Protein AF-A0A415CEN4-F1 (afdb_monomer_lite)

Foldseek 3Di:
DDWAWDDFDDDPNHTQWTWTDDLFWIWIAGDNRQKIKIFGHDLQGTQKIFIDGPNWTAKMWGADQFWIFIAGTPDHTPDIDGLLAVVQVVVCVQCVVQAADADPQAQEEEEPDDFLQLLLQCLFFPVVVVCVVSPNDALSNYAYEYQDPLSVLSCCFQPVSHHYDHHNDPSLLRNRAFDDHPRYTYGYRQGSSLLLVQLVCLVDPNDAPSVSVCVVVVHDGHHTGDTDPVSLVVLQVVLLVVDDPQQNQLLDPPDQAHEEEEAQDEPFFDHDDPVVVVVVVVLNVVRHDYDYDDPSHRLSNVLSSQLRGAEYEHEDYSSCSNNLVSVHAYEYEFAWGDQPDSSNGIGGSVSCCSHHQQCPPPGPNSVPHHYYYDDPPPDDDDDDDD

Sequence (386 aa):
MNFALSKTKTILGIPLYRKYRAEKGLKRVFLGGIYREIVTFEDYGEASRQSSLLGIPVWGRRLNQQAISWHIGSSLIVKKISIAKELSFQLDSIFSKMPVRPVNGRKHIFIFWANSGEIALLLMFFWKQLLKRYEIRAPEEVVVLCTKQYHQDMLRLYFPEIRSVVAKPKILRYVLDDIEADGRQVHMCFPGKYFARFEASINGVAINYLEWMSKWFQLKIGAPVKQNEKEFNKAFKSAIDKLSLEQKNALNDKAEKGLAILALDSFSSSNLDDKFKQIISSDVSSKYVILENTTKFSYPEIFAIATKAKELIALRSGIVDFLSNSGIKMHLFYTDFPDRGFNTPPKSAKEVLSLFSIKSIPLLNARTSKEIVVKNMKNEDETIFI

Radius of gyration: 23.5 Å; chains: 1; bounding box: 59×50×62 Å

Secondary structure (DSSP, 8-state):
--PEEEEEEEETTEEEEEEEEETTEEEEEEGGGTEEEEEEEETTEEEEEEEEETTEEEEEEEE-SSEEEEEETTTEEEEEEEHHHHHHHHHHHHTTTS----BTTBEEEEEE-S-HHHHHHIIIIIHHHHHHHTT--SGGGEEEEESSHHHHHHHHHH-TTS-EEE---GGGGG--S-EEETTEEEEEES-HHHHHHHHHGGGSSPPPHHHHHHHHHT----PPPPPPHHHHHHHHHHHHHHS-HHHHHHTSTT-SS-EEEEE---SSSPPPPHHHHHHHHHHHHHHSEEEE--TTS-HHHHHHHHTT-SEEEEESSHHHHHHGGGT-EEEEEE-PBP---SSS--B-HHHHHHHH-GGGSSSHHHHT-EEEE-----SS------

pLDDT: mean 91.7, std 10.08, range [33.62, 98.56]

Structure (mmCIF, N/CA/C/O backbone):
data_AF-A0A415CEN4-F1
#
_entry.id   AF-A0A415CEN4-F1
#
loop_
_atom_site.group_PDB
_atom_site.id
_atom_site.type_symbol
_atom_site.label_atom_id
_atom_site.label_alt_id
_atom_site.label_comp_id
_atom_site.label_asym_id
_atom_site.label_entity_id
_atom_site.label_seq_id
_atom_site.pdbx_PDB_ins_code
_atom_site.Cartn_x
_atom_site.Cartn_y
_atom_site.Cartn_z
_atom_site.occupancy
_atom_site.B_iso_or_equiv
_atom_site.auth_seq_id
_atom_site.auth_comp_id
_atom_site.auth_asym_id
_atom_site.auth_atom_id
_atom_site.pdbx_PDB_model_num
ATOM 1 N N . MET A 1 1 ? 19.492 19.297 -20.604 1.00 71.25 1 MET A N 1
ATOM 2 C CA . MET A 1 1 ? 18.922 19.099 -19.250 1.00 71.25 1 MET A CA 1
ATOM 3 C C . MET A 1 1 ? 19.694 19.959 -18.273 1.00 71.25 1 MET A C 1
ATOM 5 O O . MET A 1 1 ? 20.907 19.793 -18.180 1.00 71.25 1 MET A O 1
ATOM 9 N N . ASN A 1 2 ? 19.006 20.845 -17.556 1.00 83.12 2 ASN A N 1
ATOM 10 C CA . ASN A 1 2 ? 19.624 21.690 -16.537 1.00 83.12 2 ASN A CA 1
ATOM 11 C C . ASN A 1 2 ? 19.671 20.917 -15.217 1.00 83.12 2 ASN A C 1
ATOM 13 O O . ASN A 1 2 ? 18.635 20.610 -14.633 1.00 83.12 2 ASN A O 1
ATOM 17 N N . PHE A 1 3 ? 20.874 20.530 -14.794 1.00 87.81 3 PHE A N 1
ATOM 18 C CA . PHE A 1 3 ? 21.102 19.720 -13.599 1.00 87.81 3 PHE A CA 1
ATOM 19 C C . PHE A 1 3 ? 21.505 20.606 -12.416 1.00 87.81 3 PHE A C 1
ATOM 21 O O . PHE A 1 3 ? 22.580 21.200 -12.436 1.00 87.81 3 PHE A O 1
ATOM 28 N N . ALA A 1 4 ? 20.691 20.628 -11.362 1.00 89.06 4 ALA A N 1
ATOM 29 C CA . ALA A 1 4 ? 20.982 21.306 -10.101 1.00 89.06 4 ALA A CA 1
ATOM 30 C C . ALA A 1 4 ? 21.605 20.337 -9.084 1.00 89.06 4 ALA A C 1
ATOM 32 O O . ALA A 1 4 ? 21.195 19.177 -8.982 1.00 89.06 4 ALA A O 1
ATOM 33 N N . LEU A 1 5 ? 22.607 20.790 -8.325 1.00 89.06 5 LEU A N 1
ATOM 34 C CA . LEU A 1 5 ? 23.229 19.981 -7.274 1.00 89.06 5 LEU A CA 1
ATOM 35 C C . LEU A 1 5 ? 22.229 19.757 -6.131 1.00 89.06 5 LEU A C 1
ATOM 37 O O . LEU A 1 5 ? 21.681 20.703 -5.586 1.00 89.06 5 LEU A O 1
ATOM 41 N N . SER A 1 6 ? 22.008 18.494 -5.766 1.00 85.50 6 SER A N 1
ATOM 42 C CA . SER A 1 6 ? 21.037 18.100 -4.732 1.00 85.50 6 SER A CA 1
ATOM 43 C C . SER A 1 6 ? 21.675 17.465 -3.498 1.00 85.50 6 SER A C 1
ATOM 45 O O . SER A 1 6 ? 21.104 17.517 -2.415 1.00 85.50 6 SER A O 1
ATOM 47 N N . LYS A 1 7 ? 22.836 16.812 -3.641 1.00 87.50 7 LYS A N 1
ATOM 48 C CA . LYS A 1 7 ? 23.538 16.170 -2.521 1.00 87.50 7 LYS A CA 1
ATOM 49 C C . LYS A 1 7 ? 25.017 16.015 -2.831 1.00 87.50 7 LYS A C 1
ATOM 51 O O . LYS A 1 7 ? 25.363 15.591 -3.933 1.00 87.50 7 LYS A O 1
ATOM 56 N N . THR A 1 8 ? 25.855 16.239 -1.827 1.00 91.44 8 THR A N 1
ATOM 57 C CA . THR A 1 8 ? 27.296 15.979 -1.876 1.00 91.44 8 THR A CA 1
ATOM 58 C C . THR A 1 8 ? 27.689 15.114 -0.684 1.00 91.44 8 THR A C 1
ATOM 60 O O . THR A 1 8 ? 27.136 15.272 0.401 1.00 91.44 8 THR A O 1
ATOM 63 N N . LYS A 1 9 ? 28.618 14.177 -0.887 1.00 91.62 9 LYS A N 1
ATOM 64 C CA . LYS A 1 9 ? 29.336 13.502 0.200 1.00 91.62 9 LYS A CA 1
ATOM 65 C C . LYS A 1 9 ? 30.832 13.681 -0.009 1.00 91.62 9 LYS A C 1
ATOM 67 O O . LYS A 1 9 ? 31.324 13.489 -1.125 1.00 91.62 9 LYS A O 1
ATOM 72 N N . THR A 1 10 ? 31.524 14.033 1.063 1.00 90.81 10 THR A N 1
ATOM 73 C CA . THR A 1 10 ? 32.961 14.295 1.080 1.00 90.81 10 THR A CA 1
ATOM 74 C C . THR A 1 10 ? 33.668 13.332 2.028 1.00 90.81 10 THR A C 1
ATOM 76 O O . THR A 1 10 ? 33.072 12.852 2.990 1.00 90.81 10 THR A O 1
ATOM 79 N N . ILE A 1 11 ? 34.937 13.047 1.744 1.00 87.94 11 ILE A N 1
ATOM 80 C CA . ILE A 1 11 ? 35.887 12.451 2.689 1.00 87.94 11 ILE A CA 1
ATOM 81 C C . ILE A 1 11 ? 37.103 13.369 2.694 1.00 87.94 11 ILE A C 1
ATOM 83 O O . ILE A 1 11 ? 37.627 13.673 1.626 1.00 87.94 11 ILE A O 1
ATOM 87 N N . LEU A 1 12 ? 37.505 13.854 3.874 1.00 86.31 12 LEU A N 1
ATOM 88 C CA . LEU A 1 12 ? 38.632 14.788 4.035 1.00 86.31 12 LEU A CA 1
ATOM 89 C C . LEU A 1 12 ? 38.536 16.011 3.097 1.00 86.31 12 LEU A C 1
ATOM 91 O O . LEU A 1 12 ? 39.497 16.397 2.443 1.00 86.31 12 LEU A O 1
ATOM 95 N N . GLY A 1 13 ? 37.332 16.579 2.955 1.00 82.81 13 GLY A N 1
ATOM 96 C CA . GLY A 1 13 ? 37.067 17.713 2.057 1.00 82.81 13 GLY A CA 1
ATOM 97 C C . GLY A 1 13 ? 36.959 17.358 0.565 1.00 82.81 13 GLY A C 1
ATOM 98 O O . GLY A 1 13 ? 36.430 18.152 -0.211 1.00 82.81 13 GLY A O 1
ATOM 99 N N . ILE A 1 14 ? 37.350 16.149 0.153 1.00 83.88 14 ILE A N 1
ATOM 100 C CA . ILE A 1 14 ? 37.305 15.710 -1.245 1.00 83.88 14 ILE A CA 1
ATOM 101 C C . ILE A 1 14 ? 35.916 15.139 -1.574 1.00 83.88 14 ILE A C 1
ATOM 103 O O . ILE A 1 14 ? 35.453 14.201 -0.916 1.00 83.88 14 ILE A O 1
ATOM 107 N N . PRO A 1 15 ? 35.214 15.660 -2.597 1.00 85.81 15 PRO A N 1
ATOM 108 C CA . PRO A 1 15 ? 33.892 15.181 -2.981 1.00 85.81 15 PRO A CA 1
ATOM 109 C C . PRO A 1 15 ? 33.980 13.838 -3.715 1.00 85.81 15 PRO A C 1
ATOM 111 O O . PRO A 1 15 ? 34.278 13.776 -4.908 1.00 85.81 15 PRO A O 1
ATOM 114 N N . LEU A 1 16 ? 33.639 12.756 -3.014 1.00 91.81 16 LEU A N 1
ATOM 115 C CA . LEU A 1 16 ? 33.578 11.410 -3.594 1.00 91.81 16 LEU A CA 1
ATOM 116 C C . LEU A 1 16 ? 32.246 11.115 -4.280 1.00 91.81 16 LEU A C 1
ATOM 118 O O . LEU A 1 16 ? 32.181 10.221 -5.119 1.00 91.81 16 LEU A O 1
ATOM 122 N N . TYR A 1 17 ? 31.185 11.847 -3.936 1.00 93.94 17 TYR A N 1
ATOM 123 C CA . TYR A 1 17 ? 29.871 11.675 -4.542 1.00 93.94 17 TYR A CA 1
ATOM 124 C C . TYR A 1 17 ? 29.139 13.003 -4.680 1.00 93.94 17 TYR A C 1
ATOM 126 O O . TYR A 1 17 ? 29.009 13.758 -3.715 1.00 93.94 17 TYR A O 1
ATOM 134 N N . ARG A 1 18 ? 28.587 13.246 -5.868 1.00 93.06 18 ARG A N 1
ATOM 135 C CA . ARG A 1 18 ? 27.663 14.348 -6.140 1.00 93.06 18 ARG A CA 1
ATOM 136 C C . ARG A 1 18 ? 26.425 13.828 -6.866 1.00 93.06 18 ARG A C 1
ATOM 138 O O . ARG A 1 18 ? 26.533 13.130 -7.874 1.00 93.06 18 ARG A O 1
ATOM 145 N N . LYS A 1 19 ? 25.245 14.190 -6.364 1.00 91.50 19 LYS A N 1
ATOM 146 C CA . LYS A 1 19 ? 23.932 13.908 -6.960 1.00 91.50 19 LYS A CA 1
ATOM 147 C C . LYS A 1 19 ? 23.371 15.203 -7.519 1.00 91.50 19 LYS A C 1
ATOM 149 O O . LYS A 1 19 ? 23.129 16.137 -6.756 1.00 91.50 19 LYS A O 1
ATOM 154 N N . TYR A 1 20 ? 23.074 15.228 -8.804 1.00 91.12 20 TYR A N 1
ATOM 155 C CA . TYR A 1 20 ? 22.381 16.324 -9.458 1.00 91.12 20 TYR A CA 1
ATOM 156 C C . TYR A 1 20 ? 21.000 15.869 -9.924 1.00 91.12 20 TYR A C 1
ATOM 158 O O . TYR A 1 20 ? 20.852 14.747 -10.416 1.00 91.12 20 TYR A O 1
ATOM 166 N N . ARG A 1 21 ? 20.000 16.738 -9.787 1.00 86.62 21 ARG A N 1
ATOM 167 C CA . ARG A 1 21 ? 18.630 16.523 -10.262 1.00 86.62 21 ARG A CA 1
ATOM 168 C C . ARG A 1 21 ? 18.304 17.521 -11.372 1.00 86.62 21 ARG A C 1
ATOM 170 O O . ARG A 1 21 ? 18.661 18.688 -11.282 1.00 86.62 21 ARG A O 1
ATOM 177 N N . ALA A 1 22 ? 17.638 17.034 -12.403 1.00 86.88 22 ALA A N 1
ATOM 178 C CA . ALA A 1 22 ? 16.931 17.798 -13.420 1.00 86.88 22 ALA A CA 1
ATOM 179 C C . ALA A 1 22 ? 15.470 17.319 -13.428 1.00 86.88 22 ALA A C 1
ATOM 181 O O . ALA A 1 22 ? 15.174 16.271 -12.857 1.00 86.88 22 ALA A O 1
ATOM 182 N N . GLU A 1 23 ? 14.581 18.033 -14.115 1.00 80.56 23 GLU A N 1
ATOM 183 C CA . GLU A 1 23 ? 13.144 17.709 -14.191 1.00 80.56 23 GLU A CA 1
ATOM 184 C C . GLU A 1 23 ? 12.863 16.251 -14.604 1.00 80.56 23 GLU A C 1
ATOM 186 O O . GLU A 1 23 ? 12.015 15.588 -14.020 1.00 80.56 23 GLU A O 1
ATOM 191 N N . LYS A 1 24 ? 13.630 15.725 -15.569 1.00 85.81 24 LYS A N 1
ATOM 192 C CA . LYS A 1 24 ? 13.501 14.353 -16.105 1.00 85.81 24 LYS A CA 1
ATOM 193 C C . LYS A 1 24 ? 14.802 13.553 -16.037 1.00 85.81 24 LYS A C 1
ATOM 195 O O . LYS A 1 24 ? 15.015 12.614 -16.804 1.00 85.81 24 LYS A O 1
ATOM 200 N N . GLY A 1 25 ? 15.721 13.945 -15.155 1.00 89.12 25 GLY A N 1
ATOM 201 C CA . GLY A 1 25 ? 17.052 13.354 -15.124 1.00 89.12 25 GLY A CA 1
ATOM 202 C C . GLY A 1 25 ? 17.703 13.346 -13.753 1.00 89.12 25 GLY A C 1
ATOM 203 O O . GLY A 1 25 ? 17.615 14.299 -12.983 1.00 89.12 25 GLY A O 1
ATOM 204 N N . LEU A 1 26 ? 18.460 12.292 -13.478 1.00 91.12 26 LEU A N 1
ATOM 205 C CA . LEU A 1 26 ? 19.360 12.206 -12.339 1.00 91.12 26 LEU A CA 1
ATOM 206 C C . LEU A 1 26 ? 20.782 11.973 -12.836 1.00 91.12 26 LEU A C 1
ATOM 208 O O . LEU A 1 26 ? 21.041 11.005 -13.544 1.00 91.12 26 LEU A O 1
ATOM 212 N N . LYS A 1 27 ? 21.717 12.824 -12.419 1.00 93.31 27 LYS A N 1
ATOM 213 C CA . LYS A 1 27 ? 23.145 12.637 -12.685 1.00 93.31 27 LYS A CA 1
ATOM 214 C C . LYS A 1 27 ? 23.861 12.339 -11.378 1.00 93.31 27 LYS A C 1
ATOM 216 O O . LYS A 1 27 ? 23.730 13.083 -10.409 1.00 93.31 27 LYS A O 1
ATOM 221 N N . ARG A 1 28 ? 24.631 11.258 -11.342 1.00 94.25 28 ARG A N 1
ATOM 222 C CA . ARG A 1 28 ? 25.489 10.900 -10.210 1.00 94.25 28 ARG A CA 1
ATOM 223 C C . ARG A 1 28 ? 26.930 10.902 -10.674 1.00 94.25 28 ARG A C 1
ATOM 225 O O . ARG A 1 28 ? 27.244 10.345 -11.720 1.00 94.25 28 ARG A O 1
ATOM 232 N N . VAL A 1 29 ? 27.785 11.560 -9.911 1.00 93.94 29 VAL A N 1
ATOM 233 C CA . VAL A 1 29 ? 29.213 11.688 -10.188 1.00 93.94 29 VAL A CA 1
ATOM 234 C C . VAL A 1 29 ? 29.951 11.107 -8.998 1.00 93.94 29 VAL A C 1
ATOM 236 O O . VAL A 1 29 ? 29.687 11.513 -7.867 1.00 93.94 29 VAL A O 1
ATOM 239 N N . PHE A 1 30 ? 30.845 10.163 -9.259 1.00 94.75 30 PHE A N 1
ATOM 240 C CA . PHE A 1 30 ? 31.622 9.455 -8.253 1.00 94.75 30 PHE A CA 1
ATOM 241 C C . PHE A 1 30 ? 33.113 9.695 -8.482 1.00 94.75 30 PHE A C 1
ATOM 243 O O . PHE A 1 30 ? 33.546 9.806 -9.631 1.00 94.75 30 PHE A O 1
ATOM 250 N N . LEU A 1 31 ? 33.882 9.766 -7.391 1.00 91.00 31 LEU A N 1
ATOM 251 C CA . LEU A 1 31 ? 35.347 9.872 -7.398 1.00 91.00 31 LEU A CA 1
ATOM 252 C C . LEU A 1 31 ? 35.851 10.963 -8.360 1.00 91.00 31 LEU A C 1
ATOM 254 O O . LEU A 1 31 ? 36.545 10.681 -9.331 1.00 91.00 31 LEU A O 1
ATOM 258 N N . GLY A 1 32 ? 35.397 12.206 -8.174 1.00 83.38 32 GLY A N 1
ATOM 259 C CA . GLY A 1 32 ? 35.809 13.323 -9.037 1.00 83.38 32 GLY A CA 1
ATOM 260 C C . GLY A 1 32 ? 35.334 13.250 -10.497 1.00 83.38 32 GLY A C 1
ATOM 261 O O . GLY A 1 32 ? 35.692 14.113 -11.288 1.00 83.38 32 GLY A O 1
ATOM 262 N N . GLY A 1 33 ? 34.494 12.276 -10.864 1.00 86.25 33 GLY A N 1
ATOM 263 C CA . GLY A 1 33 ? 33.989 12.096 -12.229 1.00 86.25 33 GLY A CA 1
ATOM 264 C C . GLY A 1 33 ? 34.594 10.930 -12.994 1.00 86.25 33 GLY A C 1
ATOM 265 O O . GLY A 1 33 ? 34.200 10.724 -14.142 1.00 86.25 33 GLY A O 1
ATOM 266 N N . ILE A 1 34 ? 35.451 10.130 -12.350 1.00 92.25 34 ILE A N 1
ATOM 267 C CA . ILE A 1 34 ? 35.937 8.861 -12.905 1.00 92.25 34 ILE A CA 1
ATOM 268 C C . ILE A 1 34 ? 34.757 7.978 -13.299 1.00 92.25 34 ILE A C 1
ATOM 270 O O . ILE A 1 34 ? 34.729 7.464 -14.410 1.00 92.25 34 ILE A O 1
ATOM 274 N N . TYR A 1 35 ? 33.751 7.854 -12.433 1.00 95.00 35 TYR A N 1
ATOM 275 C CA . TYR A 1 35 ? 32.515 7.153 -12.757 1.00 95.00 35 TYR A CA 1
ATOM 276 C C . TYR A 1 35 ? 31.329 8.114 -12.720 1.00 95.00 35 TYR A C 1
ATOM 278 O O . TYR A 1 35 ? 31.162 8.913 -11.792 1.00 95.00 35 TYR A O 1
ATOM 286 N N . ARG A 1 36 ? 30.481 8.039 -13.744 1.00 95.12 36 ARG A N 1
ATOM 287 C CA . ARG A 1 36 ? 29.286 8.872 -13.874 1.00 95.12 36 ARG A CA 1
ATOM 288 C C . ARG A 1 36 ? 28.096 8.027 -14.288 1.00 95.12 36 ARG A C 1
ATOM 290 O O . ARG A 1 36 ? 28.195 7.238 -15.216 1.00 95.12 36 ARG A O 1
ATOM 297 N N . GLU A 1 37 ? 26.947 8.280 -13.678 1.00 95.56 37 GLU A N 1
ATOM 298 C CA . GLU A 1 37 ? 25.660 7.743 -14.119 1.00 95.56 37 GLU A CA 1
ATOM 299 C C . GLU A 1 37 ? 24.737 8.884 -14.528 1.00 95.56 37 GLU A C 1
ATOM 301 O O . GLU A 1 37 ? 24.628 9.888 -13.820 1.00 95.56 37 GLU A O 1
ATOM 306 N N . ILE A 1 38 ? 24.041 8.713 -15.646 1.00 93.75 38 ILE A N 1
ATOM 307 C CA . ILE A 1 38 ? 22.916 9.550 -16.053 1.00 93.75 38 ILE A CA 1
ATOM 308 C C . ILE A 1 38 ? 21.704 8.639 -16.163 1.00 93.75 38 ILE A C 1
ATOM 310 O O . ILE A 1 38 ? 21.721 7.665 -16.907 1.00 93.75 38 ILE A O 1
ATOM 314 N N . VAL A 1 39 ? 20.662 8.946 -15.405 1.00 92.75 39 VAL A N 1
ATOM 315 C CA . VAL A 1 39 ? 19.381 8.247 -15.435 1.00 92.75 39 VAL A CA 1
ATOM 316 C C . VAL A 1 39 ? 18.352 9.216 -15.990 1.00 92.75 39 VAL A C 1
ATOM 318 O O . VAL A 1 39 ? 18.248 10.330 -15.479 1.00 92.75 39 VAL A O 1
ATOM 321 N N . THR A 1 40 ? 17.613 8.821 -17.021 1.00 91.12 40 THR A N 1
ATOM 322 C CA . THR A 1 40 ? 16.493 9.602 -17.551 1.00 91.12 40 THR A CA 1
ATOM 323 C C . THR A 1 40 ? 15.182 8.977 -17.118 1.00 91.12 40 THR A C 1
ATOM 325 O O . THR A 1 40 ? 15.049 7.751 -17.054 1.00 91.12 40 THR A O 1
ATOM 328 N N . PHE A 1 41 ? 14.218 9.833 -16.818 1.00 85.88 41 PHE A N 1
ATOM 329 C CA . PHE A 1 41 ? 12.911 9.431 -16.336 1.00 85.88 41 PHE A CA 1
ATOM 330 C C . PHE A 1 41 ? 11.831 9.924 -17.285 1.00 85.88 41 PHE A C 1
ATOM 332 O O . PHE A 1 41 ? 11.911 11.027 -17.825 1.00 85.88 41 PHE A O 1
ATOM 339 N N . GLU A 1 42 ? 10.822 9.088 -17.453 1.00 84.94 42 GLU A N 1
ATOM 340 C CA . GLU A 1 42 ? 9.568 9.424 -18.111 1.00 84.94 42 GLU A CA 1
ATOM 341 C C . GLU A 1 42 ? 8.432 9.364 -17.088 1.00 84.94 42 GLU A C 1
ATOM 343 O O . GLU A 1 42 ? 8.651 9.140 -15.892 1.00 84.94 42 GLU A O 1
ATOM 348 N N . ASP A 1 43 ? 7.202 9.575 -17.548 1.00 76.44 43 ASP A N 1
ATOM 349 C CA . ASP A 1 43 ? 6.020 9.621 -16.687 1.00 76.44 43 ASP A CA 1
ATOM 350 C C . ASP A 1 43 ? 5.740 8.295 -15.959 1.00 76.44 43 ASP A C 1
ATOM 352 O O . ASP A 1 43 ? 4.957 8.278 -15.017 1.00 76.44 43 ASP A O 1
ATOM 356 N N . TYR A 1 44 ? 6.406 7.205 -16.348 1.00 72.88 44 TYR A N 1
ATOM 357 C CA . TYR A 1 44 ? 6.287 5.873 -15.761 1.00 72.88 44 TYR A CA 1
ATOM 358 C C . TYR A 1 44 ? 7.468 5.427 -14.888 1.00 72.88 44 TYR A C 1
ATOM 360 O O . TYR A 1 44 ? 7.392 4.363 -14.271 1.00 72.88 44 TYR A O 1
ATOM 368 N N . GLY A 1 45 ? 8.563 6.192 -14.811 1.00 78.62 45 GLY A N 1
ATOM 369 C CA . GLY A 1 45 ? 9.769 5.768 -14.089 1.00 78.62 45 GLY A CA 1
ATOM 370 C C . GLY A 1 45 ? 11.056 5.929 -14.879 1.00 78.62 45 GLY A C 1
ATOM 371 O O . GLY A 1 45 ? 11.170 6.775 -15.758 1.00 78.62 45 GLY A O 1
ATOM 372 N N . GLU A 1 46 ? 12.059 5.130 -14.518 1.00 85.12 46 GLU A N 1
ATOM 373 C CA . GLU A 1 46 ? 13.361 5.117 -15.189 1.00 85.12 46 GLU A CA 1
ATOM 374 C C . GLU A 1 46 ? 13.213 4.593 -16.624 1.00 85.12 46 GLU A C 1
ATOM 376 O O . GLU A 1 46 ? 13.000 3.400 -16.832 1.00 85.12 46 GLU A O 1
ATOM 381 N N . ALA A 1 47 ? 13.371 5.481 -17.604 1.00 88.94 47 ALA A N 1
ATOM 382 C CA . ALA A 1 47 ? 13.321 5.154 -19.026 1.00 88.94 47 ALA A CA 1
ATOM 383 C C . ALA A 1 47 ? 14.701 4.772 -19.570 1.00 88.94 47 ALA A C 1
ATOM 385 O O . ALA A 1 47 ? 14.829 3.893 -20.420 1.00 88.94 47 ALA A O 1
ATOM 386 N N . SER A 1 48 ? 15.772 5.384 -19.062 1.00 92.50 48 SER A N 1
ATOM 387 C CA . SER A 1 48 ? 17.121 4.963 -19.426 1.00 92.50 48 SER A CA 1
ATOM 388 C C . SER A 1 48 ? 18.137 5.202 -18.324 1.00 92.50 48 SER A C 1
ATOM 390 O O . SER A 1 48 ? 17.954 6.034 -17.437 1.00 92.50 48 SER A O 1
ATOM 392 N N . ARG A 1 49 ? 19.238 4.462 -18.402 1.00 94.19 49 ARG A N 1
ATOM 393 C CA . ARG A 1 49 ? 20.427 4.664 -17.586 1.00 94.19 49 ARG A CA 1
ATOM 394 C C . ARG A 1 49 ? 21.658 4.508 -18.455 1.00 94.19 49 ARG A C 1
ATOM 396 O O . ARG A 1 49 ? 21.772 3.526 -19.180 1.00 94.19 49 ARG A O 1
ATOM 403 N N . GLN A 1 50 ? 22.588 5.440 -18.330 1.00 95.75 50 GLN A N 1
ATOM 404 C CA . GLN A 1 50 ? 23.896 5.396 -18.957 1.00 95.75 50 GLN A CA 1
ATOM 405 C C . GLN A 1 50 ? 24.972 5.563 -17.892 1.00 95.75 50 GLN A C 1
ATOM 407 O O . GLN A 1 50 ? 25.035 6.591 -17.218 1.00 95.75 50 GLN A O 1
ATOM 412 N N . SER A 1 51 ? 25.843 4.572 -17.793 1.00 95.94 51 SER A N 1
ATOM 413 C CA . SER A 1 51 ? 27.076 4.636 -17.026 1.00 95.94 51 SER A CA 1
ATOM 414 C C . SER A 1 51 ? 28.232 5.031 -17.945 1.00 95.94 51 SER A C 1
ATOM 416 O O . SER A 1 51 ? 28.323 4.578 -19.093 1.00 95.94 51 SER A O 1
ATOM 418 N N . SER A 1 52 ? 29.113 5.889 -17.444 1.00 95.62 52 SER A N 1
ATOM 419 C CA . SER A 1 52 ? 30.336 6.323 -18.109 1.00 95.62 52 SER A CA 1
ATOM 420 C C . SER A 1 52 ? 31.535 6.141 -17.183 1.00 95.62 52 SER A C 1
ATOM 422 O O . SER A 1 52 ? 31.435 6.448 -15.994 1.00 95.62 52 SER A O 1
ATOM 424 N N . LEU A 1 53 ? 32.663 5.709 -17.743 1.00 95.56 53 LEU A N 1
ATOM 425 C CA . LEU A 1 53 ? 33.968 5.666 -17.087 1.00 95.56 53 LEU A CA 1
ATOM 426 C C . LEU A 1 53 ? 34.892 6.659 -17.801 1.00 95.56 53 LEU A C 1
ATOM 428 O O . LEU A 1 53 ? 34.988 6.621 -19.023 1.00 95.56 53 LEU A O 1
ATOM 432 N N . LEU A 1 54 ? 35.510 7.585 -17.065 1.00 92.81 54 LEU A N 1
ATOM 433 C CA . LEU A 1 54 ? 36.359 8.658 -17.608 1.00 92.81 54 LEU A CA 1
ATOM 434 C C . LEU A 1 54 ? 35.677 9.435 -18.754 1.00 92.81 54 LEU A C 1
ATOM 436 O O . LEU A 1 54 ? 36.283 9.786 -19.757 1.00 92.81 54 LEU A O 1
ATOM 440 N N . GLY A 1 55 ? 34.366 9.665 -18.622 1.00 89.38 55 GLY A N 1
ATOM 441 C CA . GLY A 1 55 ? 33.546 10.336 -19.638 1.00 89.38 55 GLY A CA 1
ATOM 442 C C . GLY A 1 55 ? 33.062 9.444 -20.787 1.00 89.38 55 GLY A C 1
ATOM 443 O O . GLY A 1 55 ? 32.073 9.804 -21.428 1.00 89.38 55 GLY A O 1
ATOM 444 N N . ILE A 1 56 ? 33.654 8.264 -20.983 1.00 92.81 56 ILE A N 1
ATOM 445 C CA . ILE A 1 56 ? 33.313 7.317 -22.051 1.00 92.81 56 ILE A CA 1
ATOM 446 C C . ILE A 1 56 ? 32.100 6.473 -21.629 1.00 92.81 56 ILE A C 1
ATOM 448 O O . ILE A 1 56 ? 32.130 5.857 -20.562 1.00 92.81 56 ILE A O 1
ATOM 452 N N . PRO A 1 57 ? 31.008 6.425 -22.415 1.00 93.88 57 PRO A N 1
ATOM 453 C CA . PRO A 1 57 ? 29.893 5.508 -22.181 1.00 93.88 57 PRO A CA 1
ATOM 454 C C . PRO A 1 57 ? 30.380 4.055 -22.183 1.00 93.88 57 PRO A C 1
ATOM 456 O O . PRO A 1 57 ? 30.998 3.624 -23.148 1.00 93.88 57 PRO A O 1
ATOM 459 N N . VAL A 1 58 ? 30.096 3.297 -21.124 1.00 95.25 58 VAL A N 1
ATOM 460 C CA . VAL A 1 58 ? 30.533 1.890 -21.016 1.00 95.25 58 VAL A CA 1
ATOM 461 C C . VAL A 1 58 ? 29.359 0.928 -21.067 1.00 95.25 58 VAL A C 1
ATOM 463 O O . VAL A 1 58 ? 29.372 -0.034 -21.826 1.00 95.25 58 VAL A O 1
ATOM 466 N N . TRP A 1 59 ? 28.313 1.218 -20.300 1.00 95.50 59 TRP A N 1
ATOM 467 C CA . TRP A 1 59 ? 27.159 0.348 -20.149 1.00 95.50 59 TRP A CA 1
ATOM 468 C C . TRP A 1 59 ? 25.910 1.180 -19.951 1.00 95.50 59 TRP A C 1
ATOM 470 O O . TRP A 1 59 ? 25.927 2.184 -19.236 1.00 95.50 59 TRP A O 1
ATOM 480 N N . GLY A 1 60 ? 24.804 0.737 -20.521 1.00 94.38 60 GLY A N 1
ATOM 481 C CA . GLY A 1 60 ? 23.527 1.346 -20.249 1.00 94.38 60 GLY A CA 1
ATOM 482 C C . GLY A 1 60 ? 22.358 0.413 -20.474 1.00 94.38 60 GLY A C 1
ATOM 483 O O . GLY A 1 60 ? 22.484 -0.760 -20.826 1.00 94.38 60 GLY A O 1
ATOM 484 N N . ARG A 1 61 ? 21.189 0.964 -20.187 1.00 94.50 61 ARG A N 1
ATOM 485 C CA . ARG A 1 61 ? 19.909 0.293 -20.295 1.00 94.50 61 ARG A CA 1
ATOM 486 C C . ARG A 1 61 ? 18.873 1.273 -20.805 1.00 94.50 61 ARG A C 1
ATOM 488 O O . ARG A 1 61 ? 18.861 2.425 -20.375 1.00 94.50 61 ARG A O 1
ATOM 495 N N . ARG A 1 62 ? 17.983 0.804 -21.670 1.00 93.75 62 ARG A N 1
ATOM 496 C CA . ARG A 1 62 ? 16.793 1.532 -22.119 1.00 93.75 62 ARG A CA 1
ATOM 497 C C . ARG A 1 62 ? 15.561 0.677 -21.854 1.00 93.75 62 ARG A C 1
ATOM 499 O O . ARG A 1 62 ? 15.602 -0.540 -22.034 1.00 93.75 62 ARG A O 1
ATOM 506 N N . LEU A 1 63 ? 14.504 1.321 -21.389 1.00 91.62 63 LEU A N 1
ATOM 507 C CA . LEU A 1 63 ? 13.213 0.735 -21.077 1.00 91.62 63 LEU A CA 1
ATOM 508 C C . LEU A 1 63 ? 12.145 1.500 -21.849 1.00 91.62 63 LEU A C 1
ATOM 510 O O . LEU A 1 63 ? 12.014 2.713 -21.695 1.00 91.62 63 LEU A O 1
ATOM 514 N N . ASN A 1 64 ? 11.371 0.768 -22.639 1.00 87.56 64 ASN A N 1
ATOM 515 C CA . ASN A 1 64 ? 10.126 1.250 -23.221 1.00 87.56 64 ASN A CA 1
ATOM 516 C C . ASN A 1 64 ? 8.977 0.313 -22.810 1.00 87.56 64 ASN A C 1
ATOM 518 O O . ASN A 1 64 ? 9.184 -0.631 -22.048 1.00 87.56 64 ASN A O 1
ATOM 522 N N . GLN A 1 65 ? 7.771 0.558 -23.322 1.00 84.25 65 GLN A N 1
ATOM 523 C CA . GLN A 1 65 ? 6.578 -0.227 -22.976 1.00 84.25 65 GLN A CA 1
ATOM 524 C C . GLN A 1 65 ? 6.660 -1.716 -23.348 1.00 84.25 65 GLN A C 1
ATOM 526 O O . GLN A 1 65 ? 5.979 -2.533 -22.739 1.00 84.25 65 GLN A O 1
ATOM 531 N N . GLN A 1 66 ? 7.485 -2.089 -24.327 1.00 88.56 66 GLN A N 1
ATOM 532 C CA . GLN A 1 66 ? 7.513 -3.448 -24.878 1.00 88.56 66 GLN A CA 1
ATOM 533 C C . GLN A 1 66 ? 8.736 -4.251 -24.433 1.00 88.56 66 GLN A C 1
ATOM 535 O O . GLN A 1 66 ? 8.678 -5.478 -24.311 1.00 88.56 66 GLN A O 1
ATOM 540 N N . ALA A 1 67 ? 9.870 -3.581 -24.239 1.00 93.00 67 ALA A N 1
ATOM 541 C CA . ALA A 1 67 ? 11.149 -4.233 -24.066 1.00 93.00 67 ALA A CA 1
ATOM 542 C C . ALA A 1 67 ? 12.102 -3.451 -23.166 1.00 93.00 67 ALA A C 1
ATOM 544 O O . ALA A 1 67 ? 12.091 -2.221 -23.075 1.00 93.00 67 ALA A O 1
ATOM 545 N N . ILE A 1 68 ? 13.011 -4.216 -22.576 1.00 93.81 68 ILE A N 1
ATOM 546 C CA . ILE A 1 68 ? 14.195 -3.711 -21.905 1.00 93.81 68 ILE A CA 1
ATOM 547 C C . ILE A 1 68 ? 15.429 -4.147 -22.690 1.00 93.81 68 ILE A C 1
ATOM 549 O O . ILE A 1 68 ? 15.600 -5.328 -23.006 1.00 93.81 68 ILE A O 1
ATOM 553 N N . SER A 1 69 ? 16.277 -3.185 -23.037 1.00 94.75 69 SER A N 1
ATOM 554 C CA . SER A 1 69 ? 17.517 -3.422 -23.773 1.00 94.75 69 SER A CA 1
ATOM 555 C C . SER A 1 69 ? 18.716 -2.948 -22.972 1.00 94.75 69 SER A C 1
ATOM 557 O O . SER A 1 69 ? 18.679 -1.867 -22.385 1.00 94.75 69 SER A O 1
ATOM 559 N N . TRP A 1 70 ? 19.785 -3.732 -22.990 1.00 95.25 70 TRP A N 1
ATOM 560 C CA . TRP A 1 70 ? 21.089 -3.363 -22.455 1.00 95.25 70 TRP A CA 1
ATOM 561 C C . TRP A 1 70 ? 22.046 -3.107 -23.597 1.00 95.25 70 TRP A C 1
ATOM 563 O O . TRP A 1 70 ? 22.033 -3.833 -24.596 1.00 95.25 70 TRP A O 1
ATOM 573 N N . HIS A 1 71 ? 22.878 -2.089 -23.429 1.00 94.38 71 HIS A N 1
ATOM 574 C CA . HIS A 1 71 ? 23.823 -1.671 -24.444 1.00 94.38 71 HIS A CA 1
ATOM 575 C C . HIS A 1 71 ? 25.214 -1.431 -23.864 1.00 94.38 71 HIS A C 1
ATOM 577 O O . HIS A 1 71 ? 25.353 -0.946 -22.741 1.00 94.38 71 HIS A O 1
ATOM 583 N N . ILE A 1 72 ? 26.234 -1.771 -24.648 1.00 93.69 72 ILE A N 1
ATOM 584 C CA . ILE A 1 72 ? 27.624 -1.365 -24.428 1.00 93.69 72 ILE A CA 1
ATOM 585 C C . ILE A 1 72 ? 27.862 -0.072 -25.210 1.00 93.69 72 ILE A C 1
ATOM 587 O O . ILE A 1 72 ? 27.302 0.139 -26.290 1.00 93.69 72 ILE A O 1
ATOM 591 N N . GLY A 1 73 ? 28.669 0.828 -24.656 1.00 90.94 73 GLY A N 1
ATOM 592 C CA . GLY A 1 73 ? 28.875 2.134 -25.271 1.00 90.94 73 GLY A CA 1
ATOM 593 C C . GLY A 1 73 ? 27.612 2.992 -25.204 1.00 90.94 73 GLY A C 1
ATOM 594 O O . GLY A 1 73 ? 26.897 2.999 -24.198 1.00 90.94 73 GLY A O 1
ATOM 595 N N . SER A 1 74 ? 27.344 3.740 -26.274 1.00 83.81 74 SER A N 1
ATOM 596 C CA . SER A 1 74 ? 26.156 4.592 -26.411 1.00 83.81 74 SER A CA 1
ATOM 597 C C . SER A 1 74 ? 24.984 3.905 -27.128 1.00 83.81 74 SER A C 1
ATOM 599 O O . SER A 1 74 ? 23.845 4.373 -27.002 1.00 83.81 74 SER A O 1
ATOM 601 N N . SER A 1 75 ? 25.229 2.816 -27.870 1.00 88.19 75 SER A N 1
ATOM 602 C CA . SER A 1 75 ? 24.244 2.271 -28.818 1.00 88.19 75 SER A CA 1
ATOM 603 C C . SER A 1 75 ? 24.286 0.759 -29.080 1.00 88.19 75 SER A C 1
ATOM 605 O O . SER A 1 75 ? 23.271 0.235 -29.535 1.00 88.19 75 SER A O 1
ATOM 607 N N . LEU A 1 76 ? 25.381 0.036 -28.804 1.00 93.81 76 LEU A N 1
ATOM 608 C CA . LEU A 1 76 ? 25.492 -1.383 -29.171 1.00 93.81 76 LEU A CA 1
ATOM 609 C C . LEU A 1 76 ? 24.630 -2.253 -28.252 1.00 93.81 76 LEU A C 1
ATOM 611 O O . LEU A 1 76 ? 25.018 -2.529 -27.119 1.00 93.81 76 LEU A O 1
ATOM 615 N N . ILE A 1 77 ? 23.465 -2.696 -28.728 1.00 93.94 77 ILE A N 1
ATOM 616 C CA . ILE A 1 77 ? 22.553 -3.552 -27.961 1.00 93.94 77 ILE A CA 1
ATOM 617 C C . ILE A 1 77 ? 23.146 -4.958 -27.845 1.00 93.94 77 ILE A C 1
ATOM 619 O O . ILE A 1 77 ? 23.308 -5.651 -28.842 1.00 93.94 77 ILE A O 1
ATOM 623 N N . VAL A 1 78 ? 23.402 -5.398 -26.615 1.00 95.81 78 VAL A N 1
ATOM 624 C CA . VAL A 1 78 ? 23.947 -6.736 -26.315 1.00 95.81 78 VAL A CA 1
ATOM 625 C C . VAL A 1 78 ? 22.899 -7.700 -25.775 1.00 95.81 78 VAL A C 1
ATOM 627 O O . VAL A 1 78 ? 23.086 -8.912 -25.785 1.00 95.81 78 VAL A O 1
ATOM 630 N N . LYS A 1 79 ? 21.779 -7.172 -25.275 1.00 94.19 79 LYS A N 1
ATOM 631 C CA . LYS A 1 79 ? 20.671 -7.976 -24.763 1.00 94.19 79 LYS A CA 1
ATOM 632 C C . LYS A 1 79 ? 19.368 -7.214 -24.904 1.00 94.19 79 LYS A C 1
ATOM 634 O O . LYS A 1 79 ? 19.306 -6.033 -24.570 1.00 94.19 79 LYS A O 1
ATOM 639 N N . LYS A 1 80 ? 18.313 -7.905 -25.327 1.00 94.75 80 LYS A N 1
ATOM 640 C CA . LYS A 1 80 ? 16.949 -7.374 -25.380 1.00 94.75 80 LYS A CA 1
ATOM 641 C C . LYS A 1 80 ? 15.984 -8.425 -24.847 1.00 94.75 80 LYS A C 1
ATOM 643 O O . LYS A 1 80 ? 16.028 -9.571 -25.277 1.00 94.75 80 LYS A O 1
ATOM 648 N N . ILE A 1 81 ? 15.133 -8.036 -23.905 1.00 94.62 81 ILE A N 1
ATOM 649 C CA . ILE A 1 81 ? 14.071 -8.885 -23.358 1.00 94.62 81 ILE A CA 1
ATOM 650 C C . ILE A 1 81 ? 12.728 -8.234 -23.680 1.00 94.62 81 ILE A C 1
ATOM 652 O O . ILE A 1 81 ? 12.543 -7.046 -23.415 1.00 94.62 81 ILE A O 1
ATOM 656 N N . SER A 1 82 ? 11.799 -9.019 -24.230 1.00 95.44 82 SER A N 1
ATOM 657 C CA . SER A 1 82 ? 10.386 -8.640 -24.321 1.00 95.44 82 SER A CA 1
ATOM 658 C C . SER A 1 82 ? 9.750 -8.759 -22.939 1.00 95.44 82 SER A C 1
ATOM 660 O O . SER A 1 82 ? 9.792 -9.828 -22.327 1.00 95.44 82 SER A O 1
ATOM 662 N N . ILE A 1 83 ? 9.162 -7.664 -22.459 1.00 94.50 83 ILE A N 1
ATOM 663 C CA . ILE A 1 83 ? 8.522 -7.607 -21.142 1.00 94.50 83 ILE A CA 1
ATOM 664 C C . ILE A 1 83 ? 7.332 -8.566 -21.105 1.00 94.50 83 ILE A C 1
ATOM 666 O O . ILE A 1 83 ? 7.228 -9.346 -20.166 1.00 94.50 83 ILE A O 1
ATOM 670 N N . ALA A 1 84 ? 6.495 -8.569 -22.147 1.00 95.44 84 ALA A N 1
ATOM 671 C CA . ALA A 1 84 ? 5.328 -9.446 -22.245 1.00 95.44 84 ALA A CA 1
ATOM 672 C C . ALA A 1 84 ? 5.709 -10.935 -22.227 1.00 95.44 84 ALA A C 1
ATOM 674 O O . ALA A 1 84 ? 5.124 -11.709 -21.473 1.00 95.44 84 ALA A O 1
ATOM 675 N N . LYS A 1 85 ? 6.727 -11.337 -23.004 1.00 95.25 85 LYS A N 1
ATOM 676 C CA . LYS A 1 85 ? 7.165 -12.741 -23.074 1.00 95.25 85 LYS A CA 1
ATOM 677 C C . LYS A 1 85 ? 7.726 -13.230 -21.739 1.00 95.25 85 LYS A C 1
ATOM 679 O O . LYS A 1 85 ? 7.355 -14.300 -21.266 1.00 95.25 85 LYS A O 1
ATOM 684 N N . GLU A 1 86 ? 8.601 -12.436 -21.125 1.00 95.81 86 GLU A N 1
ATOM 685 C CA . GLU A 1 86 ? 9.200 -12.768 -19.829 1.00 95.81 86 GLU A CA 1
ATOM 686 C C . GLU A 1 86 ? 8.153 -12.781 -18.708 1.00 95.81 86 GLU A C 1
ATOM 688 O O . GLU A 1 86 ? 8.166 -13.660 -17.848 1.00 95.81 86 GLU A O 1
ATOM 693 N N . LEU A 1 87 ? 7.220 -11.826 -18.729 1.00 95.94 87 LEU A N 1
ATOM 694 C CA . LEU A 1 87 ? 6.107 -11.782 -17.791 1.00 95.94 87 LEU A CA 1
ATOM 695 C C . LEU A 1 87 ? 5.227 -13.024 -17.930 1.00 95.94 87 LEU A C 1
ATOM 697 O O . LEU A 1 87 ? 4.946 -13.659 -16.920 1.00 95.94 87 LEU A O 1
ATOM 701 N N . SER A 1 88 ? 4.853 -13.404 -19.154 1.00 95.00 88 SER A N 1
ATOM 702 C CA . SER A 1 88 ? 4.067 -14.615 -19.402 1.00 95.00 88 SER A CA 1
ATOM 703 C C . SER A 1 88 ? 4.743 -15.857 -18.831 1.00 95.00 88 SER A C 1
ATOM 705 O O . SER A 1 88 ? 4.130 -16.585 -18.058 1.00 95.00 88 SER A O 1
ATOM 707 N N . PHE A 1 89 ? 6.028 -16.050 -19.138 1.00 95.19 89 PHE A N 1
ATOM 708 C CA . PHE A 1 89 ? 6.800 -17.192 -18.651 1.00 95.19 89 PHE A CA 1
ATOM 709 C C . PHE A 1 89 ? 6.812 -17.278 -17.116 1.00 95.19 89 PHE A C 1
ATOM 711 O O . PHE A 1 89 ? 6.596 -18.344 -16.537 1.00 95.19 89 PHE A O 1
ATOM 718 N N . GLN A 1 90 ? 7.017 -16.147 -16.433 1.00 95.62 90 GLN A N 1
ATOM 719 C CA . GLN A 1 90 ? 6.993 -16.116 -14.968 1.00 95.62 90 GLN A CA 1
ATOM 720 C C . GLN A 1 90 ? 5.584 -16.361 -14.412 1.00 95.62 90 GLN A C 1
ATOM 722 O O . GLN A 1 90 ? 5.441 -17.071 -13.417 1.00 95.62 90 GLN A O 1
ATOM 727 N N . LEU A 1 91 ? 4.543 -15.812 -15.044 1.00 95.50 91 LEU A N 1
ATOM 728 C CA . LEU A 1 91 ? 3.155 -16.029 -14.635 1.00 95.50 91 LEU A CA 1
ATOM 729 C C . LEU A 1 91 ? 2.725 -17.490 -14.813 1.00 95.50 91 LEU A C 1
ATOM 731 O O . LEU A 1 91 ? 2.023 -18.004 -13.948 1.00 95.50 91 LEU A O 1
ATOM 735 N N . ASP A 1 92 ? 3.189 -18.174 -15.857 1.00 93.19 92 ASP A N 1
ATOM 736 C CA . ASP A 1 92 ? 2.923 -19.600 -16.068 1.00 93.19 92 ASP A CA 1
ATOM 737 C C . ASP A 1 92 ? 3.519 -20.477 -14.983 1.00 93.19 92 ASP A C 1
ATOM 739 O O . ASP A 1 92 ? 2.851 -21.369 -14.464 1.00 93.19 92 ASP A O 1
ATOM 743 N N . SER A 1 93 ? 4.753 -20.185 -14.578 1.00 94.25 93 SER A N 1
ATOM 744 C CA . SER A 1 93 ? 5.365 -20.873 -13.446 1.00 94.25 93 SER A CA 1
ATOM 745 C C . SER A 1 93 ? 4.574 -20.626 -12.153 1.00 94.25 93 SER A C 1
ATOM 747 O O . SER A 1 93 ? 4.220 -21.580 -11.453 1.00 94.25 93 SER A O 1
ATOM 749 N N . ILE A 1 94 ? 4.235 -19.362 -11.870 1.00 96.19 94 ILE A N 1
ATOM 750 C CA . ILE A 1 94 ? 3.546 -18.946 -10.638 1.00 96.19 94 ILE A CA 1
ATOM 751 C C . ILE A 1 94 ? 2.132 -19.537 -10.543 1.00 96.19 94 ILE A C 1
ATOM 753 O O . ILE A 1 94 ? 1.741 -20.026 -9.485 1.00 96.19 94 ILE A O 1
ATOM 757 N N . PHE A 1 95 ? 1.369 -19.508 -11.636 1.00 95.38 95 PHE A N 1
ATOM 758 C CA . PHE A 1 95 ? -0.027 -19.951 -11.687 1.00 95.38 95 PHE A CA 1
ATOM 759 C C . PHE A 1 95 ? -0.201 -21.347 -12.300 1.00 95.38 95 PHE A C 1
ATOM 761 O O . PHE A 1 95 ? -1.320 -21.737 -12.625 1.00 95.38 95 PHE A O 1
ATOM 768 N N . SER A 1 96 ? 0.873 -22.135 -12.396 1.00 92.88 96 SER A N 1
ATOM 769 C CA . SER A 1 96 ? 0.868 -23.495 -12.967 1.00 92.88 96 SER A CA 1
ATOM 770 C C . SER A 1 96 ? -0.218 -24.413 -12.389 1.00 92.88 96 SER A C 1
ATOM 772 O O . SER A 1 96 ? -0.767 -25.250 -13.100 1.00 92.88 96 SER A O 1
ATOM 774 N N . LYS A 1 97 ? -0.572 -24.234 -11.110 1.00 92.62 97 LYS A N 1
ATOM 775 C CA . LYS A 1 97 ? -1.609 -25.007 -10.397 1.00 92.62 97 LYS A CA 1
ATOM 776 C C . LYS A 1 97 ? -2.948 -24.271 -10.250 1.00 92.62 97 LYS A C 1
ATOM 778 O O . LYS A 1 97 ? -3.815 -24.715 -9.505 1.00 92.62 97 LYS A O 1
ATOM 783 N N . MET A 1 98 ? -3.114 -23.126 -10.909 1.00 94.38 98 MET A N 1
ATOM 784 C CA . MET A 1 98 ? -4.294 -22.264 -10.806 1.00 94.38 98 MET A CA 1
ATOM 785 C C . MET A 1 98 ? -4.821 -21.925 -12.205 1.00 94.38 98 MET A C 1
ATOM 787 O O . MET A 1 98 ? -4.593 -20.819 -12.697 1.00 94.38 98 MET A O 1
ATOM 791 N N . PRO A 1 99 ? -5.539 -22.852 -12.864 1.00 91.50 99 PRO A N 1
ATOM 792 C CA . PRO A 1 99 ? -6.104 -22.580 -14.178 1.00 91.50 99 PRO A CA 1
ATOM 793 C C . PRO A 1 99 ? -7.064 -21.387 -14.108 1.00 91.50 99 PRO A C 1
ATOM 795 O O . PRO A 1 99 ? -7.848 -21.252 -13.165 1.00 91.50 99 PRO A O 1
ATOM 798 N N . VAL A 1 100 ? -6.983 -20.510 -15.105 1.00 94.62 100 VAL A N 1
ATOM 799 C CA . VAL A 1 100 ? -7.840 -19.325 -15.230 1.00 94.62 100 VAL A CA 1
ATOM 800 C C . VAL A 1 100 ? -8.756 -19.536 -16.421 1.00 94.62 100 VAL A C 1
ATOM 802 O O . VAL A 1 100 ? -8.267 -19.733 -17.539 1.00 94.62 100 VAL A O 1
ATOM 805 N N . ARG A 1 101 ? -10.069 -19.515 -16.182 1.00 95.69 101 ARG A N 1
ATOM 806 C CA . ARG A 1 101 ? -11.074 -19.571 -17.240 1.00 95.69 101 ARG A CA 1
ATOM 807 C C . ARG A 1 101 ? -11.031 -18.255 -18.026 1.00 95.69 101 ARG A C 1
ATOM 809 O O . ARG A 1 101 ? -11.127 -17.197 -17.410 1.00 95.69 101 ARG A O 1
ATOM 816 N N . PRO A 1 102 ? -10.863 -18.286 -19.356 1.00 95.19 102 PRO A N 1
ATOM 817 C CA . PRO A 1 102 ? -10.871 -17.062 -20.141 1.00 95.19 102 PRO A CA 1
ATOM 818 C C . PRO A 1 102 ? -12.243 -16.379 -20.133 1.00 95.19 102 PRO A C 1
ATOM 820 O O . PRO A 1 102 ? -13.269 -17.052 -20.208 1.00 95.19 102 PRO A O 1
ATOM 823 N N . VAL A 1 103 ? -12.241 -15.050 -20.126 1.00 94.25 103 VAL A N 1
ATOM 824 C CA . VAL A 1 103 ? -13.401 -14.190 -20.390 1.00 94.25 103 VAL A CA 1
ATOM 825 C C . VAL A 1 103 ? -13.083 -13.417 -21.664 1.00 94.25 103 VAL A C 1
ATOM 827 O O . VAL A 1 103 ? -11.985 -12.880 -21.803 1.00 94.25 103 VAL A O 1
ATOM 830 N N . ASN A 1 104 ? -13.984 -13.434 -22.648 1.00 90.00 104 ASN A N 1
ATOM 831 C CA . ASN A 1 104 ? -13.756 -12.815 -23.964 1.00 90.00 104 ASN A CA 1
ATOM 832 C C . ASN A 1 104 ? -12.425 -13.238 -24.619 1.00 90.00 104 ASN A C 1
ATOM 834 O O . ASN A 1 104 ? -11.693 -12.428 -25.185 1.00 90.00 104 ASN A O 1
ATOM 838 N N . GLY A 1 105 ? -12.080 -14.524 -24.489 1.00 90.69 105 GLY A N 1
ATOM 839 C CA . GLY A 1 105 ? -10.851 -15.100 -25.042 1.00 90.69 105 GLY A CA 1
ATOM 840 C C . GLY A 1 105 ? -9.566 -14.765 -24.276 1.00 90.69 105 GLY A C 1
ATOM 841 O O . GLY A 1 105 ? -8.498 -15.203 -24.695 1.00 90.69 105 GLY A O 1
ATOM 842 N N . ARG A 1 106 ? -9.634 -14.037 -23.150 1.00 93.12 106 ARG A N 1
ATOM 843 C CA . ARG A 1 106 ? -8.459 -13.615 -22.369 1.00 93.12 106 ARG A CA 1
ATOM 844 C C . ARG A 1 106 ? -8.493 -14.150 -20.942 1.00 93.12 106 ARG A C 1
ATOM 846 O O . ARG A 1 106 ? -9.532 -14.162 -20.292 1.00 93.12 106 ARG A O 1
ATOM 853 N N . LYS A 1 107 ? -7.340 -14.564 -20.414 1.00 95.69 107 LYS A N 1
ATOM 854 C CA . LYS A 1 107 ? -7.185 -14.898 -18.984 1.00 95.69 107 LYS A CA 1
ATOM 855 C C . LYS A 1 107 ? -6.874 -13.631 -18.191 1.00 95.69 107 LYS A C 1
ATOM 857 O O . LYS A 1 107 ? -5.902 -12.950 -18.513 1.00 95.69 107 LYS A O 1
ATOM 862 N N . HIS A 1 108 ? -7.651 -13.321 -17.156 1.00 97.50 108 HIS A N 1
ATOM 863 C CA . HIS A 1 108 ? -7.483 -12.082 -16.392 1.00 97.50 108 HIS A CA 1
ATOM 864 C C . HIS A 1 108 ? -6.595 -12.291 -15.163 1.00 97.50 108 HIS A C 1
ATOM 866 O O . HIS A 1 108 ? -6.875 -13.129 -14.304 1.00 97.50 108 HIS A O 1
ATOM 872 N N . ILE A 1 109 ? -5.525 -11.500 -15.068 1.00 97.75 109 ILE A N 1
ATOM 873 C CA . ILE A 1 109 ? -4.592 -11.521 -13.938 1.00 97.75 109 ILE A CA 1
ATOM 874 C C . ILE A 1 109 ? -4.458 -10.102 -13.405 1.00 97.75 109 ILE A C 1
ATOM 876 O O . ILE A 1 109 ? -4.026 -9.215 -14.133 1.00 97.75 109 ILE A O 1
ATOM 880 N N . PHE A 1 110 ? -4.783 -9.882 -12.135 1.00 98.12 110 PHE A N 1
ATOM 881 C CA . PHE A 1 110 ? -4.519 -8.602 -11.475 1.00 98.12 110 PHE A CA 1
ATOM 882 C C . PHE A 1 110 ? -3.236 -8.682 -10.665 1.00 98.12 110 PHE A C 1
ATOM 884 O O . PHE A 1 110 ? -2.995 -9.664 -9.967 1.00 98.12 110 PHE A O 1
ATOM 891 N N . ILE A 1 111 ? -2.419 -7.636 -10.717 1.00 97.94 111 ILE A N 1
ATOM 892 C CA . ILE A 1 111 ? -1.162 -7.568 -9.976 1.00 97.94 111 ILE A CA 1
ATOM 893 C C . ILE A 1 111 ? -1.246 -6.445 -8.952 1.00 97.94 111 ILE A C 1
ATOM 895 O O . ILE A 1 111 ? -1.273 -5.268 -9.298 1.00 97.94 111 ILE A O 1
ATOM 899 N N . PHE A 1 112 ? -1.238 -6.808 -7.669 1.00 97.31 112 PHE A N 1
ATOM 900 C CA . PHE A 1 112 ? -1.220 -5.851 -6.564 1.00 97.31 112 PHE A CA 1
ATOM 901 C C . PHE A 1 112 ? 0.213 -5.397 -6.300 1.00 97.31 112 PHE A C 1
ATOM 903 O O . PHE A 1 112 ? 0.959 -6.044 -5.549 1.00 97.31 112 PHE A O 1
ATOM 910 N N . TRP A 1 113 ? 0.595 -4.272 -6.911 1.00 91.69 113 TRP A N 1
ATOM 911 C CA . TRP A 1 113 ? 1.926 -3.672 -6.806 1.00 91.69 113 TRP A CA 1
ATOM 912 C C . TRP A 1 113 ? 1.896 -2.266 -6.187 1.00 91.69 113 TRP A C 1
ATOM 914 O O . TRP A 1 113 ? 2.404 -1.303 -6.746 1.00 91.69 113 TRP A O 1
ATOM 924 N N . ALA A 1 114 ? 1.363 -2.163 -4.970 1.00 91.44 114 ALA A N 1
ATOM 925 C CA . ALA A 1 114 ? 1.307 -0.902 -4.230 1.00 91.44 114 ALA A CA 1
ATOM 926 C C . ALA A 1 114 ? 1.694 -1.066 -2.756 1.00 91.44 114 ALA A C 1
ATOM 928 O O . ALA A 1 114 ? 2.218 -2.111 -2.350 1.00 91.44 114 ALA A O 1
ATOM 929 N N . ASN A 1 115 ? 1.499 -0.012 -1.964 1.00 90.19 115 ASN A N 1
ATOM 930 C CA . ASN A 1 115 ? 1.531 -0.086 -0.508 1.00 90.19 115 ASN A CA 1
ATOM 931 C C . ASN A 1 115 ? 0.155 -0.496 0.031 1.00 90.19 115 ASN A C 1
ATOM 933 O O . ASN A 1 115 ? -0.805 -0.651 -0.722 1.00 90.19 115 ASN A O 1
ATOM 937 N N . SER A 1 116 ? 0.073 -0.741 1.340 1.00 92.69 116 SER A N 1
ATOM 938 C CA . SER A 1 116 ? -1.158 -1.249 1.949 1.00 92.69 116 SER A CA 1
ATOM 939 C C . SER A 1 116 ? -2.347 -0.306 1.783 1.00 92.69 116 SER A C 1
ATOM 941 O O . SER A 1 116 ? -3.454 -0.801 1.614 1.00 92.69 116 SER A O 1
ATOM 943 N N . GLY A 1 117 ? -2.122 1.011 1.755 1.00 94.75 117 GLY A N 1
ATOM 944 C CA . GLY A 1 117 ? -3.192 2.000 1.636 1.00 94.75 117 GLY A CA 1
ATOM 945 C C . GLY A 1 117 ? -3.943 1.917 0.310 1.00 94.75 117 GLY A C 1
ATOM 946 O O . GLY A 1 117 ? -5.162 1.764 0.300 1.00 94.75 117 GLY A O 1
ATOM 947 N N . GLU A 1 118 ? -3.227 1.924 -0.817 1.00 95.88 118 GLU A N 1
ATOM 948 C CA . GLU A 1 118 ? -3.853 1.830 -2.140 1.00 95.88 118 GLU A CA 1
ATOM 949 C C . GLU A 1 118 ? -4.560 0.485 -2.341 1.00 95.88 118 GLU A C 1
ATOM 951 O O . GLU A 1 118 ? -5.652 0.446 -2.904 1.00 95.88 118 GLU A O 1
ATOM 956 N N . ILE A 1 119 ? -3.978 -0.622 -1.860 1.00 97.62 119 ILE A N 1
ATOM 957 C CA . ILE A 1 119 ? -4.634 -1.935 -1.952 1.00 97.62 119 ILE A CA 1
ATOM 958 C C . ILE A 1 119 ? -5.878 -1.996 -1.060 1.00 97.62 119 ILE A C 1
ATOM 960 O O . ILE A 1 119 ? -6.899 -2.526 -1.493 1.00 97.62 119 ILE A O 1
ATOM 964 N N . ALA A 1 120 ? -5.837 -1.428 0.146 1.00 97.31 120 ALA A N 1
ATOM 965 C CA . ALA A 1 120 ? -7.002 -1.374 1.022 1.00 97.31 120 ALA A CA 1
ATOM 966 C C . ALA A 1 120 ? -8.158 -0.615 0.360 1.00 97.31 120 ALA A C 1
ATOM 968 O O . ALA A 1 120 ? -9.256 -1.154 0.238 1.00 97.31 120 ALA A O 1
ATOM 969 N N . LEU A 1 121 ? -7.899 0.588 -0.158 1.00 97.75 121 LEU A N 1
ATOM 970 C CA . LEU A 1 121 ? -8.919 1.390 -0.833 1.00 97.75 121 LEU A CA 1
ATOM 971 C C . LEU A 1 121 ? -9.409 0.765 -2.142 1.00 97.75 121 LEU A C 1
ATOM 973 O O . LEU A 1 121 ? -10.600 0.843 -2.448 1.00 97.75 121 LEU A O 1
ATOM 977 N N . LEU A 1 122 ? -8.519 0.114 -2.901 1.00 98.06 122 LEU A N 1
ATOM 978 C CA . LEU A 1 122 ? -8.883 -0.666 -4.086 1.00 98.06 122 LEU A CA 1
ATOM 979 C C . LEU A 1 122 ? -9.933 -1.716 -3.725 1.00 98.06 122 LEU A C 1
ATOM 981 O O . LEU A 1 122 ? -10.997 -1.752 -4.342 1.00 98.06 122 LEU A O 1
ATOM 985 N N . LEU A 1 123 ? -9.647 -2.535 -2.711 1.00 98.00 123 LEU A N 1
ATOM 986 C CA . LEU A 1 123 ? -10.535 -3.602 -2.252 1.00 98.00 123 LEU A CA 1
ATOM 987 C C . LEU A 1 123 ? -11.842 -3.054 -1.668 1.00 98.00 123 LEU A C 1
ATOM 989 O O . LEU A 1 123 ? -12.908 -3.593 -1.961 1.00 98.00 123 LEU A O 1
ATOM 993 N N . MET A 1 124 ? -11.770 -1.962 -0.903 1.00 96.81 124 MET A N 1
ATOM 994 C CA . MET A 1 124 ? -12.931 -1.346 -0.262 1.00 96.81 124 MET A CA 1
ATOM 995 C C . MET A 1 124 ? -13.901 -0.708 -1.257 1.00 96.81 124 MET A C 1
ATOM 997 O O . MET A 1 124 ? -15.105 -0.860 -1.081 1.00 96.81 124 MET A O 1
ATOM 1001 N N . PHE A 1 125 ? -13.415 0.004 -2.281 1.00 97.75 125 PHE A N 1
ATOM 1002 C CA . PHE A 1 125 ? -14.267 0.899 -3.081 1.00 97.75 125 PHE A CA 1
ATOM 1003 C C . PHE A 1 125 ? -14.345 0.569 -4.577 1.00 97.75 125 PHE A C 1
ATOM 1005 O O . PHE A 1 125 ? -15.341 0.906 -5.225 1.00 97.75 125 PHE A O 1
ATOM 1012 N N . PHE A 1 126 ? -13.329 -0.086 -5.147 1.00 98.12 126 PHE A N 1
ATOM 1013 C CA . PHE A 1 126 ? -13.184 -0.196 -6.606 1.00 98.12 126 PHE A CA 1
ATOM 1014 C C . PHE A 1 126 ? -13.169 -1.636 -7.129 1.00 98.12 126 PHE A C 1
ATOM 1016 O O . PHE A 1 126 ? -13.562 -1.865 -8.271 1.00 98.12 126 PHE A O 1
ATOM 1023 N N . TRP A 1 127 ? -12.781 -2.619 -6.316 1.00 97.62 127 TRP A N 1
ATOM 1024 C CA . TRP A 1 127 ? -12.525 -3.990 -6.766 1.00 97.62 127 TRP A CA 1
ATOM 1025 C C . TRP A 1 127 ? -13.723 -4.643 -7.459 1.00 97.62 127 TRP A C 1
ATOM 1027 O O . TRP A 1 127 ? -13.605 -5.090 -8.597 1.00 97.62 127 TRP A O 1
ATOM 1037 N N . LYS A 1 128 ? -14.913 -4.604 -6.843 1.00 96.62 128 LYS A N 1
ATOM 1038 C CA . LYS A 1 128 ? -16.142 -5.150 -7.454 1.00 96.62 128 LYS A CA 1
ATOM 1039 C C . LYS A 1 128 ? -16.470 -4.500 -8.802 1.00 96.62 128 LYS A C 1
ATOM 1041 O O . LYS A 1 128 ? -16.912 -5.176 -9.727 1.00 96.62 128 LYS A O 1
ATOM 1046 N N . GLN A 1 129 ? -16.252 -3.191 -8.919 1.00 97.25 129 GLN A N 1
ATOM 1047 C CA . GLN A 1 129 ? -16.503 -2.452 -10.157 1.00 97.25 129 GLN A CA 1
ATOM 1048 C C . GLN A 1 129 ? -15.481 -2.810 -11.244 1.00 97.25 129 GLN A C 1
ATOM 1050 O O . GLN A 1 129 ? -15.857 -2.929 -12.407 1.00 97.25 129 GLN A O 1
ATOM 1055 N N . LEU A 1 130 ? -14.215 -3.030 -10.871 1.00 96.69 130 LEU A N 1
ATOM 1056 C CA . LEU A 1 130 ? -13.178 -3.498 -11.792 1.00 96.69 130 LEU A CA 1
ATOM 1057 C C . LEU A 1 130 ? -13.474 -4.904 -12.315 1.00 96.69 130 LEU A C 1
ATOM 1059 O O . LEU A 1 130 ? -13.402 -5.114 -13.521 1.00 96.69 130 LEU A O 1
ATOM 1063 N N . LEU A 1 131 ? -13.871 -5.839 -11.446 1.00 96.88 131 LEU A N 1
ATOM 1064 C CA . LEU A 1 131 ? -14.282 -7.177 -11.885 1.00 96.88 131 LEU A CA 1
ATOM 1065 C C . LEU A 1 131 ? -15.451 -7.094 -12.877 1.00 96.88 131 LEU A C 1
ATOM 1067 O O . LEU A 1 131 ? -15.383 -7.673 -13.959 1.00 96.88 131 LEU A O 1
ATOM 1071 N N . LYS A 1 132 ? -16.471 -6.279 -12.567 1.00 96.75 132 LYS A N 1
ATOM 1072 C CA . LYS A 1 132 ? -17.622 -6.057 -13.454 1.00 96.75 132 LYS A CA 1
ATOM 1073 C C . LYS A 1 132 ? -17.229 -5.446 -14.803 1.00 96.75 132 LYS A C 1
ATOM 1075 O O . LYS A 1 132 ? -17.770 -5.868 -15.819 1.00 96.75 132 LYS A O 1
ATOM 1080 N N . ARG A 1 133 ? -16.309 -4.471 -14.828 1.00 95.44 133 ARG A N 1
ATOM 1081 C CA . ARG A 1 133 ? -15.822 -3.834 -16.068 1.00 95.44 133 ARG A CA 1
ATOM 1082 C C . ARG A 1 133 ? -15.249 -4.853 -17.048 1.00 95.44 133 ARG A C 1
ATOM 1084 O O . ARG A 1 133 ? -15.440 -4.701 -18.246 1.00 95.44 133 ARG A O 1
ATOM 1091 N N . TYR A 1 134 ? -14.543 -5.852 -16.534 1.00 95.00 134 TYR A N 1
ATOM 1092 C CA . TYR A 1 134 ? -13.932 -6.903 -17.342 1.00 95.00 134 TYR A CA 1
ATOM 1093 C C . TYR A 1 134 ? -14.803 -8.157 -17.447 1.00 95.00 134 TYR A C 1
ATOM 1095 O O . TYR A 1 134 ? -14.302 -9.210 -17.820 1.00 95.00 134 TYR A O 1
ATOM 1103 N N . GLU A 1 135 ? -16.091 -8.044 -17.108 1.00 96.31 135 GLU A N 1
ATOM 1104 C CA . GLU A 1 135 ? -17.083 -9.119 -17.203 1.00 96.31 135 GLU A CA 1
ATOM 1105 C C . GLU A 1 135 ? -16.729 -10.382 -16.405 1.00 96.31 135 GLU A C 1
ATOM 1107 O O . GLU A 1 135 ? -17.262 -11.457 -16.667 1.00 96.31 135 GLU A O 1
ATOM 1112 N N . ILE A 1 136 ? -15.884 -10.238 -15.382 1.00 96.81 136 ILE A N 1
ATOM 1113 C CA . ILE A 1 136 ? -15.512 -11.313 -14.466 1.00 96.81 136 ILE A CA 1
ATOM 1114 C C . ILE A 1 136 ? -16.672 -11.522 -13.493 1.00 96.81 136 ILE A C 1
ATOM 1116 O O . ILE A 1 136 ? -17.025 -10.627 -12.718 1.00 96.81 136 ILE A O 1
ATOM 1120 N N . ARG A 1 137 ? -17.274 -12.710 -13.542 1.00 95.19 137 ARG A N 1
ATOM 1121 C CA . ARG A 1 137 ? -18.459 -13.098 -12.761 1.00 95.19 137 ARG A CA 1
ATOM 1122 C C . ARG A 1 137 ? -18.186 -14.269 -11.827 1.00 95.19 137 ARG A C 1
ATOM 1124 O O . ARG A 1 137 ? -18.942 -14.451 -10.877 1.00 95.19 137 ARG A O 1
ATOM 1131 N N . ALA A 1 138 ? -17.130 -15.040 -12.081 1.00 95.19 138 ALA A N 1
ATOM 1132 C CA . ALA A 1 138 ? -16.774 -16.212 -11.294 1.00 95.19 138 ALA A CA 1
ATOM 1133 C C . ALA A 1 138 ? -15.310 -16.168 -10.804 1.00 95.19 138 ALA A C 1
ATOM 1135 O O . ALA A 1 138 ? -14.439 -15.640 -11.501 1.00 95.19 138 ALA A O 1
ATOM 1136 N N . PRO A 1 139 ? -14.990 -16.747 -9.633 1.00 93.75 139 PRO A N 1
ATOM 1137 C CA . PRO A 1 139 ? -13.622 -16.752 -9.105 1.00 93.75 139 PRO A CA 1
ATOM 1138 C C . PRO A 1 139 ? -12.612 -17.536 -9.959 1.00 93.75 139 PRO A C 1
ATOM 1140 O O . PRO A 1 139 ? -11.400 -17.326 -9.871 1.00 93.75 139 PRO A O 1
ATOM 1143 N N . GLU A 1 140 ? -13.083 -18.450 -10.807 1.00 95.69 140 GLU A N 1
ATOM 1144 C CA . GLU A 1 140 ? -12.245 -19.223 -11.725 1.00 95.69 140 GLU A CA 1
ATOM 1145 C C . GLU A 1 140 ? -11.744 -18.378 -12.906 1.00 95.69 140 GLU A C 1
ATOM 1147 O O . GLU A 1 140 ? -10.763 -18.747 -13.552 1.00 95.69 140 GLU A O 1
ATOM 1152 N N . GLU A 1 141 ? -12.379 -17.236 -13.172 1.00 96.88 141 GLU A N 1
ATOM 1153 C CA . GLU A 1 141 ? -12.086 -16.343 -14.302 1.00 96.88 141 GLU A CA 1
ATOM 1154 C C . GLU A 1 141 ? -10.965 -15.339 -14.017 1.00 96.88 141 GLU A C 1
ATOM 1156 O O . GLU A 1 141 ? -10.494 -14.640 -14.915 1.00 96.88 141 GLU A O 1
ATOM 1161 N N . VAL A 1 142 ? -10.516 -15.271 -12.762 1.00 97.62 142 VAL A N 1
ATOM 1162 C CA . VAL A 1 142 ? -9.506 -14.316 -12.320 1.00 97.62 142 VAL A CA 1
ATOM 1163 C C . VAL A 1 142 ? -8.554 -14.938 -11.310 1.00 97.62 142 VAL A C 1
ATOM 1165 O O . VAL A 1 142 ? -8.921 -15.798 -10.508 1.00 97.62 142 VAL A O 1
ATOM 1168 N N . VAL A 1 143 ? -7.308 -14.480 -11.341 1.00 97.94 143 VAL A N 1
ATOM 1169 C CA . VAL A 1 143 ? -6.331 -14.701 -10.271 1.00 97.94 143 VAL A CA 1
ATOM 1170 C C . VAL A 1 143 ? -5.627 -13.396 -9.935 1.00 97.94 143 VAL A C 1
ATOM 1172 O O . VAL A 1 143 ? -5.500 -12.499 -10.775 1.00 97.94 143 VAL A O 1
ATOM 1175 N N . VAL A 1 144 ? -5.155 -13.289 -8.696 1.00 98.44 144 VAL A N 1
ATOM 1176 C CA . VAL A 1 144 ? -4.435 -12.106 -8.219 1.00 98.44 144 VAL A CA 1
ATOM 1177 C C . VAL A 1 144 ? -3.008 -12.466 -7.819 1.00 98.44 144 VAL A C 1
ATOM 1179 O O . VAL A 1 144 ? -2.771 -13.346 -6.994 1.00 98.44 144 VAL A O 1
ATOM 1182 N N . LEU A 1 145 ? -2.038 -11.748 -8.378 1.00 98.31 145 LEU A N 1
ATOM 1183 C CA . LEU A 1 145 ? -0.651 -11.783 -7.942 1.00 98.31 145 LEU A CA 1
ATOM 1184 C C . LEU A 1 145 ? -0.418 -10.708 -6.877 1.00 98.31 145 LEU A C 1
ATOM 1186 O O . LEU A 1 145 ? -0.395 -9.508 -7.157 1.00 98.31 145 LEU A O 1
ATOM 1190 N N . CYS A 1 146 ? -0.197 -11.141 -5.645 1.00 98.12 146 CYS A N 1
ATOM 1191 C CA . CYS A 1 146 ? 0.080 -10.275 -4.513 1.00 98.12 146 CYS A CA 1
ATOM 1192 C C . CYS A 1 146 ? 1.594 -10.100 -4.334 1.00 98.12 146 CYS A C 1
ATOM 1194 O O . CYS A 1 146 ? 2.310 -11.043 -4.019 1.00 98.12 146 CYS A O 1
ATOM 1196 N N . THR A 1 147 ? 2.117 -8.877 -4.466 1.00 96.31 147 THR A N 1
ATOM 1197 C CA . THR A 1 147 ? 3.574 -8.653 -4.302 1.00 96.31 147 THR A CA 1
ATOM 1198 C C . THR A 1 147 ? 4.075 -8.721 -2.852 1.00 96.31 147 THR A C 1
ATOM 1200 O O . THR A 1 147 ? 5.288 -8.670 -2.623 1.00 96.31 147 THR A O 1
ATOM 1203 N N . LYS A 1 148 ? 3.163 -8.785 -1.872 1.00 95.69 148 LYS A N 1
ATOM 1204 C CA . LYS A 1 148 ? 3.426 -8.791 -0.425 1.00 95.69 148 LYS A CA 1
ATOM 1205 C C . LYS A 1 148 ? 2.355 -9.625 0.287 1.00 95.69 148 LYS A C 1
ATOM 1207 O O . LYS A 1 148 ? 1.212 -9.630 -0.166 1.00 95.69 148 LYS A O 1
ATOM 1212 N N . GLN A 1 149 ? 2.702 -10.264 1.409 1.00 96.50 149 GLN A N 1
ATOM 1213 C CA . GLN A 1 149 ? 1.779 -11.145 2.143 1.00 96.50 149 GLN A CA 1
ATOM 1214 C C . GLN A 1 149 ? 0.499 -10.421 2.575 1.00 96.50 149 GLN A C 1
ATOM 1216 O O . GLN A 1 149 ? -0.600 -10.884 2.293 1.00 96.50 149 GLN A O 1
ATOM 1221 N N . TYR A 1 150 ? 0.628 -9.212 3.123 1.00 95.25 150 TYR A N 1
ATOM 1222 C CA . TYR A 1 150 ? -0.531 -8.443 3.574 1.00 95.25 150 TYR A CA 1
ATOM 1223 C C . TYR A 1 150 ? -1.524 -8.088 2.455 1.00 95.25 150 TYR A C 1
ATOM 1225 O O . TYR A 1 150 ? -2.697 -7.868 2.734 1.00 95.25 150 TYR A O 1
ATOM 1233 N N . HIS A 1 151 ? -1.101 -8.042 1.184 1.00 97.81 151 HIS A N 1
ATOM 1234 C CA . HIS A 1 151 ? -2.033 -7.861 0.066 1.00 97.81 151 HIS A CA 1
ATOM 1235 C C . HIS A 1 151 ? -2.971 -9.063 -0.070 1.00 97.81 151 HIS A C 1
ATOM 1237 O O . HIS A 1 151 ? -4.168 -8.881 -0.279 1.00 97.81 151 HIS A O 1
ATOM 1243 N N . GLN A 1 152 ? -2.424 -10.276 0.059 1.00 97.94 152 GLN A N 1
ATOM 1244 C CA . GLN A 1 152 ? -3.208 -11.505 0.036 1.00 97.94 152 GLN A CA 1
ATOM 1245 C C . GLN A 1 152 ? -4.107 -11.591 1.269 1.00 97.94 152 GLN A C 1
ATOM 1247 O O . GLN A 1 152 ? -5.271 -11.954 1.137 1.00 97.94 152 GLN A O 1
ATOM 1252 N N . ASP A 1 153 ? -3.603 -11.209 2.443 1.00 97.50 153 ASP A N 1
ATOM 1253 C CA . ASP A 1 153 ? -4.395 -11.243 3.673 1.00 97.50 153 ASP A CA 1
ATOM 1254 C C . ASP A 1 153 ? -5.611 -10.299 3.588 1.00 97.50 153 ASP A C 1
ATOM 1256 O O . ASP A 1 153 ? -6.726 -10.692 3.930 1.00 97.50 153 ASP A O 1
ATOM 1260 N N . MET A 1 154 ? -5.424 -9.076 3.068 1.00 98.06 154 MET A N 1
ATOM 1261 C CA . MET A 1 154 ? -6.524 -8.132 2.825 1.00 98.06 154 MET A CA 1
ATOM 1262 C C . MET A 1 154 ? -7.505 -8.649 1.768 1.00 98.06 154 MET A C 1
ATOM 1264 O O . MET A 1 154 ? -8.715 -8.561 1.967 1.00 98.06 154 MET A O 1
ATOM 1268 N N . LEU A 1 155 ? -7.004 -9.205 0.658 1.00 98.31 155 LEU A N 1
ATOM 1269 C CA . LEU A 1 155 ? -7.855 -9.785 -0.383 1.00 98.31 155 LEU A CA 1
ATOM 1270 C C . LEU A 1 155 ? -8.711 -10.916 0.186 1.00 98.31 155 LEU A C 1
ATOM 1272 O O . LEU A 1 155 ? -9.916 -10.916 -0.015 1.00 98.31 155 LEU A O 1
ATOM 1276 N N . ARG A 1 156 ? -8.106 -11.832 0.946 1.00 97.88 156 ARG A N 1
ATOM 1277 C CA . ARG A 1 156 ? -8.795 -12.961 1.572 1.00 97.88 156 ARG A CA 1
ATOM 1278 C C . ARG A 1 156 ? -9.859 -12.512 2.573 1.00 97.88 156 ARG A C 1
ATOM 1280 O O . ARG A 1 156 ? -10.910 -13.137 2.647 1.00 97.88 156 ARG A O 1
ATOM 1287 N N . LEU A 1 157 ? -9.608 -11.441 3.328 1.00 98.06 157 LEU A N 1
ATOM 1288 C CA . LEU A 1 157 ? -10.580 -10.907 4.283 1.00 98.06 157 LEU A CA 1
ATOM 1289 C C . LEU A 1 157 ? -11.857 -10.401 3.594 1.00 98.06 157 LEU A C 1
ATOM 1291 O O . LEU A 1 157 ? -12.947 -10.595 4.126 1.00 98.06 157 LEU A O 1
ATOM 1295 N N . TYR A 1 158 ? -11.740 -9.746 2.437 1.00 97.75 158 TYR A N 1
ATOM 1296 C CA . TYR A 1 158 ? -12.892 -9.164 1.734 1.00 97.75 158 TYR A CA 1
ATOM 1297 C C . TYR A 1 158 ? -13.495 -10.081 0.659 1.00 97.75 158 TYR A C 1
ATOM 1299 O O . TYR A 1 158 ? -14.705 -10.052 0.451 1.00 97.75 158 TYR A O 1
ATOM 1307 N N . PHE A 1 159 ? -12.664 -10.881 -0.008 1.00 97.75 159 PHE A N 1
ATOM 1308 C CA . PHE A 1 159 ? -12.994 -11.696 -1.181 1.00 97.75 159 PHE A CA 1
ATOM 1309 C C . PHE A 1 159 ? -12.285 -13.065 -1.109 1.00 97.75 159 PHE A C 1
ATOM 1311 O O . PHE A 1 159 ? -11.395 -13.348 -1.920 1.00 97.75 159 PHE A O 1
ATOM 1318 N N . PRO A 1 160 ? -12.607 -13.916 -0.115 1.00 97.50 160 PRO A N 1
ATOM 1319 C CA . PRO A 1 160 ? -11.934 -15.203 0.093 1.00 97.50 160 PRO A CA 1
ATOM 1320 C C . PRO A 1 160 ? -12.053 -16.177 -1.083 1.00 97.50 160 PRO A C 1
ATOM 1322 O O . PRO A 1 160 ? -11.237 -17.088 -1.206 1.00 97.50 160 PRO A O 1
ATOM 1325 N N . GLU A 1 161 ? -13.057 -16.000 -1.935 1.00 96.62 161 GLU A N 1
ATOM 1326 C CA . GLU A 1 161 ? -13.258 -16.771 -3.155 1.00 96.62 161 GLU A CA 1
ATOM 1327 C C . GLU A 1 161 ? -12.191 -16.481 -4.221 1.00 96.62 161 GLU A C 1
ATOM 1329 O O . GLU A 1 161 ? -11.870 -17.352 -5.030 1.00 96.62 161 GLU A O 1
ATOM 1334 N N . ILE A 1 162 ? -11.601 -15.279 -4.216 1.00 97.56 162 ILE A N 1
ATOM 1335 C CA . ILE A 1 162 ? -10.626 -14.869 -5.225 1.00 97.56 162 ILE A CA 1
ATOM 1336 C C . ILE A 1 162 ? -9.274 -15.519 -4.942 1.00 97.56 162 ILE A C 1
ATOM 1338 O O . ILE A 1 162 ? -8.583 -15.237 -3.958 1.00 97.56 162 ILE A O 1
ATOM 1342 N N . ARG A 1 163 ? -8.856 -16.371 -5.875 1.00 97.25 163 ARG A N 1
ATOM 1343 C CA . ARG A 1 163 ? -7.589 -17.097 -5.801 1.00 97.25 163 ARG A CA 1
ATOM 1344 C C . ARG A 1 163 ? -6.415 -16.144 -5.995 1.00 97.25 163 ARG A C 1
ATOM 1346 O O . ARG A 1 163 ? -6.415 -15.291 -6.886 1.00 97.25 163 ARG A O 1
ATOM 1353 N N . SER A 1 164 ? -5.386 -16.310 -5.171 1.00 97.69 164 SER A N 1
ATOM 1354 C CA . SER A 1 164 ? -4.205 -15.453 -5.209 1.00 97.69 164 SER A CA 1
ATOM 1355 C C . SER A 1 164 ? -2.923 -16.183 -4.837 1.00 97.69 164 SER A C 1
ATOM 1357 O O . SER A 1 164 ? -2.944 -17.182 -4.118 1.00 97.69 164 SER A O 1
ATOM 1359 N N . VAL A 1 165 ? -1.797 -15.651 -5.310 1.00 97.69 165 VAL A N 1
ATOM 1360 C CA . VAL A 1 165 ? -0.447 -16.122 -4.973 1.00 97.69 165 VAL A CA 1
ATOM 1361 C C . VAL A 1 165 ? 0.405 -14.940 -4.543 1.00 97.69 165 VAL A C 1
ATOM 1363 O O . VAL A 1 165 ? 0.331 -13.864 -5.138 1.00 97.69 165 VAL A O 1
ATOM 1366 N N . VAL A 1 166 ? 1.246 -15.144 -3.528 1.00 97.75 166 VAL A N 1
ATOM 1367 C CA . VAL A 1 166 ? 2.238 -14.152 -3.114 1.00 97.75 166 VAL A CA 1
ATOM 1368 C C . VAL A 1 166 ? 3.551 -14.408 -3.838 1.00 97.75 166 VAL A C 1
ATOM 1370 O O . VAL A 1 166 ? 4.239 -15.389 -3.571 1.00 97.75 166 VAL A O 1
ATOM 1373 N N . ALA A 1 167 ? 3.914 -13.513 -4.752 1.00 96.88 167 ALA A N 1
ATOM 1374 C CA . ALA A 1 167 ? 5.217 -13.524 -5.403 1.00 96.88 167 ALA A CA 1
ATOM 1375 C C . ALA A 1 167 ? 5.578 -12.127 -5.920 1.00 96.88 167 ALA A C 1
ATOM 1377 O O . ALA A 1 167 ? 4.719 -11.306 -6.245 1.00 96.88 167 ALA A O 1
ATOM 1378 N N . LYS A 1 168 ? 6.883 -11.849 -6.009 1.00 95.00 168 LYS A N 1
ATOM 1379 C CA . LYS A 1 168 ? 7.417 -10.560 -6.478 1.00 95.00 168 LYS A CA 1
ATOM 1380 C C . LYS A 1 168 ? 8.395 -10.752 -7.644 1.00 95.00 168 LYS A C 1
ATOM 1382 O O . LYS A 1 168 ? 9.597 -10.516 -7.479 1.00 95.00 168 LYS A O 1
ATOM 1387 N N . PRO A 1 169 ? 7.899 -11.200 -8.811 1.00 94.12 169 PRO A N 1
ATOM 1388 C CA . PRO A 1 169 ? 8.735 -11.421 -9.980 1.00 94.12 169 PRO A CA 1
ATOM 1389 C C . PRO A 1 169 ? 9.492 -10.145 -10.381 1.00 94.12 169 PRO A C 1
ATOM 1391 O O . PRO A 1 169 ? 8.943 -9.041 -10.378 1.00 94.12 169 PRO A O 1
ATOM 1394 N N . LYS A 1 170 ? 10.787 -10.272 -10.707 1.00 91.88 170 LYS A N 1
ATOM 1395 C CA . LYS A 1 170 ? 11.658 -9.107 -10.981 1.00 91.88 170 LYS A CA 1
ATOM 1396 C C . LYS A 1 170 ? 11.209 -8.322 -12.215 1.00 91.88 170 LYS A C 1
ATOM 1398 O O . LYS A 1 170 ? 11.440 -7.113 -12.257 1.00 91.88 170 LYS A O 1
ATOM 1403 N N . ILE A 1 171 ? 10.574 -8.995 -13.179 1.00 92.44 171 ILE A N 1
ATOM 1404 C CA . ILE A 1 171 ? 10.083 -8.393 -14.424 1.00 92.44 171 ILE A CA 1
ATOM 1405 C C . ILE A 1 171 ? 9.012 -7.328 -14.175 1.00 92.44 171 ILE A C 1
ATOM 1407 O O . ILE A 1 171 ? 8.956 -6.366 -14.933 1.00 92.44 171 ILE A O 1
ATOM 1411 N N . LEU A 1 172 ? 8.256 -7.414 -13.067 1.00 91.50 172 LEU A N 1
ATOM 1412 C CA . LEU A 1 172 ? 7.226 -6.422 -12.730 1.00 91.50 172 LEU A CA 1
ATOM 1413 C C . LEU A 1 172 ? 7.785 -5.008 -12.676 1.00 91.50 172 LEU A C 1
ATOM 1415 O O . LEU A 1 172 ? 7.115 -4.093 -13.121 1.00 91.50 172 LEU A O 1
ATOM 1419 N N . ARG A 1 173 ? 9.046 -4.834 -12.250 1.00 87.25 173 ARG A N 1
ATOM 1420 C CA . ARG A 1 173 ? 9.731 -3.526 -12.212 1.00 87.25 173 ARG A CA 1
ATOM 1421 C C . ARG A 1 173 ? 9.752 -2.791 -13.555 1.00 87.25 173 ARG A C 1
ATOM 1423 O O . ARG A 1 173 ? 10.051 -1.602 -13.570 1.00 87.25 173 ARG A O 1
ATOM 1430 N N . TYR A 1 174 ? 9.511 -3.506 -14.647 1.00 87.94 174 TYR A N 1
ATOM 1431 C CA . TYR A 1 174 ? 9.542 -3.002 -16.012 1.00 87.94 174 TYR A CA 1
ATOM 1432 C C . TYR A 1 174 ? 8.157 -2.930 -16.651 1.00 87.94 174 TYR A C 1
ATOM 1434 O O . TYR A 1 174 ? 8.042 -2.394 -17.744 1.00 87.94 174 TYR A O 1
ATOM 1442 N N . VAL A 1 175 ? 7.114 -3.444 -15.997 1.00 89.94 175 VAL A N 1
ATOM 1443 C CA . VAL A 1 175 ? 5.743 -3.363 -16.504 1.00 89.94 175 VAL A CA 1
ATOM 1444 C C . VAL A 1 175 ? 5.191 -1.980 -16.163 1.00 89.94 175 VAL A C 1
ATOM 1446 O O . VAL A 1 175 ? 5.085 -1.614 -14.993 1.00 89.94 175 VAL A O 1
ATOM 1449 N N . LEU A 1 176 ? 4.909 -1.186 -17.193 1.00 86.25 176 LEU A N 1
ATOM 1450 C CA . LEU A 1 176 ? 4.627 0.248 -17.050 1.00 86.25 176 LEU A CA 1
ATOM 1451 C C . LEU A 1 176 ? 3.135 0.575 -16.950 1.00 86.25 176 LEU A C 1
ATOM 1453 O O . LEU A 1 176 ? 2.777 1.638 -16.444 1.00 86.25 176 LEU A O 1
ATOM 1457 N N . ASP A 1 177 ? 2.292 -0.319 -17.454 1.00 89.25 177 ASP A N 1
ATOM 1458 C CA . ASP A 1 177 ? 0.841 -0.184 -17.549 1.00 89.25 177 ASP A CA 1
ATOM 1459 C C . ASP A 1 177 ? 0.223 -1.587 -17.696 1.00 89.25 177 ASP A C 1
ATOM 1461 O O . ASP A 1 177 ? 0.947 -2.590 -17.647 1.00 89.25 177 ASP A O 1
ATOM 1465 N N . ASP A 1 178 ? -1.090 -1.660 -17.890 1.00 92.06 178 ASP A N 1
ATOM 1466 C CA . ASP A 1 178 ? -1.754 -2.903 -18.290 1.00 92.06 178 ASP A CA 1
ATOM 1467 C C . ASP A 1 178 ? -1.121 -3.466 -19.574 1.00 92.06 178 ASP A C 1
ATOM 1469 O O . ASP A 1 178 ? -0.766 -2.727 -20.498 1.00 92.06 178 ASP A O 1
ATOM 1473 N N . ILE A 1 179 ? -0.951 -4.788 -19.635 1.00 93.81 179 ILE A N 1
ATOM 1474 C CA . ILE A 1 179 ? -0.228 -5.441 -20.730 1.00 93.81 179 ILE A CA 1
ATOM 1475 C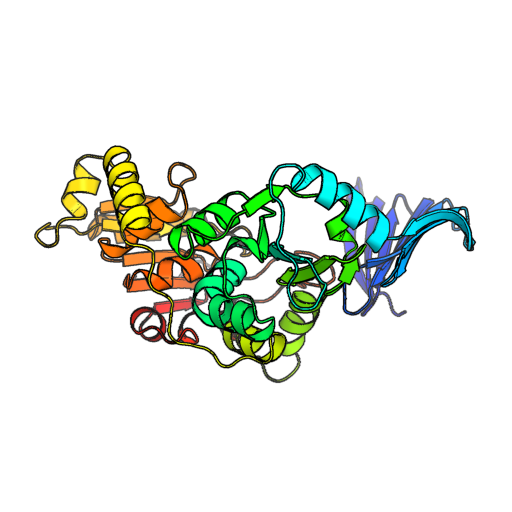 C . ILE A 1 179 ? -0.877 -6.762 -21.130 1.00 93.81 179 ILE A C 1
ATOM 1477 O O . ILE A 1 179 ? -1.317 -7.552 -20.292 1.00 93.81 179 ILE A O 1
ATOM 1481 N N . GLU A 1 180 ? -0.903 -7.017 -22.435 1.00 94.25 180 GLU A N 1
ATOM 1482 C CA . GLU A 1 180 ? -1.259 -8.319 -22.984 1.00 94.25 180 GLU A CA 1
ATOM 1483 C C . GLU A 1 180 ? -0.013 -9.211 -23.070 1.00 94.25 180 GLU A C 1
ATOM 1485 O O . GLU A 1 180 ? 1.015 -8.823 -23.632 1.00 94.25 180 GLU A O 1
ATOM 1490 N N . ALA A 1 181 ? -0.097 -10.408 -22.493 1.00 92.44 181 ALA A N 1
ATOM 1491 C CA . ALA A 1 181 ? 1.002 -11.361 -22.425 1.00 92.44 181 ALA A CA 1
ATOM 1492 C C . ALA A 1 181 ? 0.496 -12.775 -22.742 1.00 92.44 181 ALA A C 1
ATOM 1494 O O . ALA A 1 181 ? 0.012 -13.480 -21.857 1.00 92.44 181 ALA A O 1
ATOM 1495 N N . ASP A 1 182 ? 0.613 -13.176 -24.013 1.00 88.88 182 ASP A N 1
ATOM 1496 C CA . ASP A 1 182 ? 0.307 -14.538 -24.484 1.00 88.88 182 ASP A CA 1
ATOM 1497 C C . ASP A 1 182 ? -1.128 -14.985 -24.121 1.00 88.88 182 ASP A C 1
ATOM 1499 O O . ASP A 1 182 ? -1.358 -15.906 -23.341 1.00 88.88 182 ASP A O 1
ATOM 1503 N N . GLY A 1 183 ? -2.131 -14.238 -24.599 1.00 87.44 183 GLY A N 1
ATOM 1504 C CA . GLY A 1 183 ? -3.548 -14.507 -24.303 1.00 87.44 183 GLY A CA 1
ATOM 1505 C C . GLY A 1 183 ? -3.981 -14.187 -22.862 1.00 87.44 183 GLY A C 1
ATOM 1506 O O . GLY A 1 183 ? -5.127 -14.443 -22.477 1.00 87.44 183 GLY A O 1
ATOM 1507 N N . ARG A 1 184 ? -3.092 -13.613 -22.041 1.00 92.94 184 ARG A N 1
ATOM 1508 C CA . ARG A 1 184 ? -3.410 -13.086 -20.705 1.00 92.94 184 ARG A CA 1
ATOM 1509 C C . ARG A 1 184 ? -3.563 -11.574 -20.778 1.00 92.94 184 ARG A C 1
ATOM 1511 O O . ARG A 1 184 ? -2.692 -10.890 -21.311 1.00 92.94 184 ARG A O 1
ATOM 1518 N N . GLN A 1 185 ? -4.630 -11.058 -20.182 1.00 96.38 185 GLN A N 1
ATOM 1519 C CA . GLN A 1 185 ? -4.758 -9.642 -19.870 1.00 96.38 185 GLN A CA 1
ATOM 1520 C C . GLN A 1 185 ? -4.239 -9.417 -18.450 1.00 96.38 185 GLN A C 1
ATOM 1522 O O . GLN A 1 185 ? -4.867 -9.849 -17.477 1.00 96.38 185 GLN A O 1
ATOM 1527 N N . VAL A 1 186 ? -3.093 -8.750 -18.336 1.00 96.88 186 VAL A N 1
ATOM 1528 C CA . VAL A 1 186 ? -2.478 -8.425 -17.051 1.00 96.88 186 VAL A CA 1
ATOM 1529 C C . VAL A 1 186 ? -2.827 -6.992 -16.671 1.00 96.88 186 VAL A C 1
ATOM 1531 O O . VAL A 1 186 ? -2.429 -6.048 -17.350 1.00 96.88 186 VAL A O 1
ATOM 1534 N N . HIS A 1 187 ? -3.552 -6.852 -15.566 1.00 96.44 187 HIS A N 1
ATOM 1535 C CA . HIS A 1 187 ? -3.985 -5.579 -14.999 1.00 96.44 187 HIS A CA 1
ATOM 1536 C C . HIS A 1 187 ? -3.022 -5.166 -13.889 1.00 96.44 187 HIS A C 1
ATOM 1538 O O . HIS A 1 187 ? -2.969 -5.793 -12.825 1.00 96.44 187 HIS A O 1
ATOM 1544 N N . MET A 1 188 ? -2.244 -4.118 -14.125 1.00 94.44 188 MET A N 1
ATOM 1545 C CA . MET A 1 188 ? -1.289 -3.594 -13.159 1.00 94.44 188 MET A CA 1
ATOM 1546 C C . MET A 1 188 ? -1.995 -2.625 -12.217 1.00 94.44 188 MET A C 1
ATOM 1548 O O . MET A 1 188 ? -2.260 -1.473 -12.553 1.00 94.44 188 MET A O 1
ATOM 1552 N N . CYS A 1 189 ? -2.270 -3.056 -10.986 1.00 94.75 189 CYS A N 1
ATOM 1553 C CA . CYS A 1 189 ? -2.823 -2.153 -9.985 1.00 94.75 189 CYS A CA 1
ATOM 1554 C C . CYS A 1 189 ? -1.712 -1.239 -9.453 1.00 94.75 189 CYS A C 1
ATOM 1556 O O . CYS A 1 189 ? -0.842 -1.690 -8.703 1.00 94.75 189 CYS A O 1
ATOM 1558 N N . PHE A 1 190 ? -1.803 0.046 -9.816 1.00 91.56 190 PHE A N 1
ATOM 1559 C CA . PHE A 1 190 ? -0.920 1.140 -9.390 1.00 91.56 190 PHE A CA 1
ATOM 1560 C C . PHE A 1 190 ? 0.529 1.024 -9.908 1.00 91.56 190 PHE A C 1
ATOM 1562 O O . PHE A 1 190 ? 1.468 0.922 -9.117 1.00 91.56 190 PHE A O 1
ATOM 1569 N N . PRO A 1 191 ? 0.754 1.061 -11.236 1.00 88.62 191 PRO A N 1
ATOM 1570 C CA . PRO A 1 191 ? 2.108 1.093 -11.789 1.00 88.62 191 PRO A CA 1
ATOM 1571 C C . PRO A 1 191 ? 2.849 2.372 -11.364 1.00 88.62 191 PRO A C 1
ATOM 1573 O O . PRO A 1 191 ? 2.239 3.342 -10.918 1.00 88.62 191 PRO A O 1
ATOM 1576 N N . GLY A 1 192 ? 4.170 2.441 -11.561 1.00 83.12 192 GLY A N 1
ATOM 1577 C CA . GLY A 1 192 ? 4.968 3.625 -11.185 1.00 83.12 192 GLY A CA 1
ATOM 1578 C C . GLY A 1 192 ? 4.425 4.954 -11.738 1.00 83.12 192 GLY A C 1
ATOM 1579 O O . GLY A 1 192 ? 4.511 5.987 -11.073 1.00 83.12 192 GLY A O 1
ATOM 1580 N N . LYS A 1 193 ? 3.784 4.900 -12.911 1.00 86.00 193 LYS A N 1
ATOM 1581 C CA . LYS A 1 193 ? 3.082 6.014 -13.560 1.00 86.00 193 LYS A CA 1
ATOM 1582 C C . LYS A 1 193 ? 1.927 6.591 -12.740 1.00 86.00 193 LYS A C 1
ATOM 1584 O O . LYS A 1 193 ? 1.727 7.804 -12.749 1.00 86.00 193 LYS A O 1
ATOM 1589 N N . TYR A 1 194 ? 1.197 5.747 -12.009 1.00 90.62 194 TYR A N 1
ATOM 1590 C CA . TYR A 1 194 ? 0.122 6.170 -11.109 1.00 90.62 194 TYR A CA 1
ATOM 1591 C C . TYR A 1 194 ? 0.655 7.123 -10.035 1.00 90.62 194 TYR A C 1
ATOM 1593 O O . TYR A 1 194 ? 0.157 8.238 -9.901 1.00 90.62 194 TYR A O 1
ATOM 1601 N N . PHE A 1 195 ? 1.709 6.711 -9.323 1.00 87.62 195 PHE A N 1
ATOM 1602 C CA . PHE A 1 195 ? 2.294 7.492 -8.230 1.00 87.62 195 PHE A CA 1
ATOM 1603 C C . PHE A 1 195 ? 2.976 8.766 -8.727 1.00 87.62 195 PHE A C 1
ATOM 1605 O O . PHE A 1 195 ? 2.811 9.823 -8.125 1.00 87.62 195 PHE A O 1
ATOM 1612 N N . ALA A 1 196 ? 3.701 8.676 -9.847 1.00 82.38 196 ALA A N 1
ATOM 1613 C CA . ALA A 1 196 ? 4.390 9.820 -10.437 1.00 82.38 196 ALA A CA 1
ATOM 1614 C C . ALA A 1 196 ? 3.410 10.942 -10.808 1.00 82.38 196 ALA A C 1
ATOM 1616 O O . ALA A 1 196 ? 3.639 12.107 -10.490 1.00 82.38 196 ALA A O 1
ATOM 1617 N N . ARG A 1 197 ? 2.295 10.583 -11.456 1.00 87.00 197 ARG A N 1
ATOM 1618 C CA . ARG A 1 197 ? 1.256 11.539 -11.850 1.00 87.00 197 ARG A CA 1
ATOM 1619 C C . ARG A 1 197 ? 0.459 12.053 -10.651 1.00 87.00 197 ARG A C 1
ATOM 1621 O O . ARG A 1 197 ? 0.133 13.235 -10.626 1.00 87.00 197 A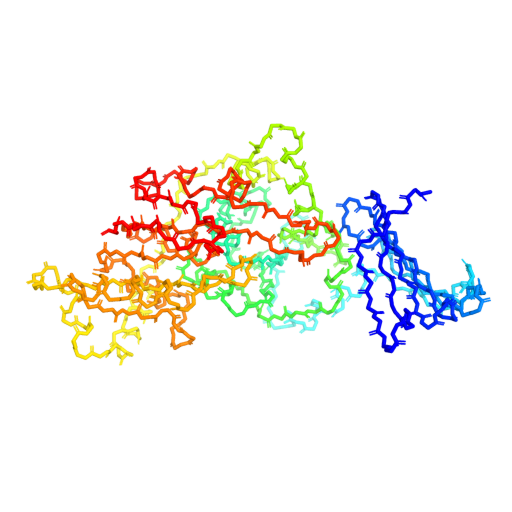RG A O 1
ATOM 1628 N N . PHE A 1 198 ? 0.198 11.198 -9.661 1.00 88.94 198 PHE A N 1
ATOM 1629 C CA . PHE A 1 198 ? -0.485 11.595 -8.434 1.00 88.94 198 PHE A CA 1
ATOM 1630 C C . PHE A 1 198 ? 0.298 12.653 -7.658 1.00 88.94 198 PHE A C 1
ATOM 1632 O O . PHE A 1 198 ? -0.193 13.748 -7.420 1.00 88.94 198 PHE A O 1
ATOM 1639 N N . GLU A 1 199 ? 1.549 12.366 -7.292 1.00 83.88 199 GLU A N 1
ATOM 1640 C CA . GLU A 1 199 ? 2.325 13.290 -6.462 1.00 83.88 199 GLU A CA 1
ATOM 1641 C C . GLU A 1 199 ? 2.681 14.592 -7.203 1.00 83.88 199 GLU A C 1
ATOM 1643 O O . GLU A 1 199 ? 2.957 15.608 -6.557 1.00 83.88 199 GLU A O 1
ATOM 1648 N N . ALA A 1 200 ? 2.660 14.587 -8.542 1.00 79.69 200 ALA A N 1
ATOM 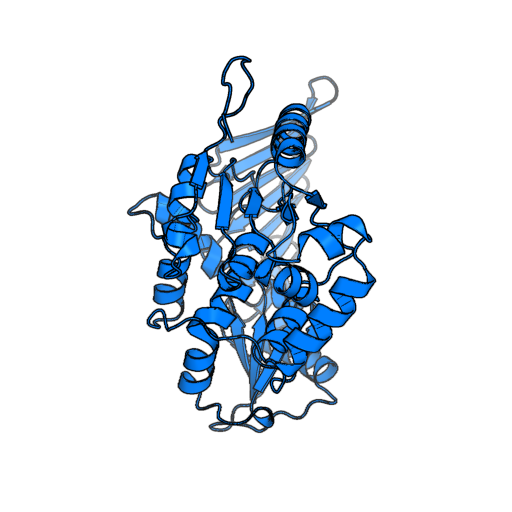1649 C CA . ALA A 1 200 ? 2.810 15.786 -9.364 1.00 79.69 200 ALA A CA 1
ATOM 1650 C C . ALA A 1 200 ? 1.566 16.694 -9.347 1.00 79.69 200 ALA A C 1
ATOM 1652 O O . ALA A 1 200 ? 1.701 17.890 -9.610 1.00 79.69 200 ALA A O 1
ATOM 1653 N N . SER A 1 201 ? 0.377 16.179 -8.997 1.00 80.06 201 SER A N 1
ATOM 1654 C CA . SER A 1 201 ? -0.855 16.981 -8.979 1.00 80.06 201 SER A CA 1
ATOM 1655 C C . SER A 1 201 ? -0.827 18.100 -7.935 1.00 80.06 201 SER A C 1
ATOM 1657 O O . SER A 1 201 ? -1.575 19.062 -8.070 1.00 80.06 201 SER A O 1
ATOM 1659 N N . ILE A 1 202 ? 0.044 18.013 -6.917 1.00 78.50 202 ILE A N 1
ATOM 1660 C CA . ILE A 1 202 ? 0.208 19.077 -5.911 1.00 78.50 202 ILE A CA 1
ATOM 1661 C C . ILE A 1 202 ? 0.592 20.424 -6.538 1.00 78.50 202 ILE A C 1
ATOM 1663 O O . ILE A 1 202 ? 0.267 21.466 -5.986 1.00 78.50 202 ILE A O 1
ATOM 1667 N N . ASN A 1 203 ? 1.289 20.407 -7.680 1.00 75.69 203 ASN A N 1
ATOM 1668 C CA . ASN A 1 203 ? 1.769 21.625 -8.335 1.00 75.69 203 ASN A CA 1
ATOM 1669 C C . ASN A 1 203 ? 0.629 22.409 -9.009 1.00 75.69 203 ASN A C 1
ATOM 1671 O O . ASN A 1 203 ? 0.840 23.536 -9.449 1.00 75.69 203 ASN A O 1
ATOM 1675 N N . GLY A 1 204 ? -0.554 21.799 -9.130 1.00 78.81 204 GLY A N 1
ATOM 1676 C CA . GLY A 1 204 ? -1.788 22.439 -9.570 1.00 78.81 204 GLY A CA 1
ATOM 1677 C C . GLY A 1 204 ? -2.833 22.397 -8.457 1.00 78.81 204 GLY A C 1
ATOM 1678 O O . GLY A 1 204 ? -2.567 22.772 -7.318 1.00 78.81 204 GLY A O 1
ATOM 1679 N N . VAL A 1 205 ? -4.036 21.917 -8.775 1.00 80.19 205 VAL A N 1
ATOM 1680 C CA . VAL A 1 205 ? -5.060 21.645 -7.758 1.00 80.19 205 VAL A CA 1
ATOM 1681 C C . VAL A 1 205 ? -4.753 20.296 -7.115 1.00 80.19 205 VAL A C 1
ATOM 1683 O O . VAL A 1 205 ? -4.832 19.261 -7.778 1.00 80.19 205 VAL A O 1
ATOM 1686 N N . ALA A 1 206 ? -4.404 20.309 -5.828 1.00 84.38 206 ALA A N 1
ATOM 1687 C CA . ALA A 1 206 ? -4.173 19.095 -5.059 1.00 84.38 206 ALA A CA 1
ATOM 1688 C C . ALA A 1 206 ? -5.432 18.215 -5.076 1.00 84.38 206 ALA A C 1
ATOM 1690 O O . ALA A 1 206 ? -6.491 18.613 -4.595 1.00 84.38 206 ALA A O 1
ATOM 1691 N N . ILE A 1 207 ? -5.305 17.017 -5.642 1.00 91.06 207 ILE A N 1
ATOM 1692 C CA . ILE A 1 207 ? -6.355 16.002 -5.648 1.00 91.06 207 ILE A CA 1
ATOM 1693 C C . ILE A 1 207 ? -6.029 15.038 -4.518 1.00 91.06 207 ILE A C 1
ATOM 1695 O O . ILE A 1 207 ? -4.885 14.611 -4.376 1.00 91.06 207 ILE A O 1
ATOM 1699 N N . ASN A 1 208 ? -7.022 14.686 -3.713 1.00 94.44 208 ASN A N 1
ATOM 1700 C CA . ASN A 1 208 ? -6.832 13.683 -2.681 1.00 94.44 208 ASN A CA 1
ATOM 1701 C C . ASN A 1 208 ? -6.655 12.282 -3.302 1.00 94.44 208 ASN A C 1
ATOM 1703 O O . ASN A 1 208 ? -7.294 11.955 -4.300 1.00 94.44 208 ASN A O 1
ATOM 1707 N N . TYR A 1 209 ? -5.825 11.432 -2.700 1.00 94.25 209 TYR A N 1
ATOM 1708 C CA . TYR A 1 209 ? -5.525 10.076 -3.172 1.00 94.25 209 TYR A CA 1
ATOM 1709 C C . TYR A 1 209 ? -6.756 9.212 -3.500 1.00 94.25 209 TYR A C 1
ATOM 1711 O O . TYR A 1 209 ? -6.733 8.522 -4.517 1.00 94.25 209 TYR A O 1
ATOM 1719 N N . LEU A 1 210 ? -7.853 9.264 -2.734 1.00 96.50 210 LEU A N 1
ATOM 1720 C CA . LEU A 1 210 ? -9.052 8.477 -3.058 1.00 96.50 210 LEU A CA 1
ATOM 1721 C C . LEU A 1 210 ? -9.764 8.998 -4.320 1.00 96.50 210 LEU A C 1
ATOM 1723 O O . LEU A 1 210 ? -10.196 8.217 -5.172 1.00 96.50 210 LEU A O 1
ATOM 1727 N N . GLU A 1 211 ? -9.855 10.319 -4.473 1.00 95.81 211 GLU A N 1
ATOM 1728 C CA . GLU A 1 211 ? -10.383 10.948 -5.688 1.00 95.81 211 GLU A CA 1
ATOM 1729 C C . GLU A 1 211 ? -9.463 10.674 -6.887 1.00 95.81 211 GLU A C 1
ATOM 1731 O O . GLU A 1 211 ? -9.923 10.390 -7.995 1.00 95.81 211 GLU A O 1
ATOM 1736 N N . TRP A 1 212 ? -8.151 10.679 -6.661 1.00 96.00 212 TRP A N 1
ATOM 1737 C CA . TRP A 1 212 ? -7.174 10.310 -7.672 1.00 96.00 212 TRP A CA 1
ATOM 1738 C C . TRP A 1 212 ? -7.342 8.855 -8.123 1.00 96.00 212 TRP A C 1
ATOM 1740 O O . TRP A 1 212 ? -7.319 8.596 -9.324 1.00 96.00 212 TRP A O 1
ATOM 1750 N N . MET A 1 213 ? -7.594 7.912 -7.208 1.00 96.81 213 MET A N 1
ATOM 1751 C CA . MET A 1 213 ? -7.928 6.525 -7.560 1.00 96.81 213 MET A CA 1
ATOM 1752 C C . MET A 1 213 ? -9.188 6.449 -8.426 1.00 96.81 213 MET A C 1
ATOM 1754 O O . MET A 1 213 ? -9.203 5.732 -9.426 1.00 96.81 213 MET A O 1
ATOM 1758 N N . SER A 1 214 ? -10.224 7.219 -8.083 1.00 96.88 214 SER A N 1
ATOM 1759 C CA . SER A 1 214 ? -11.456 7.315 -8.873 1.00 96.88 214 SER A CA 1
ATOM 1760 C C . SER A 1 214 ? -11.183 7.807 -10.298 1.00 96.88 214 SER A C 1
ATOM 1762 O O . SER A 1 214 ? -11.628 7.171 -11.257 1.00 96.88 214 SER A O 1
ATOM 1764 N N . LYS A 1 215 ? -10.383 8.870 -10.453 1.00 95.75 215 LYS A N 1
ATOM 1765 C CA . LYS A 1 215 ? -9.949 9.397 -11.758 1.00 95.75 215 LYS A CA 1
ATOM 1766 C C . LYS A 1 215 ? -9.084 8.398 -12.527 1.00 95.75 215 LYS A C 1
ATOM 1768 O O . LYS A 1 215 ? -9.324 8.180 -13.711 1.00 95.75 215 LYS A O 1
ATOM 1773 N N . TRP A 1 216 ? -8.122 7.764 -11.858 1.00 94.88 216 TRP A N 1
ATOM 1774 C CA . TRP A 1 216 ? -7.207 6.795 -12.462 1.00 94.88 216 TRP A CA 1
ATOM 1775 C C . TRP A 1 216 ? -7.949 5.591 -13.028 1.00 94.88 216 TRP A C 1
ATOM 1777 O O . TRP A 1 216 ? -7.770 5.236 -14.189 1.00 94.88 216 TRP A O 1
ATOM 1787 N N . PHE A 1 217 ? -8.821 4.985 -12.222 1.00 94.88 217 PHE A N 1
ATOM 1788 C CA . PHE A 1 217 ? -9.619 3.859 -12.679 1.00 94.88 217 PHE A CA 1
ATOM 1789 C C . PHE A 1 217 ? -10.802 4.288 -13.541 1.00 94.88 217 PHE A C 1
ATOM 1791 O O . PHE A 1 217 ? -11.431 3.413 -14.124 1.00 94.88 217 PHE A O 1
ATOM 1798 N N . GLN A 1 218 ? -11.136 5.577 -13.635 1.00 96.50 218 GLN A N 1
ATOM 1799 C CA . GLN A 1 218 ? -12.366 6.066 -14.270 1.00 96.50 218 GLN A CA 1
ATOM 1800 C C . GLN A 1 218 ? -13.610 5.369 -13.690 1.00 96.50 218 GLN A C 1
ATOM 1802 O O . GLN A 1 218 ? -14.457 4.836 -14.408 1.00 96.50 218 GLN A O 1
ATOM 1807 N N . LEU A 1 219 ? -13.670 5.286 -12.361 1.00 96.75 219 LEU A N 1
ATOM 1808 C CA . LEU A 1 219 ? -14.741 4.637 -11.606 1.00 96.75 219 LEU A CA 1
ATOM 1809 C C . LEU A 1 219 ? -15.260 5.582 -10.538 1.00 96.75 219 LEU A C 1
ATOM 1811 O O . LEU A 1 219 ? -14.491 6.334 -9.947 1.00 96.75 219 LEU A O 1
ATOM 1815 N N . LYS A 1 220 ? -16.554 5.504 -10.231 1.00 96.56 220 LYS A N 1
ATOM 1816 C CA . LYS A 1 220 ? -17.118 6.229 -9.089 1.00 96.56 220 LYS A CA 1
ATOM 1817 C C . LYS A 1 220 ? -16.657 5.573 -7.786 1.00 96.56 220 LYS A C 1
ATOM 1819 O O . LYS A 1 220 ? -16.485 4.355 -7.730 1.00 96.56 220 LYS A O 1
ATOM 1824 N N . ILE A 1 221 ? -16.482 6.370 -6.735 1.00 96.88 221 ILE A N 1
ATOM 1825 C CA . ILE A 1 221 ? -16.224 5.845 -5.390 1.00 96.88 221 ILE A CA 1
ATOM 1826 C C . ILE A 1 221 ? -17.494 5.113 -4.937 1.00 96.88 221 ILE A C 1
ATOM 1828 O O . ILE A 1 221 ? -18.553 5.726 -4.811 1.00 96.88 221 ILE A O 1
ATOM 1832 N N . GLY A 1 222 ? -17.403 3.790 -4.784 1.00 92.06 222 GLY A N 1
ATOM 1833 C CA . GLY A 1 222 ? -18.528 2.956 -4.365 1.00 92.06 222 GLY A CA 1
ATOM 1834 C C . GLY A 1 222 ? -18.809 3.044 -2.864 1.00 92.06 222 GLY A C 1
ATOM 1835 O O . GLY A 1 222 ? -18.122 3.741 -2.120 1.00 92.06 222 GLY A O 1
ATOM 1836 N N . ALA A 1 223 ? -19.802 2.285 -2.402 1.00 93.69 223 ALA A N 1
ATOM 1837 C CA . ALA A 1 223 ? -19.945 2.005 -0.976 1.00 93.69 223 ALA A CA 1
ATOM 1838 C C . ALA A 1 223 ? -18.795 1.092 -0.503 1.00 93.69 223 ALA A C 1
ATOM 1840 O O . ALA A 1 223 ? -18.370 0.222 -1.272 1.00 93.69 223 ALA A O 1
ATOM 1841 N N . PRO A 1 224 ? -18.307 1.255 0.740 1.00 94.94 224 PRO A N 1
ATOM 1842 C CA . PRO A 1 224 ? -17.262 0.398 1.283 1.00 94.94 224 PRO A CA 1
ATOM 1843 C C . PRO A 1 224 ? -17.747 -1.054 1.345 1.00 94.94 224 PRO A C 1
ATOM 1845 O O . PRO A 1 224 ? -18.838 -1.354 1.840 1.00 94.94 224 PRO A O 1
ATOM 1848 N N . VAL A 1 225 ? -16.931 -1.973 0.843 1.00 95.25 225 VAL A N 1
ATOM 1849 C CA . VAL A 1 225 ? -17.193 -3.407 0.954 1.00 95.25 225 VAL A CA 1
ATOM 1850 C C . VAL A 1 225 ? -17.017 -3.846 2.410 1.00 95.25 225 VAL A C 1
ATOM 1852 O O . VAL A 1 225 ? -16.032 -3.505 3.065 1.00 95.25 225 VAL A O 1
ATOM 1855 N N . LYS A 1 226 ? -17.983 -4.620 2.913 1.00 94.38 226 LYS A N 1
ATOM 1856 C CA . LYS A 1 226 ? -17.879 -5.298 4.209 1.00 94.38 226 LYS A CA 1
ATOM 1857 C C . LYS A 1 226 ? -16.986 -6.528 4.086 1.00 94.38 226 LYS A C 1
ATOM 1859 O O . LYS A 1 226 ? -17.019 -7.223 3.072 1.00 94.38 226 LYS A O 1
ATOM 1864 N N . GLN A 1 227 ? -16.213 -6.792 5.127 1.00 95.62 227 GLN A N 1
ATOM 1865 C CA . GLN A 1 227 ? -15.409 -7.999 5.255 1.00 95.62 227 GLN A CA 1
ATOM 1866 C C . GLN A 1 227 ? -16.273 -9.266 5.250 1.00 95.62 227 GLN A C 1
ATOM 1868 O O . GLN A 1 227 ? -17.435 -9.247 5.662 1.00 95.62 227 GLN A O 1
ATOM 1873 N N . ASN A 1 228 ? -15.686 -10.382 4.825 1.00 97.81 228 ASN A N 1
ATOM 1874 C CA . ASN A 1 228 ? -16.302 -11.692 4.944 1.00 97.81 228 ASN A CA 1
ATOM 1875 C C . ASN A 1 228 ? -16.364 -12.117 6.419 1.00 97.81 228 ASN A C 1
ATOM 1877 O O . ASN A 1 228 ? -15.347 -12.142 7.111 1.00 97.81 228 ASN A O 1
ATOM 1881 N N . GLU A 1 229 ? -17.550 -12.495 6.891 1.00 97.56 229 GLU A N 1
ATOM 1882 C CA . GLU A 1 229 ? -17.797 -12.814 8.300 1.00 97.56 229 GLU A CA 1
ATOM 1883 C C . GLU A 1 229 ? -16.996 -14.025 8.800 1.00 97.56 229 GLU A C 1
ATOM 1885 O O . GLU A 1 229 ? -16.454 -14.006 9.905 1.00 97.56 229 GLU A O 1
ATOM 1890 N N . LYS A 1 230 ? -16.850 -15.071 7.978 1.00 98.00 230 LYS A N 1
ATOM 1891 C CA . LYS A 1 230 ? -16.113 -16.285 8.356 1.00 98.00 230 LYS A CA 1
ATOM 1892 C C . LYS A 1 230 ? -14.623 -15.999 8.532 1.00 98.00 230 LYS A C 1
ATOM 1894 O O . LYS A 1 230 ? -14.028 -16.418 9.526 1.00 98.00 230 LYS A O 1
ATOM 1899 N N . GLU A 1 231 ? -14.020 -15.291 7.580 1.00 98.06 231 GLU A N 1
ATOM 1900 C CA . GLU A 1 231 ? -12.604 -14.914 7.661 1.00 98.06 231 GLU A CA 1
ATOM 1901 C C . GLU A 1 231 ? -12.358 -13.893 8.777 1.00 98.06 231 GLU A C 1
ATOM 1903 O O . GLU A 1 231 ? -11.366 -14.005 9.497 1.00 98.06 231 GLU A O 1
ATOM 1908 N N . PHE A 1 232 ? -13.297 -12.969 8.999 1.00 98.25 232 PHE A N 1
ATOM 1909 C CA . PHE A 1 232 ? -13.268 -12.049 10.132 1.00 98.25 232 PHE A CA 1
ATOM 1910 C C . PHE A 1 232 ? -13.291 -12.786 11.477 1.00 98.25 232 PHE A C 1
ATOM 1912 O O . PHE A 1 232 ? -12.414 -12.559 12.304 1.00 98.25 232 PHE A O 1
ATOM 1919 N N . ASN A 1 233 ? -14.232 -13.710 11.689 1.00 98.12 233 ASN A N 1
ATOM 1920 C CA . ASN A 1 233 ? -14.347 -14.463 12.943 1.00 98.12 233 ASN A CA 1
ATOM 1921 C C . ASN A 1 233 ? -13.106 -15.325 13.208 1.00 98.12 233 ASN A C 1
ATOM 1923 O O . ASN A 1 233 ? -12.630 -15.414 14.342 1.00 98.12 233 ASN A O 1
ATOM 1927 N N . LYS A 1 234 ? -12.535 -15.920 12.153 1.00 98.12 234 LYS A N 1
ATOM 1928 C CA . LYS A 1 234 ? -11.263 -16.647 12.235 1.00 98.12 234 LYS A CA 1
ATOM 1929 C C . LYS A 1 234 ? -10.117 -15.727 12.663 1.00 98.12 234 LYS A C 1
ATOM 1931 O O . LYS A 1 234 ? -9.353 -16.089 13.559 1.00 98.12 234 LYS A O 1
ATOM 1936 N N . ALA A 1 235 ? -10.000 -14.556 12.038 1.00 97.94 235 ALA A N 1
ATOM 1937 C CA . ALA A 1 235 ? -8.985 -13.570 12.383 1.00 97.94 235 ALA A CA 1
ATOM 1938 C C . ALA A 1 235 ? -9.172 -13.047 13.813 1.00 97.94 235 ALA A C 1
ATOM 1940 O O . ALA A 1 235 ? -8.200 -12.968 14.555 1.00 97.94 235 ALA A O 1
ATOM 1941 N N . PHE A 1 236 ? -10.408 -12.773 14.233 1.00 97.94 236 PHE A N 1
ATOM 1942 C CA . PHE A 1 236 ? -10.710 -12.317 15.585 1.00 97.94 236 PHE A CA 1
ATOM 1943 C C . PHE A 1 236 ? -10.297 -13.351 16.634 1.00 97.94 236 PHE A C 1
ATOM 1945 O O . PHE A 1 236 ? -9.569 -13.011 17.561 1.00 97.94 236 PHE A O 1
ATOM 1952 N N . LYS A 1 237 ? -10.670 -14.626 16.459 1.00 97.88 237 LYS A N 1
ATOM 1953 C CA . LYS A 1 237 ? -10.263 -15.705 17.374 1.00 97.88 237 LYS A CA 1
ATOM 1954 C C . LYS A 1 237 ? -8.739 -15.798 17.505 1.00 97.88 237 LYS A C 1
ATOM 1956 O O . LYS A 1 237 ? -8.219 -15.773 18.614 1.00 97.88 237 LYS A O 1
ATOM 1961 N N . SER A 1 238 ? -8.033 -15.815 16.373 1.00 97.62 238 SER A N 1
ATOM 1962 C CA . SER A 1 238 ? -6.563 -15.831 16.342 1.00 97.62 238 SER A CA 1
ATOM 1963 C C . SER A 1 238 ? -5.950 -14.599 17.022 1.00 97.62 238 SER A C 1
ATOM 1965 O O . SER A 1 238 ? -4.960 -14.699 17.745 1.00 97.62 238 SER A O 1
ATOM 1967 N N . ALA A 1 239 ? -6.557 -13.426 16.830 1.00 97.31 239 ALA A N 1
ATOM 1968 C CA . ALA A 1 239 ? -6.114 -12.181 17.438 1.00 97.31 239 ALA A CA 1
ATOM 1969 C C . ALA A 1 239 ? -6.291 -12.195 18.962 1.00 97.31 239 ALA A C 1
ATOM 1971 O O . ALA A 1 239 ? -5.370 -11.816 19.682 1.00 97.31 239 ALA A O 1
ATOM 1972 N N . ILE A 1 240 ? -7.436 -12.675 19.459 1.00 96.94 240 ILE A N 1
ATOM 1973 C CA . ILE A 1 240 ? -7.716 -12.784 20.894 1.00 96.94 240 ILE A CA 1
ATOM 1974 C C . ILE A 1 240 ? -6.693 -13.685 21.585 1.00 96.94 240 ILE A C 1
ATOM 1976 O O . ILE A 1 240 ? -6.220 -13.336 22.662 1.00 96.94 240 ILE A O 1
ATOM 1980 N N . ASP A 1 241 ? -6.292 -14.802 20.979 1.00 96.31 241 ASP A N 1
ATOM 1981 C CA . ASP A 1 241 ? -5.297 -15.710 21.570 1.00 96.31 241 ASP A CA 1
ATOM 1982 C C . ASP A 1 241 ? -3.919 -15.048 21.738 1.00 96.31 241 ASP A C 1
ATOM 1984 O O . ASP A 1 241 ? -3.158 -15.396 22.640 1.00 96.31 241 ASP A O 1
ATOM 1988 N N . LYS A 1 242 ? -3.626 -14.031 20.921 1.00 97.06 242 LYS A N 1
ATOM 1989 C CA . LYS A 1 242 ? -2.379 -13.261 20.948 1.00 97.06 242 LYS A CA 1
ATOM 1990 C C . LYS A 1 242 ? -2.379 -12.111 21.959 1.00 97.06 242 LYS A C 1
ATOM 1992 O O . LYS A 1 242 ? -1.297 -11.616 22.275 1.00 97.06 242 LYS A O 1
ATOM 1997 N N . LEU A 1 243 ? -3.532 -11.652 22.438 1.00 97.25 243 LEU A N 1
ATOM 1998 C CA . LEU A 1 243 ? -3.627 -10.518 23.367 1.00 97.25 243 LEU A CA 1
ATOM 1999 C C . LEU A 1 243 ? -3.288 -10.916 24.811 1.00 97.25 243 LEU A C 1
ATOM 2001 O O . LEU A 1 243 ? -3.508 -12.059 25.218 1.00 97.25 243 LEU A O 1
ATOM 2005 N N . SER A 1 244 ? -2.790 -9.962 25.604 1.00 96.62 244 SER A N 1
ATOM 2006 C CA . SER A 1 244 ? -2.689 -10.131 27.062 1.00 96.62 244 SER A CA 1
ATOM 2007 C C . SER A 1 244 ? -4.082 -10.168 27.704 1.00 96.62 244 SER A C 1
ATOM 2009 O O . SER A 1 244 ? -5.062 -9.729 27.102 1.00 96.62 244 SER A O 1
ATOM 2011 N N . LEU A 1 245 ? -4.195 -10.673 28.937 1.00 96.25 245 LEU A N 1
ATOM 2012 C CA . LEU A 1 245 ? -5.477 -10.692 29.654 1.00 96.25 245 LEU A CA 1
ATOM 2013 C C . LEU A 1 245 ? -6.066 -9.280 29.811 1.00 96.25 245 LEU A C 1
ATOM 2015 O O . LEU A 1 245 ? -7.250 -9.075 29.564 1.00 96.25 245 LEU A O 1
ATOM 2019 N N . GLU A 1 246 ? -5.222 -8.304 30.144 1.00 96.56 246 GLU A N 1
ATOM 2020 C CA . GLU A 1 246 ? -5.607 -6.895 30.255 1.00 96.56 246 GLU A CA 1
ATOM 2021 C C . GLU A 1 246 ? -6.162 -6.349 28.930 1.00 96.56 246 GLU A C 1
ATOM 2023 O O . GLU A 1 246 ? -7.244 -5.765 28.901 1.00 96.56 246 GLU A O 1
ATOM 2028 N N . GLN A 1 247 ? -5.484 -6.620 27.809 1.00 97.19 247 GLN A N 1
ATOM 2029 C CA . GLN A 1 247 ? -5.937 -6.201 26.480 1.00 97.19 247 GLN A CA 1
ATOM 2030 C C . GLN A 1 247 ? -7.253 -6.874 26.075 1.00 97.19 247 GLN A C 1
ATOM 2032 O O . GLN A 1 247 ? -8.112 -6.222 25.487 1.00 97.19 247 GLN A O 1
ATOM 2037 N N . LYS A 1 248 ? -7.440 -8.163 26.398 1.00 96.50 248 LYS A N 1
ATOM 2038 C CA . LYS A 1 248 ? -8.710 -8.871 26.154 1.00 96.50 248 LYS A CA 1
ATOM 2039 C C . LYS A 1 248 ? -9.850 -8.237 26.947 1.00 96.50 248 LYS A C 1
ATOM 2041 O O . LYS A 1 248 ? -10.920 -8.013 26.387 1.00 96.50 248 LYS A O 1
ATOM 2046 N N . ASN A 1 249 ? -9.615 -7.916 28.219 1.00 95.94 249 ASN A N 1
ATOM 2047 C CA . ASN A 1 249 ? -10.612 -7.276 29.073 1.00 95.94 249 ASN A CA 1
ATOM 2048 C C . ASN A 1 249 ? -10.984 -5.880 28.552 1.00 95.94 249 ASN A C 1
ATOM 2050 O O . ASN A 1 249 ? -12.165 -5.550 28.507 1.00 95.94 249 ASN A O 1
ATOM 2054 N N . ALA A 1 250 ? -10.007 -5.108 28.068 1.00 97.12 250 ALA A N 1
ATOM 2055 C CA . ALA A 1 250 ? -10.205 -3.768 27.508 1.00 97.12 250 ALA A CA 1
ATOM 2056 C C . ALA A 1 250 ? -10.985 -3.728 26.177 1.00 97.12 250 ALA A C 1
ATOM 2058 O O . ALA A 1 250 ? -11.415 -2.659 25.741 1.00 97.12 250 ALA A O 1
ATOM 2059 N N . LEU A 1 251 ? -11.182 -4.877 25.517 1.00 95.94 251 LEU A N 1
ATOM 2060 C CA . LEU A 1 251 ? -12.068 -5.002 24.353 1.00 95.94 251 LEU A CA 1
ATOM 2061 C C . LEU A 1 251 ? -13.551 -5.138 24.730 1.00 95.94 251 LEU A C 1
ATOM 2063 O O . LEU A 1 251 ? -14.407 -5.094 23.846 1.00 95.94 251 LEU A O 1
ATOM 2067 N N . ASN A 1 252 ? -13.871 -5.332 26.012 1.00 92.06 252 ASN A N 1
ATOM 2068 C CA . ASN A 1 252 ? -15.249 -5.371 26.483 1.00 92.06 252 ASN A CA 1
ATOM 2069 C C . ASN A 1 252 ? -15.818 -3.947 26.554 1.00 92.06 252 ASN A C 1
ATOM 2071 O O . ASN A 1 252 ? -15.202 -3.051 27.125 1.00 92.06 252 ASN A O 1
ATOM 2075 N N . ASP A 1 253 ? -17.029 -3.739 26.035 1.00 83.94 253 ASP A N 1
ATOM 2076 C CA . ASP A 1 253 ? -17.681 -2.426 26.048 1.00 83.94 253 ASP A CA 1
ATOM 2077 C C . ASP A 1 253 ? -17.958 -1.884 27.458 1.00 83.94 253 ASP A C 1
ATOM 2079 O O . ASP A 1 253 ? -18.134 -0.678 27.610 1.00 83.94 253 ASP A O 1
ATOM 2083 N N . LYS A 1 254 ? -17.967 -2.756 28.477 1.00 88.31 254 LYS A N 1
ATOM 2084 C CA . LYS A 1 254 ? -18.134 -2.398 29.895 1.00 88.31 254 LYS A CA 1
ATOM 2085 C C . LYS A 1 254 ? -16.812 -2.198 30.651 1.00 88.31 254 LYS A C 1
ATOM 2087 O O . LYS A 1 254 ? -16.844 -2.034 31.867 1.00 88.31 254 LYS A O 1
ATOM 2092 N N . ALA A 1 255 ? -15.666 -2.284 29.978 1.00 88.88 255 ALA A N 1
ATOM 2093 C CA . ALA A 1 255 ? -14.375 -2.074 30.623 1.00 88.88 255 ALA A CA 1
ATOM 2094 C C . ALA A 1 255 ? -14.215 -0.613 31.069 1.00 88.88 255 ALA A C 1
ATOM 2096 O O . ALA A 1 255 ? -14.610 0.303 30.351 1.00 88.88 255 ALA A O 1
ATOM 2097 N N . GLU A 1 256 ? -13.594 -0.405 32.232 1.00 88.81 256 GLU A N 1
ATOM 2098 C CA . GLU A 1 256 ? -13.273 0.932 32.748 1.00 88.81 256 GLU A CA 1
ATOM 2099 C C . GLU A 1 256 ? -12.332 1.685 31.795 1.00 88.81 256 GLU A C 1
ATOM 2101 O O . GLU A 1 256 ? -12.586 2.833 31.433 1.00 88.81 256 GLU A O 1
ATOM 2106 N N . LYS A 1 257 ? -11.281 1.000 31.325 1.00 93.31 257 LYS A N 1
ATOM 2107 C CA . LYS A 1 257 ? -10.395 1.466 30.256 1.00 93.31 257 LYS A CA 1
ATOM 2108 C C . LYS A 1 257 ? -10.634 0.650 28.992 1.00 93.31 257 LYS A C 1
ATOM 2110 O O . LYS A 1 257 ? -10.483 -0.571 28.993 1.00 93.31 257 LYS A O 1
ATOM 2115 N N . GLY A 1 258 ? -10.968 1.332 27.901 1.00 96.62 258 GLY A N 1
ATOM 2116 C CA . GLY A 1 258 ? -11.020 0.713 26.577 1.00 96.62 258 GLY A CA 1
ATOM 2117 C C . GLY A 1 258 ? -9.626 0.425 26.011 1.00 96.62 258 GLY A C 1
ATOM 2118 O O . GLY A 1 258 ? -8.621 0.928 26.516 1.00 96.62 258 GLY A O 1
ATOM 2119 N N . LEU A 1 259 ? -9.560 -0.354 24.930 1.00 98.25 259 LEU A N 1
ATOM 2120 C CA . LEU A 1 259 ? -8.314 -0.583 24.195 1.00 98.25 259 LEU A CA 1
ATOM 2121 C C . LEU A 1 259 ? -8.050 0.542 23.179 1.00 98.25 259 LEU A C 1
ATOM 2123 O O . LEU A 1 259 ? -8.933 0.869 22.380 1.00 98.25 259 LEU A O 1
ATOM 2127 N N . ALA A 1 260 ? -6.825 1.064 23.154 1.00 98.31 260 ALA A N 1
ATOM 2128 C CA . ALA A 1 260 ? -6.321 1.947 22.106 1.00 98.31 260 ALA A CA 1
ATOM 2129 C C . ALA A 1 260 ? -5.199 1.267 21.308 1.00 98.31 260 ALA A C 1
ATOM 2131 O O . ALA A 1 260 ? -4.306 0.637 21.877 1.00 98.31 260 ALA A O 1
ATOM 2132 N N . ILE A 1 261 ? -5.231 1.406 19.983 1.00 98.50 261 ILE A N 1
ATOM 2133 C CA . ILE A 1 261 ? -4.189 0.896 19.086 1.00 98.50 261 ILE A CA 1
ATOM 2134 C C . ILE A 1 261 ? -3.204 2.025 18.788 1.00 98.50 261 ILE A C 1
ATOM 2136 O O . ILE A 1 261 ? -3.610 3.081 18.300 1.00 98.50 261 ILE A O 1
ATOM 2140 N N . LEU A 1 262 ? -1.912 1.787 19.025 1.00 98.19 262 LEU A N 1
ATOM 2141 C CA . LEU A 1 262 ? -0.834 2.713 18.676 1.00 98.19 262 LEU A CA 1
ATOM 2142 C C . LEU A 1 262 ? -0.099 2.247 17.419 1.00 98.19 262 LEU A C 1
ATOM 2144 O O . LEU A 1 262 ? 0.501 1.177 17.407 1.00 98.19 262 LEU A O 1
ATOM 2148 N N . ALA A 1 263 ? -0.097 3.063 16.366 1.00 97.12 263 ALA A N 1
ATOM 2149 C CA . ALA A 1 263 ? 0.641 2.806 15.125 1.00 97.12 263 ALA A CA 1
ATOM 2150 C C . ALA A 1 263 ? 1.502 4.021 14.743 1.00 97.12 263 ALA A C 1
ATOM 2152 O O . ALA A 1 263 ? 1.242 4.705 13.755 1.00 97.12 263 ALA A O 1
ATOM 2153 N N . LEU A 1 264 ? 2.511 4.317 15.565 1.00 95.94 264 LEU A N 1
ATOM 2154 C CA . LEU A 1 264 ? 3.316 5.547 15.487 1.00 95.94 264 LEU A CA 1
ATOM 2155 C C . LEU A 1 264 ? 4.505 5.475 14.511 1.00 95.94 264 LEU A C 1
ATOM 2157 O O . LEU A 1 264 ? 5.262 6.438 14.395 1.00 95.94 264 LEU A O 1
ATOM 2161 N N . ASP A 1 265 ? 4.647 4.365 13.784 1.00 92.56 265 ASP A N 1
ATOM 2162 C CA . ASP A 1 265 ? 5.696 4.148 12.790 1.00 92.56 265 ASP A CA 1
ATOM 2163 C C . ASP A 1 265 ? 5.126 4.022 11.376 1.00 92.56 265 ASP A C 1
ATOM 2165 O O . ASP A 1 265 ? 4.074 3.423 11.141 1.00 92.56 265 ASP A O 1
ATOM 2169 N N . SER A 1 266 ? 5.852 4.572 10.401 1.00 89.88 266 SER A N 1
ATOM 2170 C CA . SER A 1 266 ? 5.470 4.548 8.991 1.00 89.88 266 SER A CA 1
ATOM 2171 C C . SER A 1 266 ? 6.700 4.386 8.113 1.00 89.88 266 SER A C 1
ATOM 2173 O O . SER A 1 266 ? 7.684 5.097 8.260 1.00 89.88 266 SER A O 1
ATOM 2175 N N . PHE A 1 267 ? 6.618 3.496 7.124 1.00 84.62 267 PHE A N 1
ATOM 2176 C CA . PHE A 1 267 ? 7.656 3.387 6.096 1.00 84.62 267 PHE A CA 1
ATOM 2177 C C . PHE A 1 267 ? 7.680 4.602 5.154 1.00 84.62 267 PHE A C 1
ATOM 2179 O O . PHE A 1 267 ? 8.702 4.906 4.544 1.00 84.62 267 PHE A O 1
ATOM 2186 N N . SER A 1 268 ? 6.529 5.255 4.966 1.00 84.94 268 SER A N 1
ATOM 2187 C CA . SER A 1 268 ? 6.387 6.321 3.966 1.00 84.94 268 SER A CA 1
ATOM 2188 C C . SER A 1 268 ? 6.647 7.706 4.544 1.00 84.94 268 SER A C 1
ATOM 2190 O O . SER A 1 268 ? 7.021 8.598 3.787 1.00 84.94 268 SER A O 1
ATOM 2192 N N . SER A 1 269 ? 6.458 7.880 5.848 1.00 90.62 269 SER A N 1
ATOM 2193 C CA . SER A 1 269 ? 6.523 9.169 6.534 1.00 90.62 269 SER A CA 1
ATOM 2194 C C . SER A 1 269 ? 7.818 9.286 7.327 1.00 90.62 269 SER A C 1
ATOM 2196 O O . SER A 1 269 ? 8.409 8.283 7.715 1.00 90.62 269 SER A O 1
ATOM 2198 N N . SER A 1 270 ? 8.267 10.511 7.572 1.00 92.06 270 SER A N 1
ATOM 2199 C CA . SER A 1 270 ? 9.358 10.766 8.510 1.00 92.06 270 SER A CA 1
ATOM 2200 C C . SER A 1 270 ? 8.940 10.304 9.903 1.00 92.06 270 SER A C 1
ATOM 2202 O O . SER A 1 270 ? 7.789 10.505 10.303 1.00 92.06 270 SER A O 1
ATOM 2204 N N . ASN A 1 271 ? 9.865 9.680 10.627 1.00 91.62 271 ASN A N 1
ATOM 2205 C CA . ASN A 1 271 ? 9.592 9.176 11.967 1.00 91.62 271 ASN A CA 1
ATOM 2206 C C . ASN A 1 271 ? 9.227 10.322 12.915 1.00 91.62 271 ASN A C 1
ATOM 2208 O O . ASN A 1 271 ? 9.783 11.417 12.823 1.00 91.62 271 ASN A O 1
ATOM 2212 N N . LEU A 1 272 ? 8.311 10.037 13.838 1.00 91.88 272 LEU A N 1
ATOM 2213 C CA . LEU A 1 272 ? 8.122 10.867 15.022 1.00 91.88 272 LEU A CA 1
ATOM 2214 C C . LEU A 1 272 ? 9.346 10.723 15.932 1.00 91.88 272 LEU A C 1
ATOM 2216 O O . LEU A 1 272 ? 9.917 9.633 16.016 1.00 91.88 272 LEU A O 1
ATOM 2220 N N . ASP A 1 273 ? 9.723 11.811 16.599 1.00 90.88 273 ASP A N 1
ATOM 2221 C CA . ASP A 1 273 ? 10.784 11.803 17.607 1.00 90.88 273 ASP A CA 1
ATOM 2222 C C . ASP A 1 273 ? 10.431 10.869 18.777 1.00 90.88 273 ASP A C 1
ATOM 2224 O O . ASP A 1 273 ? 9.261 10.754 19.158 1.00 90.88 273 ASP A O 1
ATOM 2228 N N . ASP A 1 274 ? 11.434 10.207 19.356 1.00 91.94 274 ASP A N 1
ATOM 2229 C CA . ASP A 1 274 ? 11.224 9.216 20.415 1.00 91.94 274 ASP A CA 1
ATOM 2230 C C . ASP A 1 274 ? 10.646 9.839 21.695 1.00 91.94 274 ASP A C 1
ATOM 2232 O O . ASP A 1 274 ? 9.776 9.226 22.318 1.00 91.94 274 ASP A O 1
ATOM 2236 N N . LYS A 1 275 ? 11.032 11.076 22.057 1.00 92.69 275 LYS A N 1
ATOM 2237 C CA . LYS A 1 275 ? 10.414 11.787 23.191 1.00 92.69 275 LYS A CA 1
ATOM 2238 C C . LYS A 1 275 ? 8.942 12.054 22.906 1.00 92.69 275 LYS A C 1
ATOM 2240 O O . LYS A 1 275 ? 8.095 11.852 23.772 1.00 92.69 275 LYS A O 1
ATOM 2245 N N . PHE A 1 276 ? 8.615 12.460 21.680 1.00 92.31 276 PHE A N 1
ATOM 2246 C CA . PHE A 1 276 ? 7.228 12.719 21.302 1.00 92.31 276 PHE A CA 1
ATOM 2247 C C . PHE A 1 276 ? 6.380 11.439 21.306 1.00 92.31 276 PHE A C 1
ATOM 2249 O O . PHE A 1 276 ? 5.255 11.447 21.803 1.00 92.31 276 PHE A O 1
ATOM 2256 N N . LYS A 1 277 ? 6.928 10.309 20.841 1.00 94.50 277 LYS A N 1
ATOM 2257 C CA . LYS A 1 277 ? 6.271 8.997 20.966 1.00 94.50 277 LYS A CA 1
ATOM 2258 C C . LYS A 1 277 ? 6.015 8.621 22.427 1.00 94.50 277 LYS A C 1
ATOM 2260 O O . LYS A 1 277 ? 4.930 8.140 22.732 1.00 94.50 277 LYS A O 1
ATOM 2265 N N . GLN A 1 278 ? 6.972 8.865 23.326 1.00 94.50 278 GLN A N 1
ATOM 2266 C CA . GLN A 1 278 ? 6.804 8.607 24.761 1.00 94.50 278 GLN A CA 1
ATOM 2267 C C . GLN A 1 278 ? 5.702 9.470 25.384 1.00 94.50 278 GLN A C 1
ATOM 2269 O O . GLN A 1 278 ? 4.899 8.944 26.152 1.00 94.50 278 GLN A O 1
ATOM 2274 N N . ILE A 1 279 ? 5.619 10.754 25.015 1.00 94.50 279 ILE A N 1
ATOM 2275 C CA . ILE A 1 279 ? 4.532 11.651 25.445 1.00 94.50 279 ILE A CA 1
ATOM 2276 C C . ILE A 1 279 ? 3.179 11.083 25.003 1.00 94.50 279 ILE A C 1
ATOM 2278 O O . ILE A 1 279 ? 2.301 10.882 25.838 1.00 94.50 279 ILE A O 1
ATOM 2282 N N . ILE A 1 280 ? 3.040 10.722 23.719 1.00 95.12 280 ILE A N 1
ATOM 2283 C CA . ILE A 1 280 ? 1.812 10.106 23.193 1.00 95.12 280 ILE A CA 1
ATOM 2284 C C . ILE A 1 280 ? 1.455 8.838 23.981 1.00 95.12 280 ILE A C 1
ATOM 2286 O O . ILE A 1 280 ? 0.313 8.680 24.410 1.00 95.12 280 ILE A O 1
ATOM 2290 N N . SER A 1 281 ? 2.410 7.927 24.177 1.00 94.94 281 SER A N 1
ATOM 2291 C CA . SER A 1 281 ? 2.166 6.665 24.881 1.00 94.94 281 SER A CA 1
ATOM 2292 C C . SER A 1 281 ? 1.761 6.884 26.341 1.00 94.94 281 SER A C 1
ATOM 2294 O O . SER A 1 281 ? 0.830 6.233 26.813 1.00 94.94 281 SER A O 1
ATOM 2296 N N . SER A 1 282 ? 2.405 7.818 27.045 1.00 95.00 282 SER A N 1
ATOM 2297 C CA . SER A 1 282 ? 2.050 8.188 28.419 1.00 95.00 282 SER A CA 1
ATOM 2298 C C . SER A 1 282 ? 0.620 8.728 28.493 1.00 95.00 282 SER A C 1
ATOM 2300 O O . SER A 1 282 ? -0.201 8.199 29.248 1.00 95.00 282 SER A O 1
ATOM 2302 N N . ASP A 1 283 ? 0.284 9.699 27.641 1.00 94.50 283 ASP A N 1
ATOM 2303 C CA . ASP A 1 283 ? -1.043 10.317 27.598 1.00 94.50 283 ASP A CA 1
ATOM 2304 C C . ASP A 1 283 ? -2.136 9.291 27.286 1.00 94.50 283 ASP A C 1
ATOM 2306 O O . ASP A 1 283 ? -3.184 9.269 27.936 1.00 94.50 283 ASP A O 1
ATOM 2310 N N . VAL A 1 284 ? -1.886 8.392 26.332 1.00 95.56 284 VAL A N 1
ATOM 2311 C CA . VAL A 1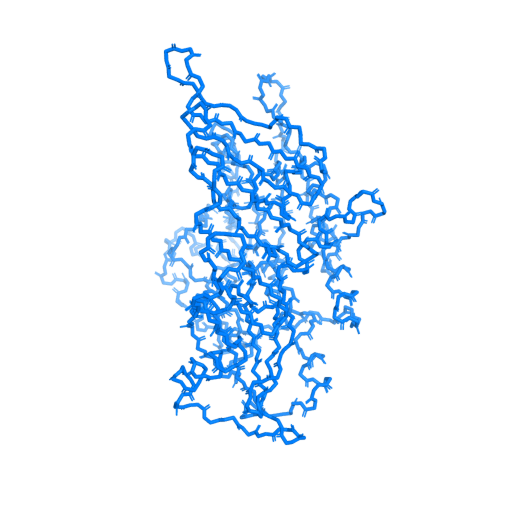 284 ? -2.835 7.334 25.965 1.00 95.56 284 VAL A CA 1
ATOM 2312 C C . VAL A 1 284 ? -2.984 6.312 27.095 1.00 95.56 284 VAL A C 1
ATOM 2314 O O . VAL A 1 284 ? -4.115 5.947 27.415 1.00 95.56 284 VAL A O 1
ATOM 2317 N N . SER A 1 285 ? -1.896 5.892 27.751 1.00 95.25 285 SER A N 1
ATOM 2318 C CA . SER A 1 285 ? -1.940 4.896 28.840 1.00 95.25 285 SER A CA 1
ATOM 2319 C C . SER A 1 285 ? -2.739 5.367 30.066 1.00 95.25 285 SER A C 1
ATOM 2321 O O . SER A 1 285 ? -3.348 4.566 30.790 1.00 95.25 285 SER A O 1
ATOM 2323 N N . SER A 1 286 ? -2.812 6.687 30.273 1.00 93.75 286 SER A N 1
ATOM 2324 C CA . SER A 1 286 ? -3.623 7.271 31.343 1.00 93.75 286 SER A CA 1
ATOM 2325 C C . SER A 1 286 ? -5.123 6.984 31.155 1.00 93.75 286 SER A C 1
ATOM 2327 O O . SER A 1 286 ? -5.825 6.748 32.138 1.00 93.75 286 SER A O 1
ATOM 2329 N N . LYS A 1 287 ? -5.590 6.886 29.900 1.00 94.94 287 LYS A N 1
ATOM 2330 C CA . LYS A 1 287 ? -7.007 6.728 29.513 1.00 94.94 287 LYS A CA 1
ATOM 2331 C C . LYS A 1 287 ? -7.358 5.322 29.006 1.00 94.94 287 LYS A C 1
ATOM 2333 O O . LYS A 1 287 ? -8.507 4.905 29.119 1.00 94.94 287 LYS A O 1
ATOM 2338 N N . TYR A 1 288 ? -6.393 4.588 28.454 1.00 97.44 288 TYR A N 1
ATOM 2339 C CA . TYR A 1 288 ? -6.633 3.347 27.716 1.00 97.44 288 TYR A CA 1
ATOM 2340 C C . TYR A 1 288 ? -5.597 2.267 28.020 1.00 97.44 288 TYR A C 1
ATOM 2342 O O . TYR A 1 288 ? -4.461 2.555 28.389 1.00 97.44 288 TYR A O 1
ATOM 2350 N N . VAL A 1 289 ? -5.975 1.014 27.773 1.00 97.75 289 VAL A N 1
ATOM 2351 C CA . VAL A 1 289 ? -5.015 -0.087 27.639 1.00 97.75 289 VAL A CA 1
ATOM 2352 C C . VAL A 1 289 ? -4.415 -0.029 26.237 1.00 97.75 289 VAL A C 1
ATOM 2354 O O . VAL A 1 289 ? -5.142 0.065 25.246 1.00 97.75 289 VAL A O 1
ATOM 2357 N N . ILE A 1 290 ? -3.089 -0.085 26.141 1.00 97.81 290 ILE A N 1
ATOM 2358 C CA . ILE A 1 290 ? -2.378 0.073 24.870 1.00 97.81 290 ILE A CA 1
ATOM 2359 C C . ILE A 1 290 ? -2.171 -1.276 24.176 1.00 97.81 290 ILE A C 1
ATOM 2361 O O . ILE A 1 290 ? -1.720 -2.263 24.767 1.00 97.81 290 ILE A O 1
ATOM 2365 N N . LEU A 1 291 ? -2.435 -1.288 22.871 1.00 97.75 291 LEU A N 1
ATOM 2366 C CA . LEU A 1 291 ? -1.914 -2.273 21.937 1.00 97.75 291 LEU A CA 1
ATOM 2367 C C . LEU A 1 291 ? -1.003 -1.584 20.920 1.00 97.75 291 LEU A C 1
ATOM 2369 O O . LEU A 1 291 ? -1.473 -0.868 20.036 1.00 97.75 291 LEU A O 1
ATOM 2373 N N . GLU A 1 292 ? 0.298 -1.844 21.000 1.00 95.88 292 GLU A N 1
ATOM 2374 C CA . GLU A 1 292 ? 1.229 -1.409 19.962 1.00 95.88 292 GLU A CA 1
ATOM 2375 C C . GLU A 1 292 ? 1.061 -2.248 18.690 1.00 95.88 292 GLU A C 1
ATOM 2377 O O . GLU A 1 292 ? 1.018 -3.484 18.718 1.00 95.88 292 GLU A O 1
ATOM 2382 N N . ASN A 1 293 ? 0.991 -1.566 17.550 1.00 93.00 293 ASN A N 1
ATOM 2383 C CA . ASN A 1 293 ? 0.982 -2.192 16.242 1.00 93.00 293 ASN A CA 1
ATOM 2384 C C . ASN A 1 293 ? 2.360 -2.797 15.948 1.00 93.00 293 ASN A C 1
ATOM 2386 O O . ASN A 1 293 ? 3.287 -2.113 15.519 1.00 93.00 293 ASN A O 1
ATOM 2390 N N . THR A 1 294 ? 2.467 -4.104 16.154 1.00 89.56 294 THR A N 1
ATOM 2391 C CA . THR A 1 294 ? 3.684 -4.889 15.932 1.00 89.56 294 THR A CA 1
ATOM 2392 C C . THR A 1 294 ? 3.460 -5.945 14.852 1.00 89.56 294 THR A C 1
ATOM 2394 O O . THR A 1 294 ? 2.331 -6.270 14.485 1.00 89.56 294 THR A O 1
ATOM 2397 N N . THR A 1 295 ? 4.541 -6.558 14.369 1.00 88.56 295 THR A N 1
ATOM 2398 C CA . THR A 1 295 ? 4.495 -7.651 13.377 1.00 88.56 295 THR A CA 1
ATOM 2399 C C . THR A 1 295 ? 3.840 -8.940 13.893 1.00 88.56 295 THR A C 1
ATOM 2401 O O . THR A 1 295 ? 3.663 -9.885 13.126 1.00 88.56 295 THR A O 1
ATOM 2404 N N . LYS A 1 296 ? 3.452 -8.988 15.175 1.00 93.75 296 LYS A N 1
ATOM 2405 C CA . LYS A 1 296 ? 2.742 -10.107 15.815 1.00 93.75 296 LYS A CA 1
ATOM 2406 C C . LYS A 1 296 ? 1.350 -10.356 15.218 1.00 93.75 296 LYS A C 1
ATOM 2408 O O . LYS A 1 296 ? 0.858 -11.491 15.248 1.00 93.75 296 LYS A O 1
ATOM 2413 N N . PHE A 1 297 ? 0.717 -9.311 14.688 1.00 95.62 297 PHE A N 1
ATOM 2414 C CA . PHE A 1 297 ? -0.627 -9.366 14.122 1.00 95.62 297 PHE A CA 1
ATOM 2415 C C . PHE A 1 297 ? -0.571 -9.244 12.601 1.00 95.62 297 PHE A C 1
ATOM 2417 O O . PHE A 1 297 ? 0.080 -8.362 12.044 1.00 95.62 297 PHE A O 1
ATOM 2424 N N . SER A 1 298 ? -1.287 -10.132 11.921 1.00 96.12 298 SER A N 1
ATOM 2425 C CA . SER A 1 298 ? -1.617 -9.969 10.508 1.00 96.12 298 SER A CA 1
ATOM 2426 C C . SER A 1 298 ? -2.622 -8.829 10.318 1.00 96.12 298 SER A C 1
ATOM 2428 O O . SER A 1 298 ? -3.285 -8.397 11.264 1.00 96.12 298 SER A O 1
ATOM 2430 N N . TYR A 1 299 ? -2.781 -8.365 9.076 1.00 95.94 299 TYR A N 1
ATOM 2431 C CA . TYR A 1 299 ? -3.756 -7.321 8.742 1.00 95.94 299 TYR A CA 1
ATOM 2432 C C . TYR A 1 299 ? -5.186 -7.697 9.193 1.00 95.94 299 TYR A C 1
ATOM 2434 O O . TYR A 1 299 ? -5.799 -6.917 9.920 1.00 95.94 299 TYR A O 1
ATOM 2442 N N . PRO A 1 300 ? -5.723 -8.891 8.874 1.00 97.81 300 PRO A N 1
ATOM 2443 C CA . PRO A 1 300 ? -7.046 -9.294 9.348 1.00 97.81 300 PRO A CA 1
ATOM 2444 C C . PRO A 1 300 ? -7.188 -9.312 10.872 1.00 97.81 300 PRO A C 1
ATOM 2446 O O . PRO A 1 300 ? -8.242 -8.954 11.387 1.00 97.81 300 PRO A O 1
ATOM 2449 N N . GLU A 1 301 ? -6.142 -9.701 11.604 1.00 98.25 301 GLU A N 1
ATOM 2450 C CA . GLU A 1 301 ? -6.182 -9.753 13.069 1.00 98.25 301 GLU A CA 1
ATOM 2451 C C . GLU A 1 301 ? -6.246 -8.355 13.686 1.00 98.25 301 GLU A C 1
ATOM 2453 O O . GLU A 1 301 ? -7.109 -8.102 14.525 1.00 98.25 301 GLU A O 1
ATOM 2458 N N . ILE A 1 302 ? -5.390 -7.425 13.244 1.00 97.88 302 ILE A N 1
ATOM 2459 C CA . ILE A 1 302 ? -5.427 -6.047 13.752 1.00 97.88 302 ILE A CA 1
ATOM 2460 C C . ILE A 1 302 ? -6.712 -5.325 13.328 1.00 97.88 302 ILE A C 1
ATOM 2462 O O . ILE A 1 302 ? -7.263 -4.554 14.109 1.00 97.88 302 ILE A O 1
ATOM 2466 N N . PHE A 1 303 ? -7.253 -5.632 12.142 1.00 98.31 303 PHE A N 1
ATOM 2467 C CA . PHE A 1 303 ? -8.574 -5.160 11.724 1.00 98.31 303 PHE A CA 1
ATOM 2468 C C . PHE A 1 303 ? -9.675 -5.653 12.659 1.00 98.31 303 PHE A C 1
ATOM 2470 O O . PHE A 1 303 ? -10.510 -4.865 13.096 1.00 98.31 303 PHE A O 1
ATOM 2477 N N . ALA A 1 304 ? -9.662 -6.944 12.997 1.00 98.06 304 ALA A N 1
ATOM 2478 C CA . ALA A 1 304 ? -10.651 -7.530 13.887 1.00 98.06 304 ALA A CA 1
ATOM 2479 C C . ALA A 1 304 ? -10.601 -6.905 15.288 1.00 98.06 304 ALA A C 1
ATOM 2481 O O . ALA A 1 304 ? -11.646 -6.546 15.830 1.00 98.06 304 ALA A O 1
ATOM 2482 N N . ILE A 1 305 ? -9.401 -6.677 15.829 1.00 98.25 305 ILE A N 1
ATOM 2483 C CA . ILE A 1 305 ? -9.216 -5.935 17.085 1.00 98.25 305 ILE A CA 1
ATOM 2484 C C . ILE A 1 305 ? -9.766 -4.507 16.957 1.00 98.25 305 ILE A C 1
ATOM 2486 O O . ILE A 1 305 ? -10.497 -4.051 17.834 1.00 98.25 305 ILE A O 1
ATOM 2490 N N . ALA A 1 306 ? -9.472 -3.812 15.854 1.00 98.12 306 ALA A N 1
ATOM 2491 C CA . ALA A 1 306 ? -9.893 -2.428 15.648 1.00 98.12 306 ALA A CA 1
ATOM 2492 C C . ALA A 1 306 ? -11.420 -2.243 15.647 1.00 98.12 306 ALA A C 1
ATOM 2494 O O . ALA A 1 306 ? -11.895 -1.200 16.077 1.00 98.12 306 ALA A O 1
ATOM 2495 N N . THR A 1 307 ? -12.202 -3.260 15.259 1.00 97.25 307 THR A N 1
ATOM 2496 C CA . THR A 1 307 ? -13.680 -3.194 15.341 1.00 97.25 307 THR A CA 1
ATOM 2497 C C . THR A 1 307 ? -14.232 -3.134 16.771 1.00 97.25 307 THR A C 1
ATOM 2499 O O . THR A 1 307 ? -15.410 -2.836 16.964 1.00 97.25 307 THR A O 1
ATOM 2502 N N . LYS A 1 308 ? -13.404 -3.456 17.771 1.00 97.31 308 LYS A N 1
ATOM 2503 C CA . LYS A 1 308 ? -13.753 -3.470 19.199 1.00 97.31 308 LYS A CA 1
ATOM 2504 C C . LYS A 1 308 ? -12.944 -2.465 20.022 1.00 97.31 308 LYS A C 1
ATOM 2506 O O . LYS A 1 308 ? -13.371 -2.080 21.107 1.00 97.31 308 LYS A O 1
ATOM 2511 N N . ALA A 1 309 ? -11.791 -2.032 19.520 1.00 97.88 309 ALA A N 1
ATOM 2512 C CA . ALA A 1 309 ? -10.990 -0.990 20.144 1.00 97.88 309 ALA A CA 1
ATOM 2513 C C . ALA A 1 309 ? -11.697 0.376 20.083 1.00 97.88 309 ALA A C 1
ATOM 2515 O O . ALA A 1 309 ? -12.493 0.653 19.184 1.00 97.88 309 ALA A O 1
ATOM 2516 N N . LYS A 1 310 ? -11.402 1.244 21.053 1.00 97.00 310 LYS A N 1
ATOM 2517 C CA . LYS A 1 310 ? -12.042 2.560 21.172 1.00 97.00 310 LYS A CA 1
ATOM 2518 C C . LYS A 1 310 ? -11.372 3.612 20.297 1.00 97.00 310 LYS A C 1
ATOM 2520 O O . LYS A 1 310 ? -12.062 4.479 19.765 1.00 97.00 310 LYS A O 1
ATOM 2525 N N . GLU A 1 311 ? -10.051 3.544 20.138 1.00 97.44 311 GLU A N 1
ATOM 2526 C CA . GLU A 1 311 ? -9.291 4.595 19.459 1.00 97.44 311 GLU A CA 1
ATOM 2527 C C . GLU A 1 311 ? -8.043 4.055 18.745 1.00 97.44 311 GLU A C 1
ATOM 2529 O O . GLU A 1 311 ? -7.340 3.184 19.253 1.00 97.44 311 GLU A O 1
ATOM 2534 N N . LEU A 1 312 ? -7.773 4.579 17.550 1.00 98.56 312 LEU A N 1
ATOM 2535 C CA . LEU A 1 312 ? -6.529 4.413 16.807 1.00 98.56 312 LEU A CA 1
ATOM 2536 C C . LEU A 1 312 ? -5.752 5.722 16.889 1.00 98.56 312 LEU A C 1
ATOM 2538 O O . LEU A 1 312 ? -6.216 6.743 16.379 1.00 98.56 312 LEU A O 1
ATOM 2542 N N . ILE A 1 313 ? -4.555 5.673 17.462 1.00 98.50 313 ILE A N 1
ATOM 2543 C CA . ILE A 1 313 ? -3.611 6.786 17.461 1.00 98.50 313 ILE A CA 1
ATOM 2544 C C . ILE A 1 313 ? -2.438 6.389 16.571 1.00 98.50 313 ILE A C 1
ATOM 2546 O O . ILE A 1 313 ? -1.726 5.421 16.849 1.00 98.50 313 ILE A O 1
ATOM 2550 N N . ALA A 1 314 ? -2.257 7.090 15.455 1.00 97.88 314 ALA A N 1
ATOM 2551 C CA . ALA A 1 314 ? -1.354 6.622 14.411 1.00 97.88 314 ALA A CA 1
ATOM 2552 C C . ALA A 1 314 ? -0.615 7.742 13.685 1.00 97.88 314 ALA A C 1
ATOM 2554 O O . ALA A 1 314 ? -1.151 8.818 13.432 1.00 97.88 314 ALA A O 1
ATOM 2555 N N . LEU A 1 315 ? 0.605 7.438 13.253 1.00 97.25 315 LEU A N 1
ATOM 2556 C CA . LEU A 1 315 ? 1.268 8.172 12.188 1.00 97.25 315 LEU A CA 1
ATOM 2557 C C . LEU A 1 315 ? 0.625 7.780 10.852 1.00 97.25 315 LEU A C 1
ATOM 2559 O O . LEU A 1 315 ? 0.406 6.594 10.572 1.00 97.25 315 LEU A O 1
ATOM 2563 N N . ARG A 1 316 ? 0.328 8.769 10.002 1.00 95.38 316 ARG A N 1
ATOM 2564 C CA . ARG A 1 316 ? -0.311 8.544 8.703 1.00 95.38 316 ARG A CA 1
ATOM 2565 C C . ARG A 1 316 ? 0.454 7.493 7.897 1.00 95.38 316 ARG A C 1
ATOM 2567 O O . ARG A 1 316 ? 1.623 7.676 7.557 1.00 95.38 316 ARG A O 1
ATOM 2574 N N . SER A 1 317 ? -0.227 6.395 7.576 1.00 94.50 317 SER A N 1
ATOM 2575 C CA . SER A 1 317 ? 0.333 5.261 6.835 1.00 94.50 317 SER A CA 1
ATOM 2576 C C . SER A 1 317 ? -0.773 4.385 6.238 1.00 94.50 317 SER A C 1
ATOM 2578 O O . SER A 1 317 ? -1.947 4.558 6.561 1.00 94.50 317 SER A O 1
ATOM 2580 N N . GLY A 1 318 ? -0.405 3.422 5.387 1.00 94.56 318 GLY A N 1
ATOM 2581 C CA . GLY A 1 318 ? -1.366 2.540 4.714 1.00 94.56 318 GLY A CA 1
ATOM 2582 C C . GLY A 1 318 ? -2.184 1.633 5.643 1.00 94.56 318 GLY A C 1
ATOM 2583 O O . GLY A 1 318 ? -3.256 1.178 5.255 1.00 94.56 318 GLY A O 1
ATOM 2584 N N . ILE A 1 319 ? -1.724 1.385 6.878 1.00 95.25 319 ILE A N 1
ATOM 2585 C CA . ILE A 1 319 ? -2.524 0.640 7.864 1.00 95.25 319 ILE A CA 1
ATOM 2586 C C . ILE A 1 319 ? -3.750 1.448 8.305 1.00 95.25 319 ILE A C 1
ATOM 2588 O O . ILE A 1 319 ? -4.805 0.870 8.528 1.00 95.25 319 ILE A O 1
ATOM 2592 N N . VAL A 1 320 ? -3.639 2.780 8.361 1.00 97.06 320 VAL A N 1
ATOM 2593 C CA . VAL A 1 320 ? -4.746 3.672 8.729 1.00 97.06 320 VAL A CA 1
ATOM 2594 C C . VAL A 1 320 ? -5.862 3.587 7.692 1.00 97.06 320 VAL A C 1
ATOM 2596 O O . VAL A 1 320 ? -7.026 3.462 8.059 1.00 97.06 320 VAL A O 1
ATOM 2599 N N . ASP A 1 321 ? -5.511 3.580 6.401 1.00 96.88 321 ASP A N 1
ATOM 2600 C CA . ASP A 1 321 ? -6.487 3.430 5.314 1.00 96.88 321 ASP A CA 1
ATOM 2601 C C . ASP A 1 321 ? -7.274 2.126 5.458 1.00 96.88 321 ASP A C 1
ATOM 2603 O O . ASP A 1 321 ? -8.498 2.115 5.356 1.00 96.88 321 ASP A O 1
ATOM 2607 N N . PHE A 1 322 ? -6.577 1.034 5.764 1.00 96.88 322 PHE A N 1
ATOM 2608 C CA . PHE A 1 322 ? -7.192 -0.272 5.957 1.00 96.88 322 PHE A CA 1
ATOM 2609 C C . PHE A 1 322 ? -8.062 -0.347 7.221 1.00 96.88 322 PHE A C 1
ATOM 2611 O O . PHE A 1 322 ? -9.191 -0.837 7.165 1.00 96.88 322 PHE A O 1
ATOM 2618 N N . LEU A 1 323 ? -7.568 0.168 8.351 1.00 97.50 323 LEU A N 1
ATOM 2619 C CA . LEU A 1 323 ? -8.295 0.171 9.621 1.00 97.50 323 LEU A CA 1
ATOM 2620 C C . LEU A 1 323 ? -9.463 1.158 9.638 1.00 97.50 323 LEU A C 1
ATOM 2622 O O . LEU A 1 323 ? -10.373 0.983 10.446 1.00 97.50 323 LEU A O 1
ATOM 2626 N N . SER A 1 324 ? -9.502 2.143 8.738 1.00 96.75 324 SER A N 1
ATOM 2627 C CA . SER A 1 324 ? -10.621 3.086 8.644 1.00 96.75 324 SER A CA 1
ATOM 2628 C C . SER A 1 324 ? -11.969 2.372 8.470 1.00 96.75 324 SER A C 1
ATOM 2630 O O . SER A 1 324 ? -12.960 2.788 9.067 1.00 96.75 324 SER A O 1
ATOM 2632 N N . ASN A 1 325 ? -12.001 1.231 7.769 1.00 95.62 325 ASN A N 1
ATOM 2633 C CA . ASN A 1 325 ? -13.220 0.445 7.547 1.00 95.62 325 ASN A CA 1
ATOM 2634 C C . ASN A 1 325 ? -13.710 -0.335 8.782 1.00 95.62 325 ASN A C 1
ATOM 2636 O O . ASN A 1 325 ? -14.774 -0.943 8.739 1.00 95.62 325 ASN A O 1
ATOM 2640 N N . SER A 1 326 ? -12.950 -0.344 9.881 1.00 96.62 326 SER A N 1
ATOM 2641 C CA . SER A 1 326 ? -13.372 -0.980 11.139 1.00 96.62 326 SER A CA 1
ATOM 2642 C C . SER A 1 326 ? -14.374 -0.136 11.934 1.00 96.62 326 SER A C 1
ATOM 2644 O O . SER A 1 326 ? -14.997 -0.643 12.861 1.00 96.62 326 SER A O 1
ATOM 2646 N N . GLY A 1 327 ? -14.519 1.150 11.588 1.00 95.88 327 GLY A N 1
ATOM 2647 C CA . GLY A 1 327 ? -15.322 2.113 12.344 1.00 95.88 327 GLY A CA 1
ATOM 2648 C C . GLY A 1 327 ? -14.610 2.720 13.558 1.00 95.88 327 GLY A C 1
ATOM 2649 O O . GLY A 1 327 ? -15.195 3.571 14.225 1.00 95.88 327 GLY A O 1
ATOM 2650 N N . ILE A 1 328 ? -13.354 2.343 13.827 1.00 97.75 328 ILE A N 1
ATOM 2651 C CA . ILE A 1 328 ? -12.566 2.870 14.948 1.00 97.75 328 ILE A CA 1
ATOM 2652 C C . ILE A 1 328 ? -12.415 4.396 14.877 1.00 97.75 328 ILE A C 1
ATOM 2654 O O . ILE A 1 328 ? -12.202 4.959 13.797 1.00 97.75 328 ILE A O 1
ATOM 2658 N N . LYS A 1 329 ? -12.497 5.081 16.023 1.00 97.94 329 LYS A N 1
ATOM 2659 C CA . LYS A 1 329 ? -12.185 6.514 16.128 1.00 97.94 329 LYS A CA 1
ATOM 2660 C C . LYS A 1 329 ? -10.694 6.731 15.861 1.00 97.94 329 LYS A C 1
ATOM 2662 O O . LYS A 1 329 ? -9.874 5.964 16.350 1.00 97.94 329 LYS A O 1
ATOM 2667 N N . MET A 1 330 ? -10.335 7.766 15.101 1.00 98.44 330 MET A N 1
ATOM 2668 C CA . MET A 1 330 ? -8.950 7.981 14.662 1.00 98.44 330 MET A CA 1
ATOM 2669 C C . MET A 1 330 ? -8.390 9.333 15.100 1.00 98.44 330 MET A C 1
ATOM 2671 O O . MET A 1 330 ? -9.014 10.379 14.889 1.00 98.44 330 MET A O 1
ATOM 2675 N N . HIS A 1 331 ? -7.168 9.291 15.621 1.00 97.94 331 HIS A N 1
ATOM 2676 C CA . HIS A 1 331 ? -6.309 10.433 15.885 1.00 97.94 331 HIS A CA 1
ATOM 2677 C C . HIS A 1 331 ? -4.991 10.246 15.124 1.00 97.94 331 HIS A C 1
ATOM 2679 O O . HIS A 1 331 ? -4.221 9.324 15.389 1.00 97.94 331 HIS A O 1
ATOM 2685 N N . LEU A 1 332 ? -4.762 11.089 14.120 1.00 98.12 332 LEU A N 1
ATOM 2686 C CA . LEU A 1 332 ? -3.721 10.896 13.122 1.00 98.12 332 LEU A CA 1
ATOM 2687 C C . LEU A 1 332 ? -2.694 12.021 13.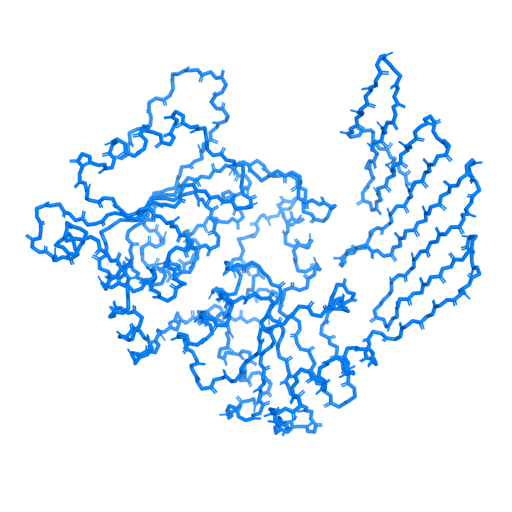140 1.00 98.12 332 LEU A C 1
ATOM 2689 O O . LEU A 1 332 ? -3.046 13.198 13.068 1.00 98.12 332 LEU A O 1
ATOM 2693 N N . PHE A 1 333 ? -1.425 11.639 13.132 1.00 97.50 333 PHE A N 1
ATOM 2694 C CA . PHE A 1 333 ? -0.296 12.541 12.966 1.00 97.50 333 PHE A CA 1
ATOM 2695 C C . PHE A 1 333 ? 0.208 12.508 11.525 1.00 97.50 333 PHE A C 1
ATOM 2697 O O . PHE A 1 333 ? 0.322 11.446 10.911 1.00 97.50 333 PHE A O 1
ATOM 2704 N N . TYR A 1 334 ? 0.548 13.676 10.994 1.00 96.81 334 TYR A N 1
ATOM 2705 C CA . TYR A 1 334 ? 1.112 13.866 9.665 1.00 96.81 334 TYR A CA 1
ATOM 2706 C C . TYR A 1 334 ? 2.508 14.466 9.790 1.00 96.81 334 TYR A C 1
ATOM 2708 O O . TYR A 1 334 ? 2.676 15.527 10.389 1.00 96.81 334 TYR A O 1
ATOM 2716 N N . THR A 1 335 ? 3.494 13.796 9.201 1.00 95.50 335 THR A N 1
ATOM 2717 C CA . THR A 1 335 ? 4.881 14.265 9.076 1.00 95.50 335 THR A CA 1
ATOM 2718 C C . THR A 1 335 ? 5.271 14.366 7.603 1.00 95.50 335 THR A C 1
ATOM 2720 O O . THR A 1 335 ? 4.535 13.928 6.714 1.00 95.50 335 THR A O 1
ATOM 2723 N N . ASP A 1 336 ? 6.441 14.945 7.340 1.00 92.88 336 ASP A N 1
ATOM 2724 C CA . ASP A 1 336 ? 7.003 15.049 5.996 1.00 92.88 336 ASP A CA 1
ATOM 2725 C C . ASP A 1 336 ? 7.223 13.666 5.369 1.00 92.88 336 ASP A C 1
ATOM 2727 O O . ASP A 1 336 ? 7.646 12.712 6.025 1.00 92.88 336 ASP A O 1
ATOM 2731 N N . PHE A 1 337 ? 7.043 13.571 4.060 1.00 90.75 337 PHE A N 1
ATOM 2732 C CA . PHE A 1 337 ? 7.528 12.449 3.272 1.00 90.75 337 PHE A CA 1
ATOM 2733 C C . PHE A 1 337 ? 8.990 12.692 2.873 1.00 90.75 337 PHE A C 1
ATOM 2735 O O . PHE A 1 337 ? 9.266 13.691 2.203 1.00 90.75 337 PHE A O 1
ATOM 2742 N N . PRO A 1 338 ? 9.938 11.806 3.243 1.00 86.88 338 PRO A N 1
ATOM 2743 C CA . PRO A 1 338 ? 11.333 11.957 2.846 1.00 86.88 338 PRO A CA 1
ATOM 2744 C C . PRO A 1 338 ? 11.513 11.738 1.335 1.00 86.88 338 PRO A C 1
ATOM 2746 O O . PRO A 1 338 ? 10.608 11.296 0.631 1.00 86.88 338 PRO A O 1
ATOM 2749 N N . ASP A 1 339 ? 12.715 12.009 0.817 1.00 80.69 339 ASP A N 1
ATOM 2750 C CA . ASP A 1 339 ? 13.072 11.668 -0.567 1.00 80.69 339 ASP A CA 1
ATOM 2751 C C . ASP A 1 339 ? 13.035 10.140 -0.769 1.00 80.69 339 ASP A C 1
ATOM 2753 O O . ASP A 1 339 ? 13.984 9.432 -0.424 1.00 80.69 339 ASP A O 1
ATOM 2757 N N . ARG A 1 340 ? 11.935 9.636 -1.341 1.00 77.56 340 ARG A N 1
ATOM 2758 C CA . ARG A 1 340 ? 11.706 8.203 -1.602 1.00 77.56 340 ARG A CA 1
ATOM 2759 C C . ARG A 1 340 ? 12.107 7.762 -3.009 1.00 77.56 340 ARG A C 1
ATOM 2761 O O . ARG A 1 340 ? 12.055 6.574 -3.322 1.00 77.56 340 ARG A O 1
ATOM 2768 N N . GLY A 1 341 ? 12.514 8.690 -3.873 1.00 68.75 341 GLY A N 1
ATOM 2769 C CA . GLY A 1 341 ? 12.813 8.375 -5.264 1.00 68.75 341 GLY A CA 1
ATOM 2770 C C . GLY A 1 341 ? 12.779 9.584 -6.188 1.00 68.75 341 GLY A C 1
ATOM 2771 O O . GLY A 1 341 ? 12.623 10.729 -5.770 1.00 68.75 341 GLY A O 1
ATOM 2772 N N . PHE A 1 342 ? 12.973 9.334 -7.484 1.00 62.22 342 PHE A N 1
ATOM 2773 C CA . PHE A 1 342 ? 12.875 10.395 -8.488 1.00 62.22 342 PHE A CA 1
ATOM 2774 C C . PHE A 1 342 ? 11.416 10.821 -8.714 1.00 62.22 342 PHE A C 1
ATOM 2776 O O . PHE A 1 342 ? 11.122 12.005 -8.631 1.00 62.22 342 PHE A O 1
ATOM 2783 N N . ASN A 1 343 ? 10.512 9.851 -8.892 1.00 65.12 343 ASN A N 1
ATOM 2784 C CA . ASN A 1 343 ? 9.083 10.087 -9.148 1.00 65.12 343 ASN A CA 1
ATOM 2785 C C . ASN A 1 343 ? 8.246 10.368 -7.890 1.00 65.12 343 ASN A C 1
ATOM 2787 O O . ASN A 1 343 ? 7.059 10.641 -8.006 1.00 65.12 343 ASN A O 1
ATOM 2791 N N . THR A 1 344 ? 8.846 10.270 -6.706 1.00 73.06 344 THR A N 1
ATOM 2792 C CA . THR A 1 344 ? 8.187 10.522 -5.418 1.00 73.06 344 THR A CA 1
ATOM 2793 C C . THR A 1 344 ? 9.059 11.487 -4.611 1.00 73.06 344 THR A C 1
ATOM 2795 O O . THR A 1 344 ? 9.853 11.037 -3.767 1.00 73.06 344 THR A O 1
ATOM 2798 N N . PRO A 1 345 ? 9.068 12.783 -4.980 1.00 72.94 345 PRO A N 1
ATOM 2799 C CA . PRO A 1 345 ? 9.889 13.789 -4.319 1.00 72.94 345 PRO A CA 1
ATOM 2800 C C . PRO A 1 345 ? 9.462 13.974 -2.854 1.00 72.94 345 PRO A C 1
ATOM 2802 O O . PRO A 1 345 ? 8.355 13.584 -2.481 1.00 72.94 345 PRO A O 1
ATOM 2805 N N . PRO A 1 346 ? 10.324 14.573 -2.015 1.00 86.12 346 PRO A N 1
ATOM 2806 C CA . PRO A 1 346 ? 9.931 14.902 -0.653 1.00 86.12 346 PRO A CA 1
ATOM 2807 C C . PRO A 1 346 ? 8.691 15.805 -0.645 1.00 86.12 346 PRO A C 1
ATOM 2809 O O . PRO A 1 346 ? 8.537 16.652 -1.528 1.00 86.12 346 PRO A O 1
ATOM 2812 N N . LYS A 1 347 ? 7.833 15.622 0.361 1.00 88.56 347 LYS A N 1
ATOM 2813 C CA . LYS A 1 347 ? 6.642 16.448 0.611 1.00 88.56 347 LYS A CA 1
ATOM 2814 C C . LYS A 1 347 ? 6.662 16.925 2.052 1.00 88.56 347 LYS A C 1
ATOM 2816 O O . LYS A 1 347 ? 6.965 16.140 2.946 1.00 88.56 347 LYS A O 1
ATOM 2821 N N . SER A 1 348 ? 6.302 18.177 2.278 1.00 91.44 348 SER A N 1
ATOM 2822 C CA . SER A 1 348 ? 6.056 18.699 3.620 1.00 91.44 348 SER A CA 1
ATOM 2823 C C . SER A 1 348 ? 4.814 18.056 4.243 1.00 91.44 348 SER A C 1
ATOM 2825 O O . SER A 1 348 ? 3.899 17.638 3.536 1.00 91.44 348 SER A O 1
ATOM 2827 N N . ALA A 1 349 ? 4.721 18.034 5.568 1.00 93.62 349 ALA A N 1
ATOM 2828 C CA . ALA A 1 349 ? 3.600 17.464 6.307 1.00 93.62 349 ALA A CA 1
ATOM 2829 C C . ALA A 1 349 ? 2.246 18.073 5.897 1.00 93.62 349 ALA A C 1
ATOM 2831 O O . ALA A 1 349 ? 1.232 17.377 5.874 1.00 93.62 349 ALA A O 1
ATOM 2832 N N . LYS A 1 350 ? 2.227 19.358 5.510 1.00 92.88 350 LYS A N 1
ATOM 2833 C CA . LYS A 1 350 ? 1.029 20.030 4.982 1.00 92.88 350 LYS A CA 1
ATOM 2834 C C . LYS A 1 350 ? 0.618 19.493 3.610 1.00 92.88 350 LYS A C 1
ATOM 2836 O O . LYS A 1 350 ? -0.567 19.276 3.381 1.00 92.88 350 LYS A O 1
ATOM 2841 N N . GLU A 1 351 ? 1.578 19.262 2.717 1.00 93.12 351 GLU A N 1
ATOM 2842 C CA . GLU A 1 351 ? 1.313 18.633 1.415 1.00 93.12 351 GLU A CA 1
ATOM 2843 C C . GLU A 1 351 ? 0.901 17.166 1.575 1.00 93.12 351 GLU A C 1
ATOM 2845 O O . GLU A 1 351 ? 0.046 16.676 0.844 1.00 93.12 351 GLU A O 1
ATOM 2850 N N . VAL A 1 352 ? 1.475 16.453 2.549 1.00 93.44 352 VAL A N 1
ATOM 2851 C CA . VAL A 1 352 ? 1.032 15.093 2.873 1.00 93.44 352 VAL A CA 1
ATOM 2852 C C . VAL A 1 352 ? -0.416 15.119 3.353 1.00 93.44 352 VAL A C 1
ATOM 2854 O O . VAL A 1 352 ? -1.221 14.332 2.865 1.00 93.44 352 VAL A O 1
ATOM 2857 N N . LEU A 1 353 ? -0.782 16.035 4.253 1.00 95.00 353 LEU A N 1
ATOM 2858 C CA . LEU A 1 353 ? -2.167 16.177 4.698 1.00 95.00 353 LEU A CA 1
ATOM 2859 C C . LEU A 1 353 ? -3.110 16.508 3.531 1.00 95.00 353 LEU A C 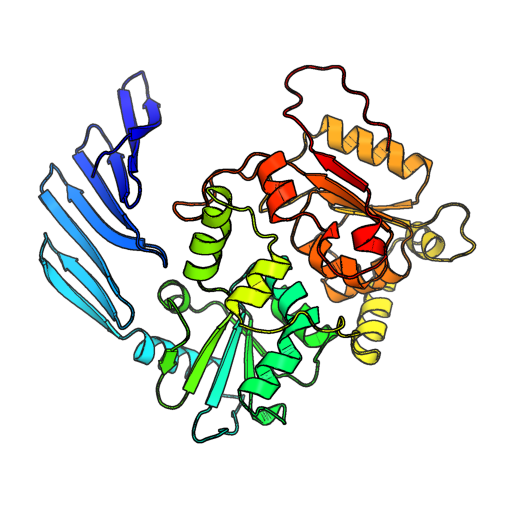1
ATOM 2861 O O . LEU A 1 353 ? -4.158 15.881 3.414 1.00 95.00 353 LEU A O 1
ATOM 2865 N N . SER A 1 354 ? -2.755 17.439 2.640 1.00 93.44 354 SER A N 1
ATOM 2866 C CA . SER A 1 354 ? -3.634 17.801 1.518 1.00 93.44 354 SER A CA 1
ATOM 2867 C C . SER A 1 354 ? -3.866 16.635 0.550 1.00 93.44 354 SER A C 1
ATOM 2869 O O . SER A 1 354 ? -4.994 16.412 0.110 1.00 93.44 354 SER A O 1
ATOM 2871 N N . LEU A 1 355 ? -2.827 15.847 0.262 1.00 93.25 355 LEU A N 1
ATOM 2872 C CA . LEU A 1 355 ? -2.910 14.706 -0.652 1.00 93.25 355 LEU A CA 1
ATOM 2873 C C . LEU A 1 355 ? -3.519 13.457 -0.004 1.00 93.25 355 LEU A C 1
ATOM 2875 O O . LEU A 1 355 ? -4.184 12.687 -0.693 1.00 93.25 355 LEU A O 1
ATOM 2879 N N . PHE A 1 356 ? -3.294 13.239 1.295 1.00 94.88 356 PHE A N 1
ATOM 2880 C CA . PHE A 1 356 ? -3.571 11.967 1.973 1.00 94.88 356 PHE A CA 1
ATOM 2881 C C . PHE A 1 356 ? -4.488 12.073 3.196 1.00 94.88 356 PHE A C 1
ATOM 2883 O O . PHE A 1 356 ? -4.600 11.083 3.925 1.00 94.88 356 PHE A O 1
ATOM 2890 N N . SER A 1 357 ? -5.145 13.220 3.427 1.00 96.56 357 SER A N 1
ATOM 2891 C CA . SER A 1 357 ? -6.127 13.374 4.512 1.00 96.56 357 SER A CA 1
ATOM 2892 C C . SER A 1 357 ? -7.153 12.245 4.466 1.00 96.56 357 SER A C 1
ATOM 2894 O O . SER A 1 357 ? -7.779 11.994 3.426 1.00 96.56 357 SER A O 1
ATOM 2896 N N . ILE A 1 358 ? -7.338 11.582 5.609 1.00 97.31 358 ILE A N 1
ATOM 2897 C CA . ILE A 1 358 ? -8.266 10.460 5.750 1.00 97.31 358 ILE A CA 1
ATOM 2898 C C . ILE A 1 358 ? -9.716 10.938 5.623 1.00 97.31 358 ILE A C 1
ATOM 2900 O O . ILE A 1 358 ? -10.578 10.162 5.226 1.00 97.31 358 ILE A O 1
ATOM 2904 N N . LYS A 1 359 ? -9.993 12.224 5.892 1.00 97.19 359 LYS A N 1
ATOM 2905 C CA . LYS A 1 359 ? -11.345 12.812 5.858 1.00 97.19 359 LYS A CA 1
ATOM 2906 C C . LYS A 1 359 ? -12.016 12.741 4.488 1.00 97.19 359 LYS A C 1
ATOM 2908 O O . LYS A 1 359 ? -13.235 12.852 4.391 1.00 97.19 359 LYS A O 1
ATOM 2913 N N . SER A 1 360 ? -11.222 12.549 3.440 1.00 93.81 360 SER A N 1
ATOM 2914 C CA . SER A 1 360 ? -11.687 12.284 2.078 1.00 93.81 360 SER A CA 1
ATOM 2915 C C . SER A 1 360 ? -12.391 10.932 1.918 1.00 93.81 360 SER A C 1
ATOM 2917 O O . SER A 1 360 ? -13.231 10.779 1.029 1.00 93.81 360 SER A O 1
ATOM 2919 N N . ILE A 1 361 ? -12.076 9.952 2.772 1.00 96.19 361 ILE A N 1
ATOM 2920 C CA . ILE A 1 361 ? -12.721 8.645 2.755 1.00 96.19 361 ILE A CA 1
ATOM 2921 C C . ILE A 1 361 ? -14.179 8.826 3.204 1.00 96.19 361 ILE A C 1
ATOM 2923 O O . ILE A 1 361 ? -14.430 9.418 4.258 1.00 96.19 361 ILE A O 1
ATOM 2927 N N . PRO A 1 362 ? -15.172 8.299 2.459 1.00 95.56 362 PRO A N 1
ATOM 2928 C CA . PRO A 1 362 ? -16.591 8.476 2.762 1.00 95.56 362 PRO A CA 1
ATOM 2929 C C . PRO A 1 362 ? -17.070 7.565 3.910 1.00 95.56 362 PRO A C 1
ATOM 2931 O O . PRO A 1 362 ? -18.100 6.906 3.803 1.00 95.56 362 PRO A O 1
ATOM 2934 N N . LEU A 1 363 ? -16.328 7.535 5.017 1.00 96.38 363 LEU A N 1
ATOM 2935 C CA . LEU A 1 363 ? -16.657 6.833 6.254 1.00 96.38 363 LEU A CA 1
ATOM 2936 C C . LEU A 1 363 ? -16.841 7.846 7.387 1.00 96.38 363 LEU A C 1
ATOM 2938 O O . LEU A 1 363 ? -16.137 8.854 7.448 1.00 96.38 363 LEU A O 1
ATOM 2942 N N . LEU A 1 364 ? -17.786 7.586 8.293 1.00 96.00 364 LEU A N 1
ATOM 2943 C CA . LEU A 1 364 ? -18.117 8.521 9.374 1.00 96.00 364 LEU A CA 1
ATOM 2944 C C . LEU A 1 364 ? -16.904 8.811 10.269 1.00 96.00 364 LEU A C 1
ATOM 2946 O O . LEU A 1 364 ? -16.537 9.969 10.443 1.00 96.00 364 LEU A O 1
ATOM 2950 N N . ASN A 1 365 ? -16.244 7.762 10.760 1.00 96.62 365 ASN A N 1
ATOM 2951 C CA . ASN A 1 365 ? -15.056 7.858 11.608 1.00 96.62 365 ASN A CA 1
ATOM 2952 C C . ASN A 1 365 ? -13.867 8.546 10.915 1.00 96.62 365 ASN A C 1
ATOM 2954 O O . ASN A 1 365 ? -13.071 9.206 11.579 1.00 96.62 365 ASN A O 1
ATOM 2958 N N . ALA A 1 366 ? -13.755 8.415 9.590 1.00 97.12 366 ALA A N 1
ATOM 2959 C CA . ALA A 1 366 ? -12.755 9.123 8.800 1.00 97.12 366 ALA A CA 1
ATOM 2960 C C . ALA A 1 366 ? -13.060 10.623 8.713 1.00 97.12 366 ALA A C 1
ATOM 2962 O O . ALA A 1 366 ? -12.185 11.442 8.967 1.00 97.12 366 ALA A O 1
ATOM 2963 N N . ARG A 1 367 ? -14.313 11.009 8.448 1.00 96.62 367 ARG A N 1
ATOM 2964 C CA . ARG A 1 367 ? -14.728 12.425 8.404 1.00 96.62 367 ARG A CA 1
ATOM 2965 C C . ARG A 1 367 ? -14.563 13.131 9.749 1.00 96.62 367 ARG A C 1
ATOM 2967 O O . ARG A 1 367 ? -14.211 14.309 9.782 1.00 96.62 367 ARG A O 1
ATOM 2974 N N . THR A 1 368 ? -14.793 12.415 10.848 1.00 96.62 368 THR A N 1
ATOM 2975 C CA . THR A 1 368 ? -14.684 12.942 12.216 1.00 96.62 368 THR A CA 1
ATOM 2976 C C . THR A 1 368 ? -13.305 12.734 12.847 1.00 96.62 368 THR A C 1
ATOM 2978 O O . THR A 1 368 ? -13.150 12.961 14.045 1.00 96.62 368 THR A O 1
ATOM 2981 N N . SER A 1 369 ? -12.298 12.282 12.091 1.00 97.38 369 SER A N 1
ATOM 2982 C CA . SER A 1 369 ? -10.957 12.044 12.637 1.00 97.38 369 SER A CA 1
ATOM 2983 C C . SER A 1 369 ? -10.270 13.343 13.075 1.00 97.38 369 SER A C 1
ATOM 2985 O O . SER A 1 369 ? -10.380 14.371 12.390 1.00 97.38 369 SER A O 1
ATOM 2987 N N . LYS A 1 370 ? -9.475 13.281 14.148 1.00 97.69 370 LYS A N 1
ATOM 2988 C CA . LYS A 1 370 ? -8.551 14.357 14.550 1.00 97.69 370 LYS A CA 1
ATOM 2989 C C . LYS A 1 370 ? -7.254 14.197 13.750 1.00 97.69 370 LYS A C 1
ATOM 2991 O O . LYS A 1 370 ? -6.612 13.159 13.847 1.00 97.69 370 LYS A O 1
ATOM 2996 N N . GLU A 1 371 ? -6.889 15.187 12.936 1.00 97.38 371 GLU A N 1
ATOM 2997 C CA . GLU A 1 371 ? -5.682 15.161 12.091 1.00 97.38 371 GLU A CA 1
ATOM 2998 C C . GLU A 1 371 ? -4.743 16.303 12.493 1.00 97.38 371 GLU A C 1
ATOM 3000 O O . GLU A 1 371 ? -5.147 17.466 12.469 1.00 97.38 371 GLU A O 1
ATOM 3005 N N . ILE A 1 372 ? -3.504 15.977 12.861 1.00 96.00 372 ILE A N 1
ATOM 3006 C CA . ILE A 1 372 ? -2.499 16.923 13.357 1.00 96.00 372 ILE A CA 1
ATOM 3007 C C . ILE A 1 372 ? -1.279 16.906 12.440 1.00 96.00 372 ILE A C 1
ATOM 3009 O O . ILE A 1 372 ? -0.673 15.861 12.214 1.00 96.00 372 ILE A O 1
ATOM 3013 N N . VAL A 1 373 ? -0.882 18.079 11.947 1.00 95.44 373 VAL A N 1
ATOM 3014 C CA . VAL A 1 373 ? 0.401 18.269 11.258 1.00 95.44 373 VAL A CA 1
ATOM 3015 C C . VAL A 1 373 ? 1.481 18.475 12.312 1.00 95.44 373 VAL A C 1
ATOM 3017 O O . VAL A 1 373 ? 1.474 19.482 13.016 1.00 95.44 373 VAL A O 1
ATOM 3020 N N . VAL A 1 374 ? 2.425 17.545 12.393 1.00 90.31 374 VAL A N 1
ATOM 3021 C CA . VAL A 1 374 ? 3.589 17.655 13.272 1.00 90.31 374 VAL A CA 1
ATOM 3022 C C . VAL A 1 374 ? 4.644 18.485 12.545 1.00 90.31 374 VAL A C 1
ATOM 3024 O O . VAL A 1 374 ? 5.165 18.077 11.506 1.00 90.31 374 VAL A O 1
ATOM 3027 N N . LYS A 1 375 ? 4.940 19.682 13.058 1.00 75.69 375 LYS A N 1
ATOM 3028 C CA . LYS A 1 375 ? 6.082 20.473 12.580 1.00 75.69 375 LYS A CA 1
ATOM 3029 C C . LYS A 1 375 ? 7.370 19.855 13.121 1.00 75.69 375 LYS A C 1
ATOM 3031 O O . LYS A 1 375 ? 7.356 19.252 14.188 1.00 75.69 375 LYS A O 1
ATOM 3036 N N . ASN A 1 376 ? 8.486 20.030 12.408 1.00 55.75 376 ASN A N 1
ATOM 3037 C CA . ASN A 1 376 ? 9.809 19.688 12.935 1.00 55.75 376 ASN A CA 1
ATOM 3038 C C . ASN A 1 376 ? 9.993 20.359 14.308 1.00 55.75 376 ASN A C 1
ATOM 3040 O O . ASN A 1 376 ? 10.233 21.565 14.366 1.00 55.75 376 ASN A O 1
ATOM 3044 N N . MET A 1 377 ? 9.895 19.580 15.389 1.00 49.84 377 MET A N 1
ATOM 3045 C CA . MET A 1 377 ? 10.150 20.008 16.767 1.00 49.84 377 MET A CA 1
ATOM 3046 C C . MET A 1 377 ? 11.660 20.163 16.986 1.00 49.84 377 MET A C 1
ATOM 3048 O O . MET A 1 377 ? 12.272 19.469 17.787 1.00 49.84 377 MET A O 1
ATOM 3052 N N . LYS A 1 378 ? 12.299 21.036 16.198 1.00 42.69 378 LYS A N 1
ATOM 3053 C CA . LYS A 1 378 ? 13.670 21.480 16.478 1.00 42.69 378 LYS A CA 1
ATOM 3054 C C . LYS A 1 378 ? 13.720 22.559 17.557 1.00 42.69 378 LYS A C 1
ATOM 3056 O O . LYS A 1 378 ? 14.802 22.807 18.066 1.00 42.69 378 LYS A O 1
ATOM 3061 N N . ASN A 1 379 ? 12.573 23.139 17.907 1.00 33.62 379 ASN A N 1
ATOM 3062 C CA . ASN A 1 379 ? 12.422 24.030 19.045 1.00 33.62 379 ASN A CA 1
ATOM 3063 C C . ASN A 1 379 ? 11.375 23.429 19.985 1.00 33.62 379 ASN A C 1
ATOM 3065 O O . ASN A 1 379 ? 10.294 23.034 19.541 1.00 33.62 379 ASN A O 1
ATOM 3069 N N . GLU A 1 380 ? 11.765 23.313 21.249 1.00 39.97 380 GLU A N 1
ATOM 3070 C CA . GLU A 1 380 ? 10.925 22.970 22.393 1.00 39.97 380 GLU A CA 1
ATOM 3071 C C . GLU A 1 380 ? 9.792 24.017 22.524 1.00 39.97 380 GLU A C 1
ATOM 3073 O O . GLU A 1 380 ? 9.958 25.144 22.060 1.00 39.97 380 GLU A O 1
ATOM 3078 N N . ASP A 1 381 ? 8.652 23.629 23.110 1.00 37.31 381 ASP A N 1
ATOM 3079 C CA . ASP A 1 381 ? 7.481 24.471 23.465 1.00 37.31 381 ASP A CA 1
ATOM 3080 C C . ASP A 1 381 ? 6.209 24.438 22.587 1.00 37.31 381 ASP A C 1
ATOM 3082 O O . ASP A 1 381 ? 5.482 25.426 22.501 1.00 37.31 381 ASP A O 1
ATOM 3086 N N . GLU A 1 382 ? 5.815 23.288 22.028 1.00 39.31 382 GLU A N 1
ATOM 3087 C CA . GLU A 1 382 ? 4.395 23.083 21.672 1.00 39.31 382 GLU A CA 1
ATOM 3088 C C . GLU A 1 382 ? 3.821 21.848 22.388 1.00 39.31 382 GLU A C 1
ATOM 3090 O O . GLU A 1 382 ? 3.971 20.708 21.943 1.00 39.31 382 GLU A O 1
ATOM 3095 N N . THR A 1 383 ? 3.134 22.079 23.515 1.00 39.75 383 THR A N 1
ATOM 3096 C CA . THR A 1 383 ? 2.323 21.069 24.211 1.00 39.75 383 THR A CA 1
ATOM 3097 C C . THR A 1 383 ? 1.106 20.724 23.352 1.00 39.75 383 THR A C 1
ATOM 3099 O O . THR A 1 383 ? 0.167 21.512 23.230 1.00 39.75 383 THR A O 1
ATOM 3102 N N . ILE A 1 384 ? 1.106 19.540 22.739 1.00 47.69 384 ILE A N 1
ATOM 3103 C CA . ILE A 1 384 ? -0.042 19.023 21.987 1.00 47.69 384 ILE A CA 1
ATOM 3104 C C . ILE A 1 384 ? -0.892 18.183 22.941 1.00 47.69 384 ILE A C 1
ATOM 3106 O O . ILE A 1 384 ? -0.514 17.071 23.288 1.00 47.69 384 ILE A O 1
ATOM 3110 N N . PHE A 1 385 ? -2.058 18.696 23.341 1.00 40.47 385 PHE A N 1
ATOM 3111 C CA . PHE A 1 385 ? -3.021 17.927 24.134 1.00 40.47 385 PHE A CA 1
ATOM 3112 C C . PHE A 1 385 ? -3.767 16.910 23.249 1.00 40.47 385 PHE A C 1
ATOM 3114 O O . PHE A 1 385 ? -4.453 17.271 22.275 1.00 40.47 385 PHE A O 1
ATOM 3121 N N . ILE A 1 386 ? -3.627 15.622 23.588 1.00 48.19 386 ILE A N 1
ATOM 3122 C CA . ILE A 1 386 ? -4.238 14.488 22.873 1.00 48.19 386 ILE A CA 1
ATOM 3123 C C . ILE A 1 386 ? -5.643 14.180 23.372 1.00 48.19 386 ILE A C 1
ATOM 3125 O O . ILE A 1 386 ? -5.829 13.816 24.563 1.00 48.19 386 ILE A O 1
#